Protein AF-A0A968M3K0-F1 (afdb_monomer)

Secondary structure (DSSP, 8-state):
--TTEEEEEEEESS-HHHHHHHHH-GGGGGGTSSS-EEEEE-SSSEEEEE-TT-SS-EEEEEEE---SS-EEEEEEEEEETTEEEEEEEEEEEEHHHHSTT-----EEEEEEEE--GGG--HHHHHHHHHHHHHHHHHHHHHHHHHTT--S----SEEEEEEEEEE-S-HHHHHHHHS-GGGHHHH-TT-EE-S---SSEEEEE-TT--EEEEEEEEEEEETTEEEEEEEEEETTTTEEEEEEEEEEEHHHHH-TT--SEEEEEEEEEETTS---S----HHHHHHHHHHHHHHHHHHTT-TTGGGG-SS---HHHHTTS--TTS-PPP-TTSHHHHH--HHHHHHHHHT-SEEEETTTTEEEE-SHHHHHHHHH-TTEESTTHHHHTHHHH-S-GGG--HHHHHHHHHHHHHHHTSS-HHHHHHHHHHHHHHHHHHTTTTSSEEEHIIIIITTHHHHHHHHHHT--GGGHHHHHHHHHHHHHHHT-TT--HHHHHHHHHHHHHHHHHHHHHHHHHHHS--SSHHHHHHH--BTTB---HHHHHHHHHHHHHHHTHHHHHHHHHHHHHHHH-HHHHHHHHH-GGGHHHHHHHHHHHT-SB-EEEEEESS-EEETTEEEPTT-EEEEEHHHHHT-TTTSSSTTS--TT-TT--GGGTTSTT-S--TT--GGG--TTHHHHHHHHHHHHHHHHHHEEEEEESSSSPPPPB-SSB-B-S--EEEEEEP-

Radius of gyration: 32.32 Å; Cα contacts (8 Å, |Δi|>4): 1337; chains: 1; bounding box: 71×56×96 Å

Solvent-accessible surface area (backbone atoms only — not comparable to full-atom values): 38538 Å² total; per-residue (Å²): 108,22,82,47,56,47,75,52,72,48,54,34,57,39,54,43,69,59,52,50,56,51,72,64,38,66,78,53,45,46,76,27,41,75,65,30,38,74,76,45,77,76,54,96,47,30,30,36,20,46,41,62,70,50,98,56,65,28,27,38,35,51,44,81,30,55,43,85,96,50,50,32,35,31,44,32,35,16,76,43,83,99,47,60,76,35,46,28,49,33,40,45,42,36,38,38,74,77,40,77,86,49,84,61,72,20,19,38,40,40,38,41,42,41,48,28,69,93,74,56,35,74,62,54,66,65,43,48,61,56,51,52,53,50,28,52,53,34,40,37,53,52,53,24,45,77,68,71,47,88,66,89,64,80,62,66,58,47,78,48,73,49,35,35,38,31,64,25,60,55,65,60,47,46,64,49,74,53,26,47,66,43,45,50,78,30,35,84,51,38,43,74,54,79,84,55,43,55,42,37,34,42,29,26,38,82,81,68,48,62,30,45,36,39,41,46,80,38,56,33,47,102,67,34,44,35,34,40,36,38,42,35,27,76,92,76,71,45,72,42,52,35,35,39,42,37,40,37,22,29,66,40,51,36,86,88,37,76,24,20,32,47,34,36,43,36,57,41,58,70,89,56,79,90,78,79,79,72,84,47,79,82,48,48,61,57,28,54,50,36,44,35,50,54,41,13,45,74,60,72,34,62,72,56,58,78,68,48,49,39,80,76,62,73,68,58,71,78,42,57,65,65,86,90,49,78,84,77,84,58,81,82,36,72,62,35,47,63,54,45,68,72,50,36,50,50,32,41,75,78,37,25,36,38,50,40,76,78,80,63,27,33,38,32,26,34,40,68,54,33,51,48,44,45,53,35,80,51,45,29,38,62,47,40,58,79,43,40,24,85,51,44,43,86,34,72,80,49,46,59,71,71,65,24,53,50,53,49,52,54,48,44,53,37,73,49,68,61,60,62,60,84,73,41,48,67,61,51,50,52,53,47,51,59,46,45,66,77,38,44,83,67,32,46,45,50,41,32,83,66,37,36,71,53,45,36,52,53,50,51,34,54,48,51,58,47,66,78,90,48,50,69,57,54,52,54,28,29,55,26,38,48,49,30,46,65,41,83,78,48,45,56,67,48,42,50,45,8,46,52,29,29,54,56,49,52,55,50,42,52,55,52,50,58,47,30,73,78,58,59,64,93,25,46,53,22,33,44,70,68,45,69,56,98,91,43,65,65,50,72,64,59,50,42,20,47,52,48,46,49,53,50,56,44,29,66,45,50,27,20,41,46,52,36,32,52,49,54,32,54,76,34,56,77,58,37,51,49,33,66,78,36,66,84,40,48,55,28,42,48,43,38,27,38,22,68,52,23,19,44,26,54,47,72,24,20,25,73,42,71,43,81,51,66,74,49,70,46,56,50,72,33,47,32,36,29,28,30,34,38,20,38,43,27,65,91,79,32,81,67,32,90,54,92,50,58,79,45,84,87,60,60,60,88,29,60,61,40,66,82,26,85,49,36,51,50,48,29,46,90,72,31,46,88,56,35,60,56,51,52,49,53,46,47,50,47,49,52,54,47,63,71,47,44,38,78,67,37,65,68,59,87,70,82,69,60,49,44,60,77,54,57,32,27,56,83,57,47,51,31,31,31,46,53,66,130

pLDDT: mean 86.73, std 10.71, range [40.12, 97.94]

Sequence (726 aa):
MEKNTFATSIYVATRAEDAFGYLRTLENLSEWTLGSRMVERIDEDTWMGTASGYQSALCYHVRTLSDTGIMAIEWQCGYTYQNYFKQYPLLIFPADYLEPGSNEPGCYLHWVSVIDPIRRTPMIMEGISTVHLFEARSLKAALERRQGIQEPAVGRYDVETDTIFIDAPITTAIDFVADVRNLSKWSPLFRVQGEAKHDVGTYQDEYNHAVDVQFRMHSLSENYALIEQNFSYPDSGYLQRCLFLLIPAERAFGERAKGVLLHRIAFWRKDSPSNRGRQRIEDFGAENMACKRLIEMLAGNPHSFAKGMSYQWEGDANLVSDPSVGAPPDIFSPEFFQDPYPFYRSMRDDYPLYFDLQARVWILSRYEDVRAALQNPAFTTRSYAAQTEPLLGKTIIQLDGKEHTRQRNLIAASFNAGNVRARYEALITATVNELIARFSARGQVELISEFVTQFPVRIMAGILGLPAEDLDRFRVWYIALIRGALNLSGDPTIASAGVKARDELDEYLRVVIAQRRIHPGEDLLSGLVSTELEGERLSDDEIIRFGMLMVFAAGETTEKALATTIRNLIAHPDQLEKVRANRGLVQNSISESLRFTAPTHMVPRKTNAEIAVSGGIIPAEAEVMCFGVGANRDERQFTAPDTFNIFRPEHDVALTSASQGMHLAFGAGRHFCPGAMLSKLELEISLNCLLDALDNLQFEAAPVPPDEGLFLRGPTRLAITFTPRS

Mean predicted aligned error: 14.62 Å

Foldseek 3Di:
DALFKDKDKDWALAFLVVLLVLVQQVCNLVQQADQWHFDAAPDSFWTWTDHALDPAIKIWGKAWLDDPDWGKIWIFIGRDPPHTQWIKIKTKAGPCNQPPPDPRRTIMIMIMTGHALLRDAPLCSVVVNVRVVSSSVSSSVVRRVVVVHDDRDDDQKDKDKDKFWAQADLVLLCQQVQFPVNCCQLQVQWDFDPDAGRFWGWTAGVVRFIWIWGWDWGRSDPFKIKIWIWTAGPVVRDIKIKIWIKGAQCSRHNVVDGTIMTMMMTIGGPPDDPDDDDCDPVNCVSSVLSSRCVSCVVRVNNVCSVVDGYDDDPVVVVQAADVVQPHQDDCPDPVCQFPVQVSLVCCVPVNCWGQDSNLRAIEHRAQVQLQCLLADVLFALCVCCVQQCLQLNDALSRDDDPVNVQLVVLLCCLCCVDDNCVPQVVVLLVLLCVLCVVPLVPLWDFCLVSPLQQRQLSSLCVQQVHDPVCSVLLSQLLVLLQQLSVPSSSNPVSVVSSNVSSVVLLVVLLVVLVVLLVPPDSHSSVSLSPGDDPNDHDDSSNSSSVSSVSSNPRRQQLSQLLQQLVLVCQVVVVVVVVCLVPVVLLLLSSLLSCLQPFQFQWDKTFGQAWDDDPSGIDHHRGIHISGQNSNSQHCVQFPNSNDRDSVGVSFDSVCSLPLPGSGCSQHHHSSRNSCSSVSSSSSSSSVVVCSVFWAPKHFPDDDRATWGDSRGIHGPTGMIGTDGDD

Structure (mmCIF, N/CA/C/O backbone):
data_AF-A0A968M3K0-F1
#
_entry.id   AF-A0A968M3K0-F1
#
loop_
_atom_site.group_PDB
_atom_site.id
_atom_site.type_symbol
_atom_site.label_atom_id
_atom_site.label_alt_id
_atom_site.label_comp_id
_atom_site.label_asym_id
_atom_site.label_entity_id
_atom_site.label_seq_id
_atom_site.pdbx_PDB_ins_code
_atom_site.Cartn_x
_atom_site.Cartn_y
_atom_site.Cartn_z
_atom_site.occupancy
_atom_site.B_iso_or_equiv
_atom_site.auth_seq_id
_atom_site.auth_comp_id
_atom_site.auth_asym_id
_atom_site.auth_atom_id
_atom_site.pdbx_PDB_model_num
ATOM 1 N N . MET A 1 1 ? 4.303 -2.700 -29.749 1.00 60.81 1 MET A N 1
ATOM 2 C CA . MET A 1 1 ? 5.308 -2.401 -28.719 1.00 60.81 1 MET A CA 1
ATOM 3 C C . MET A 1 1 ? 5.203 -3.305 -27.504 1.00 60.81 1 MET A C 1
ATOM 5 O O . MET A 1 1 ? 4.124 -3.500 -26.944 1.00 60.81 1 MET A O 1
ATOM 9 N N . GLU A 1 2 ? 6.346 -3.875 -27.143 1.00 77.81 2 GLU A N 1
ATOM 10 C CA . GLU A 1 2 ? 6.643 -4.570 -25.893 1.00 77.81 2 GLU A CA 1
ATOM 11 C C . GLU A 1 2 ? 6.188 -3.711 -24.701 1.00 77.81 2 GLU A C 1
ATOM 13 O O . GLU A 1 2 ? 6.522 -2.534 -24.596 1.00 77.81 2 GLU A O 1
ATOM 18 N N . LYS A 1 3 ? 5.359 -4.289 -23.828 1.00 82.38 3 LYS A N 1
ATOM 19 C CA . LYS A 1 3 ? 4.672 -3.548 -22.755 1.00 82.38 3 LYS A CA 1
ATOM 20 C C . LYS A 1 3 ? 5.577 -3.182 -21.584 1.00 82.38 3 LYS A C 1
ATOM 22 O O . LYS A 1 3 ? 5.078 -2.582 -20.650 1.00 82.38 3 LYS A O 1
ATOM 27 N N . ASN A 1 4 ? 6.833 -3.589 -21.574 1.00 84.44 4 ASN A N 1
ATOM 28 C CA . ASN A 1 4 ? 7.776 -3.353 -20.493 1.00 84.44 4 ASN A CA 1
ATOM 29 C C . ASN A 1 4 ? 8.967 -2.495 -20.959 1.00 84.44 4 ASN A C 1
ATOM 31 O O . ASN A 1 4 ? 9.941 -2.335 -20.225 1.00 84.44 4 ASN A O 1
ATOM 35 N N . THR A 1 5 ? 8.884 -1.933 -22.166 1.00 88.44 5 THR A N 1
ATOM 36 C CA . THR A 1 5 ? 9.927 -1.122 -22.784 1.00 88.44 5 THR A CA 1
ATOM 37 C C . THR A 1 5 ? 9.390 0.269 -23.093 1.00 88.44 5 THR A C 1
ATOM 39 O O . THR A 1 5 ? 8.284 0.432 -23.604 1.00 88.44 5 THR A O 1
ATOM 42 N N . PHE A 1 6 ? 10.203 1.276 -22.807 1.00 88.62 6 PHE A N 1
ATOM 43 C CA . PHE A 1 6 ? 9.972 2.677 -23.118 1.00 88.62 6 PHE A CA 1
ATOM 44 C C . PHE A 1 6 ? 11.162 3.191 -23.905 1.00 88.62 6 PHE A C 1
ATOM 46 O O . PHE A 1 6 ? 12.298 2.882 -23.566 1.00 88.62 6 PHE A O 1
ATOM 53 N N . ALA A 1 7 ? 10.922 3.995 -24.931 1.00 90.62 7 ALA A N 1
ATOM 54 C CA . ALA A 1 7 ? 11.997 4.616 -25.684 1.00 90.62 7 ALA A CA 1
ATOM 55 C C . ALA A 1 7 ? 11.696 6.093 -25.903 1.00 90.62 7 ALA A C 1
ATOM 57 O O . ALA A 1 7 ? 10.563 6.470 -26.201 1.00 90.62 7 ALA A O 1
ATOM 58 N N . THR A 1 8 ? 12.708 6.936 -25.728 1.00 91.94 8 THR A N 1
ATOM 59 C CA . THR A 1 8 ? 12.616 8.380 -25.953 1.00 91.94 8 THR A CA 1
ATOM 60 C C . THR A 1 8 ? 13.746 8.818 -26.864 1.00 91.94 8 THR A C 1
ATOM 62 O O . THR A 1 8 ? 14.900 8.458 -26.645 1.00 91.94 8 THR A O 1
ATOM 65 N N . SER A 1 9 ? 13.412 9.617 -27.876 1.00 93.56 9 SER A N 1
ATOM 66 C CA . SER A 1 9 ? 14.393 10.187 -28.799 1.00 93.56 9 SER A CA 1
ATOM 67 C C . SER A 1 9 ? 14.311 11.704 -28.795 1.00 93.56 9 SER A C 1
ATOM 69 O O . SER A 1 9 ? 13.213 12.261 -28.821 1.00 93.56 9 SER A O 1
ATOM 71 N N . ILE A 1 10 ? 15.459 12.377 -28.788 1.00 94.44 10 ILE A N 1
ATOM 72 C CA . ILE A 1 10 ? 15.545 13.839 -28.851 1.00 94.44 10 ILE A CA 1
ATOM 73 C C . ILE A 1 10 ? 16.675 14.280 -29.775 1.00 94.44 10 ILE A C 1
ATOM 75 O O . ILE A 1 10 ? 17.743 13.679 -29.802 1.00 94.44 10 ILE A O 1
ATOM 79 N N . TYR A 1 11 ? 16.456 15.375 -30.495 1.00 95.50 11 TYR A N 1
ATOM 80 C CA . TYR A 1 11 ? 17.530 16.117 -31.149 1.00 95.50 11 TYR A CA 1
ATOM 81 C C . TYR A 1 11 ? 18.117 17.142 -30.180 1.00 95.50 11 TYR A C 1
ATOM 83 O O . TYR A 1 11 ? 17.357 17.848 -29.507 1.00 95.50 11 TYR A O 1
ATOM 91 N N . VAL A 1 12 ? 19.440 17.276 -30.153 1.00 94.88 12 VAL A N 1
ATOM 92 C CA . VAL A 1 12 ? 20.150 18.321 -29.409 1.00 94.88 12 VAL A CA 1
ATOM 93 C C . VAL A 1 12 ? 21.159 19.012 -30.324 1.00 94.88 12 VAL A C 1
ATOM 95 O O . VAL A 1 12 ? 21.948 18.353 -31.002 1.00 94.88 12 VAL A O 1
ATOM 98 N N . ALA A 1 13 ? 21.157 20.347 -30.345 1.00 94.25 13 ALA A N 1
ATOM 99 C CA . ALA A 1 13 ? 22.113 21.141 -31.122 1.00 94.25 13 ALA A CA 1
ATOM 100 C C . ALA A 1 13 ? 23.486 21.243 -30.428 1.00 94.25 13 ALA A C 1
ATOM 102 O O . ALA A 1 13 ? 23.984 22.326 -30.130 1.00 94.25 13 ALA A O 1
ATOM 103 N N . THR A 1 14 ? 24.084 20.083 -30.165 1.00 93.50 14 THR A N 1
ATOM 104 C CA . THR A 1 14 ? 25.399 19.899 -29.544 1.00 93.50 14 THR A CA 1
ATOM 105 C C . THR A 1 14 ? 26.134 18.791 -30.292 1.00 93.50 14 THR A C 1
ATOM 107 O O . THR A 1 14 ? 25.503 17.836 -30.751 1.00 93.50 14 THR A O 1
ATOM 110 N N . ARG A 1 15 ? 27.463 18.900 -30.430 1.00 92.19 15 ARG A N 1
ATOM 111 C CA . ARG A 1 15 ? 28.266 17.850 -31.077 1.00 92.19 15 ARG A CA 1
ATOM 112 C C . ARG A 1 15 ? 28.115 16.529 -30.323 1.00 92.19 15 ARG A C 1
ATOM 114 O O . ARG A 1 15 ? 28.020 16.531 -29.093 1.00 92.19 15 ARG A O 1
ATOM 121 N N . ALA A 1 16 ? 28.114 15.412 -31.045 1.00 92.19 16 ALA A N 1
ATOM 122 C CA . ALA A 1 16 ? 27.909 14.097 -30.442 1.00 92.19 16 ALA A CA 1
ATOM 123 C C . ALA A 1 16 ? 28.969 13.771 -29.379 1.00 92.19 16 ALA A C 1
ATOM 125 O O . ALA A 1 16 ? 28.621 13.234 -28.332 1.00 92.19 16 ALA A O 1
ATOM 126 N N . GLU A 1 17 ? 30.225 14.174 -29.586 1.00 91.81 17 GLU A N 1
ATOM 127 C CA . GLU A 1 17 ? 31.322 13.949 -28.637 1.00 91.81 17 GLU A CA 1
ATOM 128 C C . GLU A 1 17 ? 31.117 14.720 -27.328 1.00 91.81 17 GLU A C 1
ATOM 130 O O . GLU A 1 17 ? 31.406 14.207 -26.247 1.00 91.81 17 GLU A O 1
ATOM 135 N N . ASP A 1 18 ? 30.583 15.941 -27.414 1.00 93.25 18 ASP A N 1
ATOM 136 C CA . ASP A 1 18 ? 30.316 16.774 -26.240 1.00 93.25 18 ASP A CA 1
ATOM 137 C C . ASP A 1 18 ? 29.114 16.225 -25.455 1.00 93.25 18 ASP A C 1
ATOM 139 O O . ASP A 1 18 ? 29.149 16.167 -24.225 1.00 93.25 18 ASP A O 1
ATOM 143 N N . ALA A 1 19 ? 28.066 15.776 -26.157 1.00 93.94 19 ALA A N 1
ATOM 144 C CA . ALA A 1 19 ? 26.921 15.110 -25.540 1.00 93.94 19 ALA A CA 1
ATOM 145 C C . ALA A 1 19 ? 27.329 13.781 -24.879 1.00 93.94 19 ALA A C 1
ATOM 147 O O . ALA A 1 19 ? 26.935 13.513 -23.744 1.00 93.94 19 ALA A O 1
ATOM 148 N N . PHE A 1 20 ? 28.165 12.985 -25.553 1.00 93.19 20 PHE A N 1
ATOM 149 C CA . PHE A 1 20 ? 28.720 11.737 -25.033 1.00 93.19 20 PHE A CA 1
ATOM 150 C C . PHE A 1 20 ? 29.542 11.973 -23.762 1.00 93.19 20 PHE A C 1
ATOM 152 O O . PHE A 1 20 ? 29.289 11.341 -22.738 1.00 93.19 20 PHE A O 1
ATOM 159 N N . GLY A 1 21 ? 30.472 12.933 -23.793 1.00 92.31 21 GLY A N 1
ATOM 160 C CA . GLY A 1 21 ? 31.273 13.301 -22.626 1.00 92.31 21 GLY A CA 1
ATOM 161 C C . GLY A 1 21 ? 30.414 13.783 -21.456 1.00 92.31 21 GLY A C 1
ATOM 162 O O . GLY A 1 21 ? 30.627 13.357 -20.324 1.00 92.31 21 GLY A O 1
ATOM 163 N N . TYR A 1 22 ? 29.400 14.610 -21.727 1.00 93.88 22 TYR A N 1
ATOM 164 C CA . TYR A 1 22 ? 28.479 15.110 -20.704 1.00 93.88 22 TYR A CA 1
ATOM 165 C C . TYR A 1 22 ? 27.679 13.988 -20.032 1.00 93.88 22 TYR A C 1
ATOM 167 O O . TYR A 1 22 ? 27.537 13.987 -18.808 1.00 93.88 22 TYR A O 1
ATOM 175 N N . LEU A 1 23 ? 27.182 13.031 -20.819 1.00 92.06 23 LEU A N 1
ATOM 176 C CA . LEU A 1 23 ? 26.391 11.901 -20.334 1.00 92.06 23 LEU A CA 1
ATOM 177 C C . LEU A 1 23 ? 27.227 10.811 -19.647 1.00 92.06 23 LEU A C 1
ATOM 179 O O . LEU A 1 23 ? 26.667 10.023 -18.892 1.00 92.06 23 LEU A O 1
ATOM 183 N N . ARG A 1 24 ? 28.547 10.763 -19.866 1.00 90.75 24 ARG A N 1
ATOM 184 C CA . ARG A 1 24 ? 29.451 9.854 -19.139 1.00 90.75 24 ARG A CA 1
ATOM 185 C C . ARG A 1 24 ? 29.763 10.339 -17.718 1.00 90.75 24 ARG A C 1
ATOM 187 O O . ARG A 1 24 ? 30.270 9.584 -16.900 1.00 90.75 24 ARG A O 1
ATOM 194 N N . THR A 1 25 ? 29.503 11.604 -17.411 1.00 89.88 25 THR A N 1
ATOM 195 C CA . THR A 1 25 ? 29.831 12.198 -16.111 1.00 89.88 25 THR A CA 1
ATOM 196 C C . THR A 1 25 ? 28.603 12.178 -15.201 1.00 89.88 25 THR A C 1
ATOM 198 O O . THR A 1 25 ? 27.696 12.998 -15.354 1.00 89.88 25 THR A O 1
ATOM 201 N N . LEU A 1 26 ? 28.571 11.245 -14.241 1.00 88.19 26 LEU A N 1
ATOM 202 C CA . LEU A 1 26 ? 27.436 11.049 -13.327 1.00 88.19 26 LEU A CA 1
ATOM 203 C C . LEU A 1 26 ? 27.123 12.289 -12.471 1.00 88.19 26 LEU A C 1
ATOM 205 O O . LEU A 1 26 ? 25.965 12.504 -12.117 1.00 88.19 26 LEU A O 1
ATOM 209 N N . GLU A 1 27 ? 28.095 13.159 -12.185 1.00 86.56 27 GLU A N 1
ATOM 210 C CA . GLU A 1 27 ? 27.864 14.418 -11.461 1.00 86.56 27 GLU A CA 1
ATOM 211 C C . GLU A 1 27 ? 26.853 15.332 -12.176 1.00 86.56 27 GLU A C 1
ATOM 213 O O . GLU A 1 27 ? 26.041 16.007 -11.529 1.00 86.56 27 GLU A O 1
ATOM 218 N N . ASN A 1 28 ? 26.834 15.291 -13.513 1.00 88.06 28 ASN A N 1
ATOM 219 C CA . ASN A 1 28 ? 25.909 16.074 -14.328 1.00 88.06 28 ASN A CA 1
ATOM 220 C C . ASN A 1 28 ? 24.463 15.574 -14.219 1.00 88.06 28 ASN A C 1
ATOM 222 O O . ASN A 1 28 ? 23.546 16.299 -14.596 1.00 88.06 28 ASN A O 1
ATOM 226 N N . LEU A 1 29 ? 24.225 14.360 -13.701 1.00 85.69 29 LEU A N 1
ATOM 227 C CA . LEU A 1 29 ? 22.889 13.760 -13.630 1.00 85.69 29 LEU A CA 1
ATOM 228 C C . LEU A 1 29 ? 21.891 14.672 -12.914 1.00 85.69 29 LEU A C 1
ATOM 230 O O . LEU A 1 29 ? 20.742 14.814 -13.331 1.00 85.69 29 LEU A O 1
ATOM 234 N N . SER A 1 30 ? 22.348 15.330 -11.848 1.00 84.12 30 SER A N 1
ATOM 235 C CA . SER A 1 30 ? 21.523 16.228 -11.041 1.00 84.12 30 SER A CA 1
ATOM 236 C C . SER A 1 30 ? 21.047 17.485 -11.783 1.00 84.12 30 SER A C 1
ATOM 238 O O . SER A 1 30 ? 20.072 18.100 -11.347 1.00 84.12 30 SER A O 1
ATOM 240 N N . GLU A 1 31 ? 21.695 17.845 -12.898 1.00 87.50 31 GLU A N 1
ATOM 241 C CA . GLU A 1 31 ? 21.359 19.017 -13.714 1.00 87.50 31 GLU A CA 1
ATOM 242 C C . GLU A 1 31 ? 20.099 18.805 -14.566 1.00 87.50 31 GLU A C 1
ATOM 244 O O . GLU A 1 31 ? 19.458 19.781 -14.960 1.00 87.50 31 GLU A O 1
ATOM 249 N N . TRP A 1 32 ? 19.739 17.551 -14.862 1.00 87.25 32 TRP A N 1
ATOM 250 C CA . TRP A 1 32 ? 18.660 17.232 -15.802 1.00 87.25 32 TRP A CA 1
ATOM 251 C C . TRP A 1 32 ? 17.698 16.129 -15.343 1.00 87.25 32 TRP A C 1
ATOM 253 O O . TRP A 1 32 ? 16.680 15.914 -15.999 1.00 87.25 32 TRP A O 1
ATOM 263 N N . THR A 1 33 ? 17.954 15.485 -14.202 1.00 84.38 33 THR A N 1
ATOM 264 C CA . THR A 1 33 ? 17.028 14.511 -13.600 1.00 84.38 33 THR A CA 1
ATOM 265 C C . THR A 1 33 ? 16.230 15.079 -12.440 1.00 84.38 33 THR A C 1
ATOM 267 O O . THR A 1 33 ? 16.656 15.987 -11.714 1.00 84.38 33 THR A O 1
ATOM 270 N N . LEU A 1 34 ? 15.044 14.508 -12.234 1.00 70.62 34 LEU A N 1
ATOM 271 C CA . LEU A 1 34 ? 14.169 14.904 -11.143 1.00 70.62 34 LEU A CA 1
ATOM 272 C C . LEU A 1 34 ? 14.624 14.209 -9.851 1.00 70.62 34 LEU A C 1
ATOM 274 O O . LEU A 1 34 ? 14.374 13.028 -9.646 1.00 70.62 34 LEU A O 1
ATOM 278 N N . GLY A 1 35 ? 15.301 14.939 -8.963 1.00 70.31 35 GLY A N 1
ATOM 279 C CA . GLY A 1 35 ? 15.600 14.481 -7.597 1.00 70.31 35 GLY A CA 1
ATOM 280 C C . GLY A 1 35 ? 16.789 13.524 -7.435 1.00 70.31 35 GLY A C 1
ATOM 281 O O . GLY A 1 35 ? 17.114 13.175 -6.297 1.00 70.31 35 GLY A O 1
ATOM 282 N N . SER A 1 36 ? 17.480 13.142 -8.513 1.00 81.25 36 SER A N 1
ATOM 283 C CA . SER A 1 36 ? 18.712 12.357 -8.388 1.00 81.25 36 SER A CA 1
ATOM 284 C C . SER A 1 36 ? 19.884 13.248 -7.992 1.00 81.25 36 SER A C 1
ATOM 286 O O . SER A 1 36 ? 20.126 14.298 -8.596 1.00 81.25 36 SER A O 1
ATOM 288 N N . ARG A 1 37 ? 20.605 12.864 -6.939 1.00 86.12 37 ARG A N 1
ATOM 289 C CA . ARG A 1 37 ? 21.760 13.608 -6.421 1.00 86.12 37 ARG A CA 1
ATOM 290 C C . ARG A 1 37 ? 22.887 12.630 -6.163 1.00 86.12 37 ARG A C 1
ATOM 292 O O . ARG A 1 37 ? 22.702 11.693 -5.395 1.00 86.12 37 ARG A O 1
ATOM 299 N N . MET A 1 38 ? 24.027 12.837 -6.813 1.00 89.38 38 MET A N 1
ATOM 300 C CA . MET A 1 38 ? 25.230 12.056 -6.547 1.00 89.38 38 MET A CA 1
ATOM 301 C C . MET A 1 38 ? 25.832 12.543 -5.228 1.00 89.38 38 MET A C 1
ATOM 303 O O . MET A 1 38 ? 26.082 13.737 -5.072 1.00 89.38 38 MET A O 1
ATOM 307 N N . VAL A 1 39 ? 25.977 11.640 -4.261 1.00 85.88 39 VAL A N 1
ATOM 308 C CA . VAL A 1 39 ? 26.393 11.965 -2.887 1.00 85.88 39 VAL A CA 1
ATOM 309 C C . VAL A 1 39 ? 27.833 11.532 -2.653 1.00 85.88 39 VAL A C 1
ATOM 311 O O . VAL A 1 39 ? 28.636 12.312 -2.150 1.00 85.88 39 VAL A O 1
ATOM 314 N N . GLU A 1 40 ? 28.165 10.303 -3.039 1.00 90.00 40 GLU A N 1
ATOM 315 C CA . GLU A 1 40 ? 29.472 9.705 -2.790 1.00 90.00 40 GLU A CA 1
ATOM 316 C C . GLU A 1 40 ? 29.967 8.988 -4.043 1.00 90.00 40 GLU A C 1
ATOM 318 O O . GLU A 1 40 ? 29.242 8.198 -4.649 1.00 90.00 40 GLU A O 1
ATOM 323 N N . ARG A 1 41 ? 31.211 9.257 -4.434 1.00 92.38 41 ARG A N 1
ATOM 324 C CA . ARG A 1 41 ? 31.863 8.569 -5.546 1.00 92.38 41 ARG A CA 1
ATOM 325 C C . ARG A 1 41 ? 32.447 7.253 -5.051 1.00 92.38 41 ARG A C 1
ATOM 327 O O . ARG A 1 41 ? 33.278 7.267 -4.149 1.00 92.38 41 ARG A O 1
ATOM 334 N N . ILE A 1 42 ? 32.042 6.144 -5.664 1.00 90.81 42 ILE A N 1
ATOM 335 C CA . ILE A 1 42 ? 32.565 4.810 -5.344 1.00 90.81 42 ILE A CA 1
ATOM 336 C C . ILE A 1 42 ? 33.809 4.518 -6.186 1.00 90.81 42 ILE A C 1
ATOM 338 O O . ILE A 1 42 ? 34.840 4.117 -5.651 1.00 90.81 42 ILE A O 1
ATOM 342 N N . ASP A 1 43 ? 33.732 4.767 -7.495 1.00 91.06 43 ASP A N 1
ATOM 343 C CA . ASP A 1 43 ? 34.853 4.656 -8.433 1.00 91.06 43 ASP A CA 1
ATOM 344 C C . ASP A 1 43 ? 34.717 5.675 -9.584 1.00 91.06 43 ASP A C 1
ATOM 346 O O . ASP A 1 43 ? 34.022 6.679 -9.442 1.00 91.06 43 ASP A O 1
ATOM 350 N N . GLU A 1 44 ? 35.456 5.522 -10.688 1.00 87.50 44 GLU A N 1
ATOM 351 C CA . GLU A 1 44 ? 35.381 6.472 -11.811 1.00 87.50 44 GLU A CA 1
ATOM 352 C C . GLU A 1 44 ? 34.010 6.532 -12.475 1.00 87.50 44 GLU A C 1
ATOM 354 O O . GLU A 1 44 ? 33.542 7.625 -12.791 1.00 87.50 44 GLU A O 1
ATOM 359 N N . ASP A 1 45 ? 33.362 5.385 -12.613 1.00 90.81 45 ASP A N 1
ATOM 360 C CA . ASP A 1 45 ? 32.136 5.232 -13.382 1.00 90.81 45 ASP A CA 1
ATOM 361 C C . ASP A 1 45 ? 30.921 4.995 -12.474 1.00 90.81 45 ASP A C 1
ATOM 363 O O . ASP A 1 45 ? 29.811 4.798 -12.966 1.00 90.81 45 ASP A O 1
ATOM 367 N N . THR A 1 46 ? 31.110 5.016 -11.148 1.00 92.44 46 THR A N 1
ATOM 368 C CA . THR A 1 46 ? 30.092 4.625 -10.168 1.00 92.44 46 THR A CA 1
ATOM 369 C C . THR A 1 46 ? 29.965 5.590 -9.001 1.00 92.44 46 THR A C 1
ATOM 371 O O . THR A 1 46 ? 30.942 5.945 -8.337 1.00 92.44 46 THR A O 1
ATOM 374 N N . TRP A 1 47 ? 28.723 5.936 -8.679 1.00 92.81 47 TRP A N 1
ATOM 375 C CA . TRP A 1 47 ? 28.360 6.808 -7.570 1.00 92.81 47 TRP A CA 1
ATOM 376 C C . TRP A 1 47 ? 27.213 6.223 -6.751 1.00 92.81 47 TRP A C 1
ATOM 378 O O . TRP A 1 47 ? 26.303 5.587 -7.276 1.00 92.81 47 TRP A O 1
ATOM 388 N N . MET A 1 48 ? 27.224 6.490 -5.453 1.00 88.88 48 MET A N 1
ATOM 389 C CA . MET A 1 48 ? 26.049 6.387 -4.602 1.00 88.88 48 MET A CA 1
ATOM 390 C C . MET A 1 48 ? 25.310 7.719 -4.604 1.00 88.88 48 MET A C 1
ATOM 392 O O . MET A 1 48 ? 25.905 8.792 -4.473 1.00 88.88 48 MET A O 1
ATOM 396 N N . GLY A 1 49 ? 23.991 7.657 -4.727 1.00 84.31 49 GLY A N 1
ATOM 397 C CA . GLY A 1 49 ? 23.162 8.848 -4.769 1.00 84.31 49 GLY A CA 1
ATOM 398 C C . GLY A 1 49 ? 21.720 8.609 -4.361 1.00 84.31 49 GLY A C 1
ATOM 399 O O . GLY A 1 49 ? 21.302 7.492 -4.064 1.00 84.31 49 GLY A O 1
ATOM 400 N N . THR A 1 50 ? 20.939 9.680 -4.351 1.00 79.12 50 THR A N 1
ATOM 401 C CA . THR A 1 50 ? 19.486 9.613 -4.178 1.00 79.12 50 THR A CA 1
ATOM 402 C C . THR A 1 50 ? 18.802 9.454 -5.530 1.00 79.12 50 THR A C 1
ATOM 404 O O . THR A 1 50 ? 19.381 9.772 -6.569 1.00 79.12 50 THR A O 1
ATOM 407 N N . ALA A 1 51 ? 17.559 8.983 -5.527 1.00 67.75 51 ALA A N 1
ATOM 408 C CA . ALA A 1 51 ? 16.687 8.970 -6.696 1.00 67.75 51 ALA A CA 1
ATOM 409 C C . ALA A 1 51 ? 15.280 9.388 -6.275 1.00 67.75 51 ALA A C 1
ATOM 411 O O . ALA A 1 51 ? 14.814 8.986 -5.206 1.00 67.75 51 ALA A O 1
ATOM 412 N N . SER A 1 52 ? 14.578 10.149 -7.114 1.00 58.66 52 SER A N 1
ATOM 413 C CA . SER A 1 52 ? 13.156 10.404 -6.871 1.00 58.66 52 SER A CA 1
ATOM 414 C C . SER A 1 52 ? 12.366 9.090 -6.897 1.00 58.66 52 SER A C 1
ATOM 416 O O . SER A 1 52 ? 12.576 8.245 -7.768 1.00 58.66 52 SER A O 1
ATOM 418 N N . GLY A 1 53 ? 11.482 8.904 -5.915 1.00 54.47 53 GLY A N 1
ATOM 419 C CA . GLY A 1 53 ? 10.654 7.701 -5.778 1.00 54.47 53 GLY A CA 1
ATOM 420 C C . GLY A 1 53 ? 11.342 6.490 -5.133 1.00 54.47 53 GLY A C 1
ATOM 421 O O . GLY A 1 53 ? 10.702 5.451 -4.994 1.00 54.47 53 GLY A O 1
ATOM 422 N N . TYR A 1 54 ? 12.607 6.595 -4.701 1.00 52.81 54 TYR A N 1
ATOM 423 C CA . TYR A 1 54 ? 13.299 5.526 -3.970 1.00 52.81 54 TYR A CA 1
ATOM 424 C C . TYR A 1 54 ? 13.618 5.942 -2.531 1.00 52.81 54 TYR A C 1
ATOM 426 O O . TYR A 1 54 ? 14.168 7.011 -2.285 1.00 52.81 54 TYR A O 1
ATOM 434 N N . GLN A 1 55 ? 13.282 5.069 -1.576 1.00 49.03 55 GLN A N 1
ATOM 435 C CA . GLN A 1 55 ? 13.476 5.292 -0.134 1.00 49.03 55 GLN A CA 1
ATOM 436 C C . GLN A 1 55 ? 14.904 4.979 0.351 1.00 49.03 55 GLN A C 1
ATOM 438 O O . GLN A 1 55 ? 15.237 5.228 1.507 1.00 49.03 55 GLN A O 1
ATOM 443 N N . SER A 1 56 ? 15.749 4.418 -0.516 1.00 61.09 56 SER A N 1
ATOM 444 C CA . SER A 1 56 ? 17.126 4.023 -0.210 1.00 61.09 56 SER A CA 1
ATOM 445 C C . SER A 1 56 ? 18.088 4.659 -1.203 1.00 61.09 56 SER A C 1
ATOM 447 O O . SER A 1 56 ? 17.715 4.924 -2.348 1.00 61.09 56 SER A O 1
ATOM 449 N N . ALA A 1 57 ? 19.330 4.879 -0.766 1.00 74.06 57 ALA A N 1
ATOM 450 C CA . ALA A 1 57 ? 20.398 5.288 -1.666 1.00 74.06 57 ALA A CA 1
ATOM 451 C C . ALA A 1 57 ? 20.569 4.237 -2.773 1.00 74.06 57 ALA A C 1
ATOM 453 O O . ALA A 1 57 ? 20.491 3.033 -2.516 1.00 74.06 57 ALA A O 1
ATOM 454 N N . LEU A 1 58 ? 20.776 4.703 -4.000 1.00 80.06 58 LEU A N 1
ATOM 455 C CA . LEU A 1 58 ? 20.998 3.860 -5.163 1.00 80.06 58 LEU A CA 1
ATOM 456 C C . LEU A 1 58 ? 22.437 3.995 -5.631 1.00 80.06 58 LEU A C 1
ATOM 458 O O . LEU A 1 58 ? 23.038 5.068 -5.562 1.00 80.06 58 LEU A O 1
ATOM 462 N N . CYS A 1 59 ? 22.958 2.890 -6.139 1.00 86.62 59 CYS A N 1
ATOM 463 C CA . CYS A 1 59 ? 24.208 2.845 -6.861 1.00 86.62 59 CYS A CA 1
ATOM 464 C C . CYS A 1 59 ? 23.922 3.115 -8.340 1.00 86.62 59 CYS A C 1
ATOM 466 O O . CYS A 1 59 ? 23.203 2.344 -8.981 1.00 86.62 59 CYS A O 1
ATOM 468 N N . TYR A 1 60 ? 24.469 4.209 -8.858 1.00 90.25 60 TYR A N 1
ATOM 469 C CA . TYR A 1 60 ? 24.439 4.597 -10.261 1.00 90.25 60 TYR A CA 1
ATOM 470 C C . TYR A 1 60 ? 25.775 4.261 -10.891 1.00 90.25 60 TYR A C 1
ATOM 472 O O . TYR A 1 60 ? 26.810 4.658 -10.365 1.00 90.25 60 TYR A O 1
ATOM 480 N N . HIS A 1 61 ? 25.747 3.568 -12.017 1.00 92.00 61 HIS A N 1
ATOM 481 C CA . HIS A 1 61 ? 26.935 3.232 -12.784 1.00 92.00 61 HIS A CA 1
ATOM 482 C C . HIS A 1 61 ? 26.717 3.597 -14.248 1.00 92.00 61 HIS A C 1
ATOM 484 O O . HIS A 1 61 ? 25.619 3.411 -14.771 1.00 92.00 61 HIS A O 1
ATOM 490 N N . VAL A 1 62 ? 27.738 4.125 -14.914 1.00 92.31 62 VAL A N 1
ATOM 491 C CA . VAL A 1 62 ? 27.687 4.426 -16.347 1.00 92.31 62 VAL A CA 1
ATOM 492 C C . VAL A 1 62 ? 28.776 3.661 -17.074 1.00 92.31 62 VAL A C 1
ATOM 494 O O . VAL A 1 62 ? 29.963 3.837 -16.832 1.00 92.31 62 VAL A O 1
ATOM 497 N N . ARG A 1 63 ? 28.370 2.806 -18.007 1.00 89.88 63 ARG A N 1
ATOM 498 C CA . ARG A 1 63 ? 29.287 1.995 -18.804 1.00 89.88 63 ARG A CA 1
ATOM 499 C C . ARG A 1 63 ? 29.333 2.513 -20.231 1.00 89.88 63 ARG A C 1
ATOM 501 O O . ARG A 1 63 ? 28.306 2.837 -20.815 1.00 89.88 63 ARG A O 1
ATOM 508 N N . THR A 1 64 ? 30.515 2.545 -20.835 1.00 89.69 64 THR A N 1
ATOM 509 C CA . THR A 1 64 ? 30.640 2.815 -22.275 1.00 89.69 64 THR A CA 1
ATOM 510 C C . THR A 1 64 ? 30.343 1.545 -23.079 1.00 89.69 64 THR A C 1
ATOM 512 O O . THR A 1 64 ? 30.875 0.480 -22.768 1.00 89.69 64 THR A O 1
ATOM 515 N N . LEU A 1 65 ? 29.498 1.662 -24.107 1.00 84.69 65 LEU A N 1
ATOM 516 C CA . LEU A 1 65 ? 29.083 0.579 -25.008 1.00 84.69 65 LEU A CA 1
ATOM 517 C C . LEU A 1 65 ? 29.599 0.779 -26.449 1.00 84.69 65 LEU A C 1
ATOM 519 O O . LEU A 1 65 ? 29.005 0.265 -27.386 1.00 84.69 65 LEU A O 1
ATOM 523 N N . SER A 1 66 ? 30.612 1.607 -26.691 1.00 72.31 66 SER A N 1
ATOM 524 C CA . SER A 1 66 ? 31.046 1.913 -28.061 1.00 72.31 66 SER A CA 1
ATOM 525 C C . SER A 1 66 ? 32.208 1.030 -28.524 1.00 72.31 66 SER A C 1
ATOM 527 O O . SER A 1 66 ? 33.274 1.066 -27.907 1.00 72.31 66 SER A O 1
ATOM 529 N N . ASP A 1 67 ? 32.043 0.369 -29.671 1.00 62.44 67 ASP A N 1
ATOM 530 C CA . ASP A 1 67 ? 33.126 -0.082 -30.553 1.00 62.44 67 ASP A CA 1
ATOM 531 C C . ASP A 1 67 ? 32.744 0.256 -32.010 1.00 62.44 67 ASP A C 1
ATOM 533 O O . ASP A 1 67 ? 31.599 0.097 -32.432 1.00 62.44 67 ASP A O 1
ATOM 537 N N . THR A 1 68 ? 33.696 0.803 -32.767 1.00 57.31 68 THR A N 1
ATOM 538 C CA . THR A 1 68 ? 33.560 1.254 -34.169 1.00 57.31 68 THR A CA 1
ATOM 539 C C . THR A 1 68 ? 32.344 2.152 -34.511 1.00 57.31 68 THR A C 1
ATOM 541 O O . THR A 1 68 ? 31.321 1.704 -35.008 1.00 57.31 68 THR A O 1
ATOM 544 N N . GLY A 1 69 ? 32.491 3.477 -34.379 1.00 66.81 69 GLY A N 1
ATOM 545 C CA . GLY A 1 69 ? 31.720 4.464 -35.165 1.00 66.81 69 GLY A CA 1
ATOM 546 C C . GLY A 1 69 ? 30.363 4.949 -34.628 1.00 66.81 69 GLY A C 1
ATOM 547 O O . GLY A 1 69 ? 29.892 5.975 -35.113 1.00 66.81 69 GLY A O 1
ATOM 548 N N . ILE A 1 70 ? 29.758 4.296 -33.627 1.00 81.56 70 ILE A N 1
ATOM 549 C CA . ILE A 1 70 ? 28.525 4.766 -32.958 1.00 81.56 70 ILE A CA 1
ATOM 550 C C . ILE A 1 70 ? 28.802 4.995 -31.467 1.00 81.56 70 ILE A C 1
ATOM 552 O O . ILE A 1 70 ? 29.322 4.122 -30.772 1.00 81.56 70 ILE A O 1
ATOM 556 N N . MET A 1 71 ? 28.462 6.187 -30.974 1.00 90.38 71 MET A N 1
ATOM 557 C CA . MET A 1 71 ? 28.641 6.563 -29.572 1.00 90.38 71 MET A CA 1
ATOM 558 C C . MET A 1 71 ? 27.478 6.017 -28.742 1.00 90.38 71 MET A C 1
ATOM 560 O O . MET A 1 71 ? 26.317 6.318 -29.020 1.00 90.38 71 MET A O 1
ATOM 564 N N . ALA A 1 72 ? 27.781 5.214 -27.724 1.00 91.94 72 ALA A N 1
ATOM 565 C CA . ALA A 1 72 ? 26.768 4.577 -26.892 1.00 91.94 72 ALA A CA 1
ATOM 566 C C . ALA A 1 72 ? 27.244 4.409 -25.448 1.00 91.94 72 ALA A C 1
ATOM 568 O O . ALA A 1 72 ? 28.414 4.108 -25.194 1.00 91.94 72 ALA A O 1
ATOM 569 N N . ILE A 1 73 ? 26.319 4.564 -24.508 1.00 92.25 73 ILE A N 1
ATOM 570 C CA . ILE A 1 73 ? 26.529 4.310 -23.082 1.00 92.25 73 ILE A CA 1
ATOM 571 C C . ILE A 1 73 ? 25.381 3.471 -22.527 1.00 92.25 73 ILE A C 1
ATOM 573 O O . ILE A 1 73 ? 24.290 3.431 -23.089 1.00 92.25 73 ILE A O 1
ATOM 577 N N . GLU A 1 74 ? 25.617 2.827 -21.397 1.00 91.06 74 GLU A N 1
ATOM 578 C CA . GLU A 1 74 ? 24.616 2.131 -20.607 1.00 91.06 74 GLU A CA 1
ATOM 579 C C . GLU A 1 74 ? 24.572 2.750 -19.222 1.00 91.06 74 GLU A C 1
ATOM 581 O O . GLU A 1 74 ? 25.538 2.690 -18.461 1.00 91.06 74 GLU A O 1
ATOM 586 N N . TRP A 1 75 ? 23.426 3.326 -18.892 1.00 90.00 75 TRP A N 1
ATOM 587 C CA . TRP A 1 75 ? 23.141 3.761 -17.539 1.00 90.00 75 TRP A CA 1
ATOM 588 C C . TRP A 1 75 ? 22.605 2.590 -16.732 1.00 90.00 75 TRP A C 1
ATOM 590 O O . TRP A 1 75 ? 21.635 1.942 -17.120 1.00 90.00 75 TRP A O 1
ATOM 600 N N . GLN A 1 76 ? 23.220 2.333 -15.589 1.00 88.44 76 GLN A N 1
ATOM 601 C CA . GLN A 1 76 ? 22.860 1.255 -14.687 1.00 88.44 76 GLN A CA 1
ATOM 602 C C . GLN A 1 76 ? 22.481 1.818 -13.316 1.00 88.44 76 GLN A C 1
ATOM 604 O O . GLN A 1 76 ? 23.090 2.764 -12.816 1.00 88.44 76 GLN A O 1
ATOM 609 N N . CYS A 1 77 ? 21.457 1.235 -12.697 1.00 84.12 77 CYS A N 1
ATOM 610 C CA . CYS A 1 77 ? 20.988 1.634 -11.375 1.00 84.12 77 CYS A CA 1
ATOM 611 C C . CYS A 1 77 ? 20.619 0.409 -10.529 1.00 84.12 77 CYS A C 1
ATOM 613 O O . CYS A 1 77 ? 19.947 -0.514 -10.998 1.00 84.12 77 CYS A O 1
ATOM 615 N N . GLY A 1 78 ? 21.059 0.400 -9.271 1.00 80.62 78 GLY A N 1
ATOM 616 C CA . GLY A 1 78 ? 21.006 -0.750 -8.368 1.00 80.62 78 GLY A CA 1
ATOM 617 C C . GLY A 1 78 ? 20.896 -0.351 -6.903 1.00 80.62 78 GLY A C 1
ATOM 618 O O . GLY A 1 78 ? 21.130 0.801 -6.554 1.00 80.62 78 GLY A O 1
ATOM 619 N N . TYR A 1 79 ? 20.549 -1.298 -6.029 1.00 71.81 79 TYR A N 1
ATOM 620 C CA . TYR A 1 79 ? 20.573 -1.052 -4.578 1.00 71.81 79 TYR A CA 1
ATOM 621 C C . TYR A 1 79 ? 21.978 -1.197 -3.997 1.00 71.81 79 TYR A C 1
ATOM 623 O O . TYR A 1 79 ? 22.310 -0.557 -3.006 1.00 71.81 79 TYR A O 1
ATOM 631 N N . THR A 1 80 ? 22.806 -2.039 -4.612 1.00 74.38 80 THR A N 1
ATOM 632 C CA . THR A 1 80 ? 24.176 -2.294 -4.173 1.00 74.38 80 THR A CA 1
ATOM 633 C C . THR A 1 80 ? 25.118 -2.231 -5.366 1.00 74.38 80 THR A C 1
ATOM 635 O O . THR A 1 80 ? 24.717 -2.479 -6.505 1.00 74.38 80 THR A O 1
ATOM 638 N N . TYR A 1 81 ? 26.380 -1.910 -5.094 1.00 81.12 81 TYR A N 1
ATOM 639 C CA . TYR A 1 81 ? 27.450 -1.919 -6.087 1.00 81.12 81 TYR A CA 1
ATOM 640 C C . TYR A 1 81 ? 27.493 -3.256 -6.844 1.00 81.12 81 TYR A C 1
ATOM 642 O O . TYR A 1 81 ? 27.338 -4.311 -6.226 1.00 81.12 81 TYR A O 1
ATOM 650 N N . GLN A 1 82 ? 27.650 -3.202 -8.172 1.00 78.62 82 GLN A N 1
ATOM 651 C CA . GLN A 1 82 ? 27.665 -4.356 -9.090 1.00 78.62 82 GLN A CA 1
ATOM 652 C C . GLN A 1 82 ? 26.378 -5.201 -9.153 1.00 78.62 82 GLN A C 1
ATOM 654 O O . GLN A 1 82 ? 26.347 -6.206 -9.858 1.00 78.62 82 GLN A O 1
ATOM 659 N N . ASN A 1 83 ? 25.295 -4.789 -8.487 1.00 75.62 83 ASN A N 1
ATOM 660 C CA . ASN A 1 83 ? 23.989 -5.444 -8.572 1.00 75.62 83 ASN A CA 1
ATOM 661 C C . ASN A 1 83 ? 22.925 -4.441 -9.033 1.00 75.62 83 ASN A C 1
ATOM 663 O O . ASN A 1 83 ? 22.170 -3.858 -8.241 1.00 75.62 83 ASN A O 1
ATOM 667 N N . TYR A 1 84 ? 22.908 -4.217 -10.344 1.00 79.50 84 TYR A N 1
ATOM 668 C CA . TYR A 1 84 ? 22.042 -3.243 -10.993 1.00 79.50 84 TYR A CA 1
ATOM 669 C C . TYR A 1 84 ? 20.802 -3.915 -11.560 1.00 79.50 84 TYR A C 1
ATOM 671 O O . TYR A 1 84 ? 20.873 -4.916 -12.267 1.00 79.50 84 TYR A O 1
ATOM 679 N N . PHE A 1 85 ? 19.650 -3.332 -11.260 1.00 70.38 85 PHE A N 1
ATOM 680 C CA . PHE A 1 85 ? 18.353 -3.862 -11.655 1.00 70.38 85 PHE A CA 1
ATOM 681 C C . PHE A 1 85 ? 17.655 -3.048 -12.745 1.00 70.38 85 PHE A C 1
ATOM 683 O O . PHE A 1 85 ? 16.578 -3.422 -13.204 1.00 70.38 85 PHE A O 1
ATOM 690 N N . LYS A 1 86 ? 18.226 -1.897 -13.092 1.00 78.19 86 LYS A N 1
ATOM 691 C CA . LYS A 1 86 ? 17.817 -1.033 -14.194 1.00 78.19 86 LYS A CA 1
ATOM 692 C C . LYS A 1 86 ? 19.023 -0.846 -15.092 1.00 78.19 86 LYS A C 1
ATOM 694 O O . LYS A 1 86 ? 20.097 -0.527 -14.586 1.00 78.19 86 LYS A O 1
ATOM 699 N N . GLN A 1 87 ? 18.827 -1.059 -16.386 1.00 85.94 87 GLN A N 1
ATOM 700 C CA . GLN A 1 87 ? 19.854 -0.936 -17.413 1.00 85.94 87 GLN A CA 1
ATOM 701 C C . GLN A 1 87 ? 19.237 -0.210 -18.601 1.00 85.94 87 GLN A C 1
ATOM 703 O O . GLN A 1 87 ? 18.192 -0.615 -19.110 1.00 85.94 87 GLN A O 1
ATOM 708 N N . TYR A 1 88 ? 19.853 0.897 -18.986 1.00 88.31 88 TYR A N 1
ATOM 709 C CA . TYR A 1 88 ? 19.299 1.862 -19.917 1.00 88.31 88 TYR A CA 1
ATOM 710 C C . TYR A 1 88 ? 20.335 2.188 -20.993 1.00 88.31 88 TYR A C 1
ATOM 712 O O . TYR A 1 88 ? 21.184 3.064 -20.785 1.00 88.31 88 TYR A O 1
ATOM 720 N N . PRO A 1 89 ? 20.320 1.475 -22.130 1.00 91.50 89 PRO A N 1
ATOM 721 C CA . PRO A 1 89 ? 21.188 1.815 -23.240 1.00 91.50 89 PRO A CA 1
ATOM 722 C C . PRO A 1 89 ? 20.747 3.143 -23.869 1.00 91.50 89 PRO A C 1
ATOM 724 O O . PRO A 1 89 ? 19.565 3.384 -24.135 1.00 91.50 89 PRO A O 1
ATOM 727 N N . LEU A 1 90 ? 21.732 4.001 -24.116 1.00 92.88 90 LEU A N 1
ATOM 728 C CA . LEU A 1 90 ? 21.584 5.299 -24.754 1.00 92.88 90 LEU A CA 1
ATOM 729 C C . LEU A 1 90 ? 22.554 5.383 -25.932 1.00 92.88 90 LEU A C 1
ATOM 731 O O . LEU A 1 90 ? 23.764 5.230 -25.775 1.00 92.88 90 LEU A O 1
ATOM 735 N N . LEU A 1 91 ? 22.000 5.638 -27.112 1.00 93.69 91 LEU A N 1
ATOM 736 C CA . LEU A 1 91 ? 22.706 5.770 -28.381 1.00 93.69 91 LEU A CA 1
ATOM 737 C C . LEU A 1 91 ? 22.747 7.241 -28.804 1.00 93.69 91 LEU A C 1
ATOM 739 O O . LEU A 1 91 ? 21.769 7.972 -28.632 1.00 93.69 91 LEU A O 1
ATOM 743 N N . ILE A 1 92 ? 23.871 7.664 -29.375 1.00 94.12 92 ILE A N 1
ATOM 744 C CA . ILE A 1 92 ? 24.117 9.032 -29.829 1.00 94.12 92 ILE A CA 1
ATOM 745 C C . ILE A 1 92 ? 24.498 8.986 -31.307 1.00 94.12 92 ILE A C 1
ATOM 747 O O . ILE A 1 92 ? 25.542 8.450 -31.682 1.00 94.12 92 ILE A O 1
ATOM 751 N N . PHE A 1 93 ? 23.650 9.578 -32.142 1.00 92.62 93 PHE A N 1
ATOM 752 C CA . PHE A 1 93 ? 23.811 9.616 -33.591 1.00 92.62 93 PHE A CA 1
ATOM 753 C C . PHE A 1 93 ? 24.106 11.047 -34.041 1.00 92.62 93 PHE A C 1
ATOM 755 O O . PHE A 1 93 ? 23.203 11.889 -33.998 1.00 92.62 93 PHE A O 1
ATOM 762 N N . PRO A 1 94 ? 25.337 11.377 -34.457 1.00 91.94 94 PRO A N 1
ATOM 763 C CA . PRO A 1 94 ? 25.598 12.685 -35.043 1.00 91.94 94 PRO A CA 1
ATOM 764 C C . PRO A 1 94 ? 24.799 12.872 -36.345 1.00 91.94 94 PRO A C 1
ATOM 766 O O . PRO A 1 94 ? 24.419 11.910 -37.012 1.00 91.94 94 PRO A O 1
ATOM 769 N N . ALA A 1 95 ? 24.464 14.115 -36.693 1.00 89.12 95 ALA A N 1
ATOM 770 C CA . ALA A 1 95 ? 23.592 14.364 -37.842 1.00 89.12 95 ALA A CA 1
ATOM 771 C C . ALA A 1 95 ? 24.214 13.924 -39.187 1.00 89.12 95 ALA A C 1
ATOM 773 O O . ALA A 1 95 ? 23.491 13.525 -40.103 1.00 89.12 95 ALA A O 1
ATOM 774 N N . ASP A 1 96 ? 25.545 13.935 -39.291 1.00 87.69 96 ASP A N 1
ATOM 775 C CA . ASP A 1 96 ? 26.300 13.445 -40.451 1.00 87.69 96 ASP A CA 1
ATOM 776 C C . ASP A 1 96 ? 26.250 11.914 -40.605 1.00 87.69 96 ASP A C 1
ATOM 778 O O . ASP A 1 96 ? 26.346 11.403 -41.721 1.00 87.69 96 ASP A O 1
ATOM 782 N N . TYR A 1 97 ? 26.035 11.169 -39.516 1.00 88.06 97 TYR A N 1
ATOM 783 C CA . TYR A 1 97 ? 25.765 9.735 -39.568 1.00 88.06 97 TYR A CA 1
ATOM 784 C C . TYR A 1 97 ? 24.451 9.468 -40.312 1.00 88.06 97 TYR A C 1
ATOM 786 O O . TYR A 1 97 ? 24.405 8.610 -41.198 1.00 88.06 97 TYR A O 1
ATOM 794 N N . LEU A 1 98 ? 23.398 10.235 -40.007 1.00 86.44 98 LEU A N 1
ATOM 795 C CA . LEU A 1 98 ? 22.081 10.079 -40.630 1.00 86.44 98 LEU A CA 1
ATOM 796 C C . LEU A 1 98 ? 22.080 10.504 -42.099 1.00 86.44 98 LEU A C 1
ATOM 798 O O . LEU A 1 98 ? 21.605 9.756 -42.953 1.00 86.44 98 LEU A O 1
ATOM 802 N N . GLU A 1 99 ? 22.663 11.663 -42.395 1.00 84.75 99 GLU A N 1
ATOM 803 C CA . GLU A 1 99 ? 22.801 12.210 -43.745 1.00 84.75 99 GLU A CA 1
ATOM 804 C C . GLU A 1 99 ? 24.285 12.507 -44.014 1.00 84.75 99 GLU A C 1
ATOM 806 O O . GLU A 1 99 ? 24.770 13.576 -43.635 1.00 84.75 99 GLU A O 1
ATOM 811 N N . PRO A 1 100 ? 25.029 11.581 -44.654 1.00 84.38 100 PRO A N 1
ATOM 812 C CA . PRO A 1 100 ? 26.446 11.774 -44.948 1.00 84.38 100 PRO A CA 1
ATOM 813 C C . PRO A 1 100 ? 26.715 13.090 -45.686 1.00 84.38 100 PRO A C 1
ATOM 815 O O . PRO A 1 100 ? 26.147 13.349 -46.746 1.00 84.38 100 PRO A O 1
ATOM 818 N N . GLY A 1 101 ? 27.595 13.925 -45.125 1.00 82.00 101 GLY A N 1
ATOM 819 C CA . GLY A 1 101 ? 27.896 15.262 -45.654 1.00 82.00 101 GLY A CA 1
ATOM 820 C C . GLY A 1 101 ? 26.907 16.359 -45.235 1.00 82.00 101 GLY A C 1
ATOM 821 O O . GLY A 1 101 ? 26.989 17.475 -45.749 1.00 82.00 101 GLY A O 1
ATOM 822 N N . SER A 1 102 ? 25.979 16.072 -44.317 1.00 83.62 102 SER A N 1
ATOM 823 C CA . SER A 1 102 ? 25.099 17.080 -43.727 1.00 83.62 102 SER A CA 1
ATOM 824 C C . SER A 1 102 ? 25.878 18.099 -42.897 1.00 83.62 102 SER A C 1
ATOM 826 O O . SER A 1 102 ? 26.776 17.759 -42.135 1.00 83.62 102 SER A O 1
ATOM 828 N N . ASN A 1 103 ? 25.464 19.361 -43.010 1.00 83.62 103 ASN A N 1
ATOM 829 C CA . ASN A 1 103 ? 25.935 20.465 -42.171 1.00 83.62 103 ASN A CA 1
ATOM 830 C C . ASN A 1 103 ? 24.982 20.744 -40.989 1.00 83.62 103 ASN A C 1
ATOM 832 O O . ASN A 1 103 ? 25.048 21.820 -40.399 1.00 83.62 103 ASN A O 1
ATOM 836 N N . GLU A 1 104 ? 24.027 19.850 -40.702 1.00 85.75 104 GLU A N 1
ATOM 837 C CA . GLU A 1 104 ? 23.112 19.997 -39.564 1.00 85.75 104 GLU A CA 1
ATOM 838 C C . GLU A 1 104 ? 23.905 19.966 -38.243 1.00 85.75 104 GLU A C 1
ATOM 840 O O . GLU A 1 104 ? 24.593 18.984 -37.960 1.00 85.75 104 GLU A O 1
ATOM 845 N N . PRO A 1 105 ? 23.851 21.038 -37.433 1.00 82.12 105 PRO A N 1
ATOM 846 C CA . PRO A 1 105 ? 24.664 21.133 -36.232 1.00 82.12 105 PRO A CA 1
ATOM 847 C C . PRO A 1 105 ? 23.986 20.406 -35.069 1.00 82.12 105 PRO A C 1
ATOM 849 O O . PRO A 1 105 ? 23.129 20.982 -34.402 1.00 82.12 105 PRO A O 1
ATOM 852 N N . GLY A 1 106 ? 24.373 19.164 -34.785 1.00 92.62 106 GLY A N 1
ATOM 853 C CA . GLY A 1 106 ? 23.866 18.465 -33.605 1.00 92.62 106 GLY A CA 1
ATOM 854 C C . GLY A 1 106 ? 23.943 16.947 -33.667 1.00 92.62 106 GLY A C 1
ATOM 855 O O . GLY A 1 106 ? 24.603 16.360 -34.529 1.00 92.62 106 GLY A O 1
ATOM 856 N N 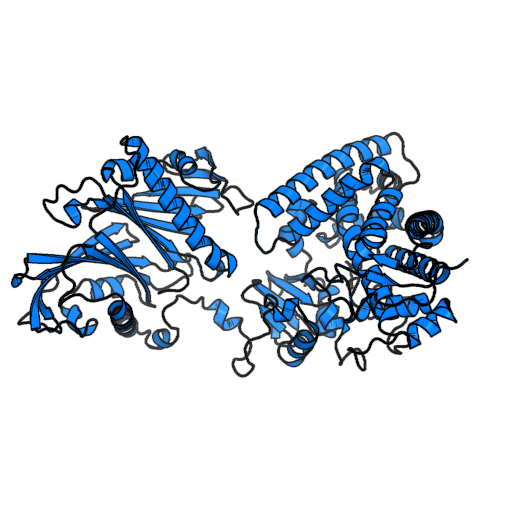. CYS A 1 107 ? 23.231 16.313 -32.740 1.00 94.56 107 CYS A N 1
ATOM 857 C CA . CYS A 1 107 ? 23.066 14.868 -32.680 1.00 94.56 107 CYS A CA 1
ATOM 858 C C . CYS A 1 107 ? 21.667 14.468 -32.189 1.00 94.56 107 CYS A C 1
ATOM 860 O O . CYS A 1 107 ? 20.939 15.251 -31.573 1.00 94.56 107 CYS A O 1
ATOM 862 N N . TYR A 1 108 ? 21.298 13.225 -32.479 1.00 94.94 108 TYR A N 1
ATOM 863 C CA . TYR A 1 108 ? 20.082 12.573 -32.022 1.00 94.94 108 TYR A CA 1
ATOM 864 C C . TYR A 1 108 ? 20.443 11.601 -30.905 1.00 94.94 108 TYR A C 1
ATOM 866 O O . TYR A 1 108 ? 21.253 10.696 -31.096 1.00 94.94 108 TYR A O 1
ATOM 874 N N . LEU A 1 109 ? 19.838 11.795 -29.739 1.00 95.19 109 LEU A N 1
ATOM 875 C CA . LEU A 1 109 ? 19.954 10.902 -28.595 1.00 95.19 109 LEU A CA 1
ATOM 876 C C . LEU A 1 109 ? 18.755 9.962 -28.602 1.00 95.19 109 LEU A C 1
ATOM 878 O O . LEU A 1 109 ? 17.619 10.421 -28.728 1.00 95.19 109 LEU A O 1
ATOM 882 N N . HIS A 1 110 ? 19.006 8.670 -28.448 1.00 94.62 110 HIS A N 1
ATOM 883 C CA . HIS A 1 110 ? 17.975 7.649 -28.357 1.00 94.62 110 HIS A CA 1
ATOM 884 C C . HIS A 1 110 ? 18.199 6.811 -27.102 1.00 94.62 110 HIS A C 1
ATOM 886 O O . HIS A 1 110 ? 19.230 6.160 -26.961 1.00 94.62 110 HIS A O 1
ATOM 892 N N . TRP A 1 111 ? 17.236 6.839 -26.193 1.00 91.62 111 TRP A N 1
ATOM 893 C CA . TRP A 1 111 ? 17.312 6.202 -24.885 1.00 91.62 111 TRP A CA 1
ATOM 894 C C . TRP A 1 111 ? 16.230 5.132 -24.779 1.00 91.62 111 TRP A C 1
ATOM 896 O O . TRP A 1 111 ? 15.046 5.444 -24.910 1.00 91.62 111 TRP A O 1
ATOM 906 N N . VAL A 1 112 ? 16.641 3.888 -24.514 1.00 92.56 112 VAL A N 1
ATOM 907 C CA . VAL A 1 112 ? 15.747 2.764 -24.216 1.00 92.56 112 VAL A CA 1
ATOM 908 C C . VAL A 1 112 ? 15.760 2.454 -22.719 1.00 92.56 112 VAL A C 1
ATOM 910 O O . VAL A 1 112 ? 16.816 2.286 -22.112 1.00 92.56 112 VAL A O 1
ATOM 913 N N . SER A 1 113 ? 14.574 2.333 -22.135 1.00 89.50 113 SER A N 1
ATOM 914 C CA . SER A 1 113 ? 14.350 1.945 -20.749 1.00 89.50 113 SER A CA 1
ATOM 915 C C . SER A 1 113 ? 13.491 0.696 -20.679 1.00 89.50 113 SER A C 1
ATOM 917 O O . SER A 1 113 ? 12.372 0.669 -21.183 1.00 89.50 113 SER A O 1
ATOM 919 N N . VAL A 1 114 ? 14.002 -0.333 -20.016 1.00 88.19 114 VAL A N 1
ATOM 920 C CA . VAL A 1 114 ? 13.322 -1.617 -19.832 1.00 88.19 114 VAL A CA 1
ATOM 921 C C . VAL A 1 114 ? 12.988 -1.815 -18.361 1.00 88.19 114 VAL A C 1
ATOM 923 O O . VAL A 1 114 ? 13.772 -1.474 -17.471 1.00 88.19 114 VAL A O 1
ATOM 926 N N . ILE A 1 115 ? 11.790 -2.324 -18.097 1.00 82.25 115 ILE A N 1
ATOM 927 C CA . ILE A 1 115 ? 11.297 -2.598 -16.753 1.00 82.25 115 ILE A CA 1
ATOM 928 C C . ILE A 1 115 ? 11.059 -4.089 -16.647 1.00 82.25 115 ILE A C 1
ATOM 930 O O . ILE A 1 115 ? 10.283 -4.661 -17.396 1.00 82.25 115 ILE A O 1
ATOM 934 N N . ASP A 1 116 ? 11.690 -4.732 -15.680 1.00 80.44 116 ASP A N 1
ATOM 935 C CA . ASP A 1 116 ? 11.361 -6.111 -15.352 1.00 80.44 116 ASP A CA 1
ATOM 936 C C . ASP A 1 116 ? 9.842 -6.265 -15.079 1.00 80.44 116 ASP A C 1
ATOM 938 O O . ASP A 1 116 ? 9.327 -5.536 -14.225 1.00 80.44 116 ASP A O 1
ATOM 942 N N . PRO A 1 117 ? 9.120 -7.213 -15.723 1.00 75.38 117 PRO A N 1
ATOM 943 C CA . PRO A 1 117 ? 7.726 -7.523 -15.393 1.00 75.38 117 PRO A CA 1
ATOM 944 C C . PRO A 1 117 ? 7.460 -7.707 -13.894 1.00 75.38 117 PRO A C 1
ATOM 946 O O . PRO A 1 117 ? 6.414 -7.297 -13.404 1.00 75.38 117 PRO A O 1
ATOM 949 N N . ILE A 1 118 ? 8.423 -8.239 -13.133 1.00 67.81 118 ILE A N 1
ATOM 950 C CA . ILE A 1 118 ? 8.311 -8.392 -11.673 1.00 67.81 118 ILE A CA 1
ATOM 951 C C . ILE A 1 118 ? 8.172 -7.038 -10.960 1.00 67.81 118 ILE A C 1
ATOM 953 O O . ILE A 1 118 ? 7.567 -6.950 -9.892 1.00 67.81 118 ILE A O 1
ATOM 957 N N . ARG A 1 119 ? 8.730 -5.977 -11.539 1.00 65.62 119 ARG A N 1
ATOM 958 C CA . ARG A 1 119 ? 8.746 -4.611 -10.997 1.00 65.62 119 ARG A CA 1
ATOM 959 C C . ARG A 1 119 ? 7.700 -3.716 -11.652 1.00 65.62 119 ARG A C 1
ATOM 961 O O . ARG A 1 119 ? 7.661 -2.520 -11.371 1.00 65.62 119 ARG A O 1
ATOM 968 N N . ARG A 1 120 ? 6.878 -4.267 -12.544 1.00 66.75 120 ARG A N 1
ATOM 969 C CA . ARG A 1 120 ? 5.865 -3.519 -13.270 1.00 66.75 120 ARG A CA 1
ATOM 970 C C . ARG A 1 120 ? 4.665 -3.250 -12.367 1.00 66.75 120 ARG A C 1
ATOM 972 O O . ARG A 1 120 ? 3.939 -4.166 -12.005 1.00 66.75 120 ARG A O 1
ATOM 979 N N . THR A 1 121 ? 4.417 -1.980 -12.068 1.00 55.44 121 THR A N 1
ATOM 980 C CA . THR A 1 121 ? 3.167 -1.515 -11.445 1.00 55.44 121 THR A CA 1
ATOM 981 C C . THR A 1 121 ? 2.459 -0.550 -12.399 1.00 55.44 121 THR A C 1
ATOM 983 O O . THR A 1 121 ? 3.153 0.145 -13.148 1.00 55.44 121 THR A O 1
ATOM 986 N N . PRO A 1 122 ? 1.112 -0.460 -12.413 1.00 48.56 122 PRO A N 1
ATOM 987 C CA . PRO A 1 122 ? 0.393 0.488 -13.273 1.00 48.56 122 PRO A CA 1
ATOM 988 C C . PRO A 1 122 ? 0.924 1.917 -13.146 1.00 48.56 122 PRO A C 1
ATOM 990 O O . PRO A 1 122 ? 1.174 2.580 -14.143 1.00 48.56 122 PRO A O 1
ATOM 993 N N . MET A 1 123 ? 1.255 2.332 -11.927 1.00 51.25 123 MET A N 1
ATOM 994 C CA . MET A 1 123 ? 1.824 3.646 -11.660 1.00 51.25 123 MET A CA 1
ATOM 995 C C . MET A 1 123 ? 3.251 3.834 -12.190 1.00 51.25 123 MET A C 1
ATOM 997 O O . MET A 1 123 ? 3.562 4.899 -12.718 1.00 51.25 123 MET A O 1
ATOM 1001 N N . ILE A 1 124 ? 4.132 2.829 -12.082 1.00 63.34 124 ILE A N 1
ATOM 1002 C CA . ILE A 1 124 ? 5.443 2.899 -12.745 1.00 63.34 124 ILE A CA 1
ATOM 1003 C C . ILE A 1 124 ? 5.227 3.053 -14.251 1.00 63.34 124 ILE A C 1
ATOM 1005 O O . ILE A 1 124 ? 5.888 3.871 -14.874 1.00 63.34 124 ILE A O 1
ATOM 1009 N N . MET A 1 125 ? 4.274 2.323 -14.826 1.00 63.50 125 MET A N 1
ATOM 1010 C CA . MET A 1 125 ? 4.009 2.345 -16.264 1.00 63.50 125 MET A CA 1
ATOM 1011 C C . MET A 1 125 ? 3.389 3.658 -16.756 1.00 63.50 125 MET A C 1
ATOM 1013 O O . MET A 1 125 ? 3.752 4.134 -17.830 1.00 63.50 125 MET A O 1
ATOM 1017 N N . GLU A 1 126 ? 2.496 4.264 -15.975 1.00 60.50 126 GLU A N 1
ATOM 1018 C CA . GLU A 1 126 ? 1.896 5.571 -16.268 1.00 60.50 126 GLU A CA 1
ATOM 1019 C C . GLU A 1 126 ? 2.885 6.722 -16.022 1.00 60.50 126 GLU A C 1
ATOM 1021 O O . GLU A 1 126 ? 2.949 7.677 -16.797 1.00 60.50 126 GLU A O 1
ATOM 1026 N N . GLY A 1 127 ? 3.704 6.621 -14.971 1.00 64.88 127 GLY A N 1
ATOM 1027 C CA . GLY A 1 127 ? 4.636 7.670 -14.565 1.00 64.88 127 GLY A CA 1
ATOM 1028 C C . GLY A 1 127 ? 5.950 7.684 -15.345 1.00 64.88 127 GLY A C 1
ATOM 1029 O O . GLY A 1 127 ? 6.486 8.758 -15.622 1.00 64.88 127 GLY A O 1
ATOM 1030 N N . ILE A 1 128 ? 6.485 6.522 -15.730 1.00 72.94 128 ILE A N 1
ATOM 1031 C CA . ILE A 1 128 ? 7.841 6.429 -16.290 1.00 72.94 128 ILE A CA 1
ATOM 1032 C C . ILE A 1 128 ? 7.984 7.160 -17.626 1.00 72.94 128 ILE A C 1
ATOM 1034 O O . ILE A 1 128 ? 9.004 7.812 -17.841 1.00 72.94 128 ILE A O 1
ATOM 1038 N N . SER A 1 129 ? 6.963 7.114 -18.484 1.00 71.12 129 SER A N 1
ATOM 1039 C CA . SER A 1 129 ? 6.946 7.839 -19.759 1.00 71.12 129 SER A CA 1
ATOM 1040 C C . SER A 1 129 ? 7.020 9.354 -19.536 1.00 71.12 129 SER A C 1
ATOM 1042 O O . SER A 1 129 ? 7.813 10.043 -20.176 1.00 71.12 129 SER A O 1
ATOM 1044 N N . THR A 1 130 ? 6.260 9.861 -18.563 1.00 78.25 130 THR A N 1
ATOM 1045 C CA . THR A 1 130 ? 6.250 11.275 -18.170 1.00 78.25 130 THR A CA 1
ATOM 1046 C C . THR A 1 130 ? 7.603 11.705 -17.608 1.00 78.25 130 THR A C 1
ATOM 1048 O O . THR A 1 130 ? 8.124 12.752 -17.996 1.00 78.25 130 THR A O 1
ATOM 1051 N N . VAL A 1 131 ? 8.197 10.886 -16.734 1.00 79.94 131 VAL A N 1
ATOM 1052 C CA . VAL A 1 131 ? 9.516 11.154 -16.143 1.00 79.94 131 VAL A CA 1
ATOM 1053 C C . VAL A 1 131 ? 10.596 11.196 -17.224 1.00 79.94 131 VAL A C 1
ATOM 1055 O O . VAL A 1 131 ? 11.282 12.206 -17.338 1.00 79.94 131 VAL A O 1
ATOM 1058 N N . HIS A 1 132 ? 10.699 10.172 -18.076 1.00 81.88 132 HIS A N 1
ATOM 1059 C CA . HIS A 1 132 ? 11.743 10.118 -19.108 1.00 81.88 132 HIS A CA 1
ATOM 1060 C C . HIS A 1 132 ? 11.592 11.247 -20.131 1.00 81.88 132 HIS A C 1
ATOM 1062 O O . HIS A 1 132 ? 12.583 11.842 -20.550 1.00 81.88 132 HIS A O 1
ATOM 1068 N N . LEU A 1 133 ? 10.358 11.614 -20.493 1.00 83.81 133 LEU A N 1
ATOM 1069 C CA . LEU A 1 133 ? 10.113 12.757 -21.370 1.00 83.81 133 LEU A CA 1
ATOM 1070 C C . LEU A 1 133 ? 10.560 14.080 -20.728 1.00 83.81 133 LEU A C 1
ATOM 1072 O O . LEU A 1 133 ? 11.115 14.944 -21.412 1.00 83.81 133 LEU A O 1
ATOM 1076 N N . PHE A 1 134 ? 10.324 14.257 -19.426 1.00 86.25 134 PHE A N 1
ATOM 1077 C CA . PHE A 1 134 ? 10.782 15.433 -18.688 1.00 86.25 134 PHE A CA 1
ATOM 1078 C C . PHE A 1 134 ? 12.312 15.493 -18.602 1.00 86.25 134 PHE A C 1
ATOM 1080 O O . PHE A 1 134 ? 12.904 16.546 -18.853 1.00 86.25 134 PHE A O 1
ATOM 1087 N N . GLU A 1 135 ? 12.953 14.369 -18.290 1.00 89.12 135 GLU A N 1
ATOM 1088 C CA . GLU A 1 135 ? 14.410 14.254 -18.198 1.00 89.12 135 GLU A CA 1
ATOM 1089 C C . GLU A 1 135 ? 15.071 14.514 -19.552 1.00 89.12 135 GLU A C 1
ATOM 1091 O O . GLU A 1 135 ? 16.005 15.307 -19.637 1.00 89.12 135 GLU A O 1
ATOM 1096 N N . ALA A 1 136 ? 14.520 13.966 -20.636 1.00 90.06 136 ALA A N 1
ATOM 1097 C CA . ALA A 1 136 ? 14.989 14.219 -21.994 1.00 90.06 136 ALA A CA 1
ATOM 1098 C C . ALA A 1 136 ? 14.891 15.710 -22.379 1.00 90.06 136 ALA A C 1
ATOM 1100 O O . ALA A 1 136 ? 15.831 16.286 -22.934 1.00 90.06 136 ALA A O 1
ATOM 1101 N N . ARG A 1 137 ? 13.781 16.382 -22.041 1.00 90.31 137 ARG A N 1
ATOM 1102 C CA . ARG A 1 137 ? 13.623 17.833 -22.272 1.00 90.31 137 ARG A CA 1
ATOM 1103 C C . ARG A 1 137 ? 14.614 18.657 -21.451 1.00 90.31 137 ARG A C 1
ATOM 1105 O O . ARG A 1 137 ? 15.183 19.620 -21.964 1.00 90.31 137 ARG A O 1
ATOM 1112 N N . SER A 1 138 ? 14.831 18.272 -20.197 1.00 92.00 138 SER A N 1
ATOM 1113 C CA . SER A 1 138 ? 15.771 18.941 -19.293 1.00 92.00 138 SER A CA 1
ATOM 1114 C C . SER A 1 138 ? 17.217 18.758 -19.750 1.00 92.00 138 SER A C 1
ATOM 1116 O O . SER A 1 138 ? 17.973 19.729 -19.780 1.00 92.00 138 SER A O 1
ATOM 1118 N N . LEU A 1 139 ? 17.575 17.552 -20.198 1.00 92.88 139 LEU A N 1
ATOM 1119 C CA . LEU A 1 139 ? 18.878 17.222 -20.769 1.00 92.88 139 LEU A CA 1
ATOM 1120 C C . LEU A 1 139 ? 19.148 18.043 -22.031 1.00 92.88 139 LEU A C 1
ATOM 1122 O O . LEU A 1 139 ? 20.198 18.677 -22.138 1.00 92.88 139 LEU A O 1
ATOM 1126 N N . LYS A 1 140 ? 18.176 18.107 -22.952 1.00 93.69 140 LYS A N 1
ATOM 1127 C CA . LYS A 1 140 ? 18.248 18.979 -24.133 1.00 93.69 140 LYS A CA 1
ATOM 1128 C C . LYS A 1 140 ? 18.525 20.426 -23.733 1.00 93.69 140 LYS A C 1
ATOM 1130 O O . LYS A 1 140 ? 19.473 21.027 -24.228 1.00 93.69 140 LYS A O 1
ATOM 1135 N N . ALA A 1 141 ? 17.744 20.971 -22.801 1.00 91.81 141 ALA A N 1
ATOM 1136 C CA . ALA A 1 141 ? 17.916 22.347 -22.345 1.00 91.81 141 ALA A CA 1
ATOM 1137 C C . ALA A 1 141 ? 19.273 22.583 -21.655 1.00 91.81 141 ALA A C 1
ATOM 1139 O O . ALA A 1 141 ? 19.836 23.673 -21.758 1.00 91.81 141 ALA A O 1
ATOM 1140 N N . ALA A 1 142 ? 19.807 21.602 -20.924 1.00 92.06 142 ALA A N 1
ATOM 1141 C CA . ALA A 1 142 ? 21.126 21.692 -20.303 1.00 92.06 142 ALA A CA 1
ATOM 1142 C C . ALA A 1 142 ? 22.246 21.733 -21.356 1.00 92.06 142 ALA A C 1
ATOM 1144 O O . ALA A 1 142 ? 23.107 22.613 -21.302 1.00 92.06 142 ALA A O 1
ATOM 1145 N N . LEU A 1 143 ? 22.195 20.836 -22.344 1.00 93.75 143 LEU A N 1
ATOM 1146 C CA . LEU A 1 143 ? 23.185 20.753 -23.418 1.00 93.75 143 LEU A CA 1
ATOM 1147 C C . LEU A 1 143 ? 23.150 21.979 -24.342 1.00 93.75 143 LEU A C 1
ATOM 1149 O O . LEU A 1 143 ? 24.202 22.531 -24.650 1.00 93.75 143 LEU A O 1
ATOM 1153 N N . GLU A 1 144 ? 21.968 22.448 -24.742 1.00 94.12 144 GLU A N 1
ATOM 1154 C CA . GLU A 1 144 ? 21.825 23.580 -25.672 1.00 94.12 144 GLU A CA 1
ATOM 1155 C C . GLU A 1 144 ? 22.202 24.920 -25.029 1.00 94.12 144 GLU A C 1
ATOM 1157 O O . GLU A 1 144 ? 22.880 25.740 -25.652 1.00 94.12 144 GLU A O 1
ATOM 1162 N N . ARG A 1 145 ? 21.882 25.123 -23.742 1.00 91.31 145 ARG A N 1
ATOM 1163 C CA . ARG A 1 145 ? 22.319 26.326 -23.010 1.00 91.31 145 ARG A CA 1
ATOM 1164 C C . ARG A 1 145 ? 23.839 26.433 -22.918 1.00 91.31 145 ARG A C 1
ATOM 1166 O O . ARG A 1 145 ? 24.366 27.541 -22.983 1.00 91.31 145 ARG A O 1
ATOM 1173 N N . ARG A 1 146 ? 24.553 25.305 -22.815 1.00 91.25 146 ARG A N 1
ATOM 1174 C CA . ARG A 1 146 ? 26.028 25.278 -22.835 1.00 91.25 146 ARG A CA 1
ATOM 1175 C C . ARG A 1 146 ? 26.605 25.706 -24.189 1.00 91.25 146 ARG A C 1
ATOM 1177 O O . ARG A 1 146 ? 27.725 26.198 -24.225 1.00 91.25 146 ARG A O 1
ATOM 1184 N N . GLN A 1 147 ? 25.826 25.594 -25.265 1.00 90.25 147 GLN A N 1
ATOM 1185 C CA . GLN A 1 147 ? 26.163 26.110 -26.596 1.00 90.25 147 GLN A CA 1
ATOM 1186 C C . GLN A 1 147 ? 25.683 27.557 -26.820 1.00 90.25 147 GLN A C 1
ATOM 1188 O O . GLN A 1 147 ? 25.798 28.088 -27.922 1.00 90.25 147 GLN A O 1
ATOM 1193 N N . GLY A 1 148 ? 25.129 28.215 -25.793 1.00 91.00 148 GLY A N 1
ATOM 1194 C CA . GLY A 1 148 ? 24.587 29.573 -25.899 1.00 91.00 148 GLY A CA 1
ATOM 1195 C C . GLY A 1 148 ? 23.245 29.660 -26.634 1.00 91.00 148 GLY A C 1
ATOM 1196 O O . GLY A 1 148 ? 22.808 30.758 -26.977 1.00 91.00 148 GLY A O 1
ATOM 1197 N N . ILE A 1 149 ? 22.580 28.528 -26.870 1.00 90.75 149 ILE A N 1
ATOM 1198 C CA . ILE A 1 149 ? 21.293 28.462 -27.562 1.00 90.75 149 ILE A CA 1
ATOM 1199 C C . ILE A 1 149 ? 20.169 28.752 -26.558 1.00 90.75 149 ILE A C 1
ATOM 1201 O O . ILE A 1 149 ? 20.090 28.130 -25.497 1.00 90.75 149 ILE A O 1
ATOM 1205 N N . GLN A 1 150 ? 19.306 29.718 -26.885 1.00 85.50 150 GLN A N 1
ATOM 1206 C CA . GLN A 1 150 ? 18.197 30.155 -26.021 1.00 85.50 150 GLN A CA 1
ATOM 1207 C C . GLN A 1 150 ? 16.826 29.636 -26.470 1.00 85.50 150 GLN A C 1
ATOM 1209 O O . GLN A 1 150 ? 15.916 29.542 -25.649 1.00 85.50 150 GLN A O 1
ATOM 1214 N N . GLU A 1 151 ? 16.682 29.270 -27.745 1.00 87.06 151 GLU A N 1
ATOM 1215 C CA . GLU A 1 151 ? 15.458 28.691 -28.301 1.00 87.06 151 GLU A CA 1
ATOM 1216 C C . GLU A 1 151 ? 15.667 27.204 -28.622 1.00 87.06 151 GLU A C 1
ATOM 1218 O O . GLU A 1 151 ? 16.730 26.853 -29.135 1.00 87.06 151 GLU A O 1
ATOM 1223 N N . PRO A 1 152 ? 14.692 26.314 -28.348 1.00 84.56 152 PRO A N 1
ATOM 1224 C CA . PRO A 1 152 ? 14.861 24.883 -28.584 1.00 84.56 152 PRO A CA 1
ATOM 1225 C C . PRO A 1 152 ? 15.172 24.580 -30.052 1.00 84.56 152 PRO A C 1
ATOM 1227 O O . PRO A 1 152 ? 14.341 24.814 -30.931 1.00 84.56 152 PRO A O 1
ATOM 1230 N N . ALA A 1 153 ? 16.346 24.008 -30.322 1.00 90.88 153 ALA A N 1
ATOM 1231 C CA . ALA A 1 153 ? 16.709 23.656 -31.689 1.00 90.88 153 ALA A CA 1
ATOM 1232 C C . ALA A 1 153 ? 15.877 22.462 -32.183 1.00 90.88 153 ALA A C 1
ATOM 1234 O O . ALA A 1 153 ? 15.547 21.551 -31.416 1.00 90.88 153 ALA A O 1
ATOM 1235 N N . VAL A 1 154 ? 15.561 22.432 -33.476 1.00 90.75 154 VAL A N 1
ATOM 1236 C CA . VAL A 1 154 ? 14.754 21.369 -34.085 1.00 90.75 154 VAL A CA 1
ATOM 1237 C C . VAL A 1 154 ? 15.581 20.664 -35.152 1.00 90.75 154 VAL A C 1
ATOM 1239 O O . VAL A 1 154 ? 16.073 21.305 -36.076 1.00 90.75 154 VAL A O 1
ATOM 1242 N N . GLY A 1 155 ? 15.715 19.346 -35.018 1.00 91.44 155 GLY A N 1
ATOM 1243 C CA . GLY A 1 155 ? 16.393 18.512 -36.006 1.00 91.44 155 GLY A CA 1
ATOM 1244 C C . GLY A 1 155 ? 15.519 18.219 -37.225 1.00 91.44 155 GLY A C 1
ATOM 1245 O O . GLY A 1 155 ? 14.287 18.324 -37.159 1.00 91.44 155 GLY A O 1
ATOM 1246 N N . ARG A 1 156 ? 16.149 17.821 -38.331 1.00 90.75 156 ARG A N 1
ATOM 1247 C CA . ARG A 1 156 ? 15.497 17.459 -39.604 1.00 90.75 156 ARG A CA 1
ATOM 1248 C C . ARG A 1 156 ? 14.780 16.111 -39.600 1.00 90.75 156 ARG A C 1
ATOM 1250 O O . ARG A 1 156 ? 13.987 15.865 -40.511 1.00 90.75 156 ARG A O 1
ATOM 1257 N N . TYR A 1 157 ? 15.057 15.249 -38.625 1.00 89.50 157 TYR A N 1
ATOM 1258 C CA . TYR A 1 157 ? 14.498 13.904 -38.550 1.00 89.50 157 TYR A CA 1
ATOM 1259 C C . TYR A 1 157 ? 13.509 13.756 -37.390 1.00 89.50 157 TYR A C 1
ATOM 1261 O O . TYR A 1 157 ? 13.724 14.284 -36.297 1.00 89.50 157 TYR A O 1
ATOM 1269 N N . ASP A 1 158 ? 12.432 13.022 -37.639 1.00 87.94 158 ASP A N 1
ATOM 1270 C CA . ASP A 1 158 ? 11.628 12.358 -36.620 1.00 87.94 158 ASP A CA 1
ATOM 1271 C C . ASP A 1 158 ? 12.179 10.947 -36.397 1.00 87.94 158 ASP A C 1
ATOM 1273 O O . ASP A 1 158 ? 12.716 10.326 -37.317 1.00 87.94 158 ASP A O 1
ATOM 1277 N N . VAL A 1 159 ? 12.082 10.449 -35.167 1.00 89.75 159 VAL A N 1
ATOM 1278 C CA . VAL A 1 159 ? 12.581 9.119 -34.800 1.00 89.75 159 VAL A CA 1
ATOM 1279 C C . VAL A 1 159 ? 11.412 8.273 -34.338 1.00 89.75 159 VAL A C 1
ATOM 1281 O O . VAL A 1 159 ? 10.714 8.635 -33.391 1.00 89.75 159 VAL A O 1
ATOM 1284 N N . GLU A 1 160 ? 11.229 7.135 -34.990 1.00 88.06 160 GLU A N 1
ATOM 1285 C CA . GLU A 1 160 ? 10.214 6.151 -34.636 1.00 88.06 160 GLU A CA 1
ATOM 1286 C C . GLU A 1 160 ? 10.867 4.873 -34.123 1.00 88.06 160 GLU A C 1
ATOM 1288 O O . GLU A 1 160 ? 11.977 4.508 -34.519 1.00 88.06 160 GLU A O 1
ATOM 1293 N N . THR A 1 161 ? 10.173 4.199 -33.210 1.00 90.50 161 THR A N 1
ATOM 1294 C CA . THR A 1 161 ? 10.702 3.036 -32.500 1.00 90.50 161 THR A CA 1
ATOM 1295 C C . THR A 1 161 ? 9.601 2.017 -32.259 1.00 90.50 161 THR A C 1
ATOM 1297 O O . THR A 1 161 ? 8.470 2.393 -31.954 1.00 90.50 161 THR A O 1
ATOM 1300 N N . ASP A 1 162 ? 9.950 0.736 -32.300 1.00 90.62 162 ASP A N 1
ATOM 1301 C CA . ASP A 1 162 ? 9.112 -0.339 -31.772 1.00 90.62 162 ASP A CA 1
ATOM 1302 C C . ASP A 1 162 ? 9.993 -1.421 -31.148 1.00 90.62 162 ASP A C 1
ATOM 1304 O O . ASP A 1 162 ? 11.135 -1.622 -31.547 1.00 90.62 162 ASP A O 1
ATOM 1308 N N . THR A 1 163 ? 9.468 -2.116 -30.146 1.00 92.56 163 THR A N 1
ATOM 1309 C CA . THR A 1 163 ? 10.183 -3.206 -29.469 1.00 92.56 163 THR A CA 1
ATOM 1310 C C . THR A 1 163 ? 9.319 -4.446 -29.464 1.00 92.56 163 THR A C 1
ATOM 1312 O O . THR A 1 163 ? 8.105 -4.345 -29.260 1.00 92.56 163 THR A O 1
ATOM 1315 N N . ILE A 1 164 ? 9.943 -5.610 -29.617 1.00 93.38 164 ILE A N 1
ATOM 1316 C CA . ILE A 1 164 ? 9.295 -6.904 -29.429 1.00 93.38 164 ILE A CA 1
ATOM 1317 C C . ILE A 1 164 ? 10.204 -7.869 -28.666 1.00 93.38 164 ILE A C 1
ATOM 1319 O O . ILE A 1 164 ? 11.418 -7.885 -28.862 1.00 93.38 164 ILE A O 1
ATOM 1323 N N . PHE A 1 165 ? 9.609 -8.693 -27.806 1.00 94.62 165 PHE A N 1
ATOM 1324 C CA . PHE A 1 165 ? 10.301 -9.809 -27.173 1.00 94.62 165 PHE A CA 1
ATOM 1325 C C . PHE A 1 165 ? 10.290 -11.056 -28.068 1.00 94.62 165 PHE A C 1
ATOM 1327 O O . PHE A 1 165 ? 9.247 -11.440 -28.612 1.00 94.62 165 PHE A O 1
ATOM 1334 N N . ILE A 1 166 ? 11.443 -11.717 -28.168 1.00 94.88 166 ILE A N 1
ATOM 1335 C CA . ILE A 1 166 ? 11.665 -12.942 -28.937 1.00 94.88 166 ILE A CA 1
ATOM 1336 C C . ILE A 1 166 ? 12.262 -14.003 -28.007 1.00 94.88 166 ILE A C 1
ATOM 1338 O O . ILE A 1 166 ? 13.340 -13.816 -27.442 1.00 94.88 166 ILE A O 1
ATOM 1342 N N . ASP A 1 167 ? 11.573 -15.135 -27.870 1.00 94.00 167 ASP A N 1
ATOM 1343 C CA . ASP A 1 167 ? 12.017 -16.277 -27.066 1.00 94.00 167 ASP A CA 1
ATOM 1344 C C . ASP A 1 167 ? 13.035 -17.131 -27.838 1.00 94.00 167 ASP A C 1
ATOM 1346 O O . ASP A 1 167 ? 12.753 -18.235 -28.311 1.00 94.00 167 ASP A O 1
ATOM 1350 N N . ALA A 1 168 ? 14.224 -16.570 -28.040 1.00 94.50 168 ALA A N 1
ATOM 1351 C CA . ALA A 1 168 ? 15.330 -17.215 -28.733 1.00 94.50 168 ALA A CA 1
ATOM 1352 C C . ALA A 1 168 ? 16.681 -16.730 -28.188 1.00 94.50 168 ALA A C 1
ATOM 1354 O O . ALA A 1 168 ? 16.778 -15.598 -27.702 1.00 94.50 168 ALA A O 1
ATOM 1355 N N . PRO A 1 169 ? 17.751 -17.537 -28.303 1.00 93.69 169 PRO A N 1
ATOM 1356 C CA . PRO A 1 169 ? 19.105 -17.058 -28.055 1.00 93.69 169 PRO A CA 1
ATOM 1357 C C . PRO A 1 169 ? 19.423 -15.826 -28.914 1.00 93.69 169 PRO A C 1
ATOM 1359 O O . PRO A 1 169 ? 19.075 -15.780 -30.097 1.00 93.69 169 PRO A O 1
ATOM 1362 N N . ILE A 1 170 ? 20.127 -14.845 -28.339 1.00 92.12 170 ILE A N 1
ATOM 1363 C CA . ILE A 1 170 ? 20.491 -13.613 -29.056 1.00 92.12 170 ILE A CA 1
ATOM 1364 C C . ILE A 1 170 ? 21.298 -13.901 -30.330 1.00 92.12 170 ILE A C 1
ATOM 1366 O O . ILE A 1 170 ? 21.090 -13.234 -31.336 1.00 92.12 170 ILE A O 1
ATOM 1370 N N . THR A 1 171 ? 22.145 -14.933 -30.330 1.00 92.75 171 THR A N 1
ATOM 1371 C CA . THR A 1 171 ? 22.916 -15.361 -31.509 1.00 92.75 171 THR A CA 1
ATOM 1372 C C . THR A 1 171 ? 22.012 -15.767 -32.669 1.00 92.75 171 THR A C 1
ATOM 1374 O O . THR A 1 171 ? 22.202 -15.294 -33.782 1.00 92.75 171 THR A O 1
ATOM 1377 N N . THR A 1 172 ? 20.962 -16.551 -32.406 1.00 94.56 172 THR A N 1
ATOM 1378 C CA . THR A 1 172 ? 19.970 -16.937 -33.420 1.00 94.56 172 THR A CA 1
ATOM 1379 C C . THR A 1 172 ? 19.244 -15.721 -33.991 1.00 94.56 172 THR A C 1
ATOM 1381 O O . THR A 1 172 ? 18.992 -15.661 -35.194 1.00 94.56 172 THR A O 1
ATOM 1384 N N . ALA A 1 173 ? 18.916 -14.743 -33.143 1.00 94.44 173 ALA A N 1
ATOM 1385 C CA . ALA A 1 173 ? 18.295 -13.507 -33.597 1.00 94.44 173 ALA A CA 1
ATOM 1386 C C . ALA A 1 173 ? 19.256 -12.677 -34.465 1.00 94.44 173 ALA A C 1
ATOM 1388 O O . ALA A 1 173 ? 18.855 -12.261 -35.551 1.00 94.44 173 ALA A O 1
ATOM 1389 N N . ILE A 1 174 ? 20.514 -12.498 -34.036 1.00 93.12 174 ILE A N 1
ATOM 1390 C CA . ILE A 1 174 ? 21.560 -11.791 -34.793 1.00 93.12 174 ILE A CA 1
ATOM 1391 C C . ILE A 1 174 ? 21.747 -12.432 -36.168 1.00 93.12 174 ILE A C 1
ATOM 1393 O O . ILE A 1 174 ? 21.594 -11.743 -37.173 1.00 93.12 174 ILE A O 1
ATOM 1397 N N . ASP A 1 175 ? 22.005 -13.740 -36.223 1.00 93.25 175 ASP A N 1
ATOM 1398 C CA . ASP A 1 175 ? 22.260 -14.465 -37.474 1.00 93.25 175 ASP A CA 1
ATOM 1399 C C . ASP A 1 175 ? 21.091 -14.331 -38.460 1.00 93.25 175 ASP A C 1
ATOM 1401 O O . ASP A 1 175 ? 21.282 -14.261 -39.675 1.00 93.25 175 ASP A O 1
ATOM 1405 N N . PHE A 1 176 ? 19.858 -14.273 -37.947 1.00 95.12 176 PHE A N 1
ATOM 1406 C CA . PHE A 1 176 ? 18.677 -14.116 -38.782 1.00 95.12 176 PHE A CA 1
ATOM 1407 C C . PHE A 1 176 ? 18.511 -12.687 -39.312 1.00 95.12 176 PHE A C 1
ATOM 1409 O O . PHE A 1 176 ? 18.272 -12.513 -40.510 1.00 95.12 176 PHE A O 1
ATOM 1416 N N . VAL A 1 177 ? 18.606 -11.671 -38.445 1.00 93.25 177 VAL A N 1
ATOM 1417 C CA . VAL A 1 177 ? 18.315 -10.275 -38.820 1.00 93.25 177 VAL A CA 1
ATOM 1418 C C . VAL A 1 177 ? 19.502 -9.527 -39.431 1.00 93.25 177 VAL A C 1
ATOM 1420 O O . VAL A 1 177 ? 19.290 -8.504 -40.078 1.00 93.25 177 VAL A O 1
ATOM 1423 N N . ALA A 1 178 ? 20.729 -10.031 -39.273 1.00 92.12 178 ALA A N 1
ATOM 1424 C CA . ALA A 1 178 ? 21.930 -9.487 -39.912 1.00 92.12 178 ALA A CA 1
ATOM 1425 C C . ALA A 1 178 ? 22.123 -9.977 -41.358 1.00 92.12 178 ALA A C 1
ATOM 1427 O O . ALA A 1 178 ? 22.963 -9.436 -42.076 1.00 92.12 178 ALA A O 1
ATOM 1428 N N . ASP A 1 179 ? 21.350 -10.974 -41.796 1.00 94.44 179 ASP A N 1
ATOM 1429 C CA . ASP A 1 179 ? 21.422 -11.527 -43.146 1.00 94.44 179 ASP A CA 1
ATOM 1430 C C . ASP A 1 179 ? 20.367 -10.885 -44.058 1.00 94.44 179 ASP A C 1
ATOM 1432 O O . ASP A 1 179 ? 19.167 -11.174 -43.970 1.00 94.44 179 ASP A O 1
ATOM 1436 N N . VAL A 1 180 ? 20.825 -10.045 -44.989 1.00 93.12 180 VAL A N 1
ATOM 1437 C CA . VAL A 1 180 ? 19.989 -9.352 -45.979 1.00 93.12 180 VAL A CA 1
ATOM 1438 C C . VAL A 1 180 ? 19.120 -10.329 -46.766 1.00 93.12 180 VAL A C 1
ATOM 1440 O O . VAL A 1 180 ? 17.996 -9.982 -47.118 1.00 93.12 180 VAL A O 1
ATOM 1443 N N . ARG A 1 181 ? 19.562 -11.570 -47.007 1.00 93.75 181 ARG A N 1
ATOM 1444 C CA . ARG A 1 181 ? 18.781 -12.580 -47.751 1.00 93.75 181 ARG A CA 1
ATOM 1445 C C . ARG A 1 181 ? 17.479 -12.955 -47.043 1.00 93.75 181 ARG A C 1
ATOM 1447 O O . ARG A 1 181 ? 16.548 -13.449 -47.680 1.00 93.75 181 ARG A O 1
ATOM 1454 N N . ASN A 1 182 ? 17.400 -12.732 -45.731 1.00 93.56 182 ASN A N 1
ATOM 1455 C CA . ASN A 1 182 ? 16.191 -12.974 -44.957 1.00 93.56 182 ASN A CA 1
ATOM 1456 C C . ASN A 1 182 ? 15.176 -11.831 -45.062 1.00 93.56 182 ASN A C 1
ATOM 1458 O O . ASN A 1 182 ? 14.030 -12.068 -44.693 1.00 93.56 182 ASN A O 1
ATOM 1462 N N . LEU A 1 183 ? 15.534 -10.655 -45.602 1.00 91.06 183 LEU A N 1
ATOM 1463 C CA . LEU A 1 183 ? 14.654 -9.478 -45.673 1.00 91.06 183 LEU A CA 1
ATOM 1464 C C . LEU A 1 183 ? 13.269 -9.817 -46.235 1.00 91.06 183 LEU A C 1
ATOM 1466 O O . LEU A 1 183 ? 12.264 -9.586 -45.576 1.00 91.06 183 LEU A O 1
ATOM 1470 N N . SER A 1 184 ? 13.215 -10.465 -47.400 1.00 89.50 184 SER A N 1
ATOM 1471 C CA . SER A 1 184 ? 11.949 -10.854 -48.049 1.00 89.50 184 SER A CA 1
ATOM 1472 C C . SER A 1 184 ? 11.112 -11.879 -47.264 1.00 89.50 184 SER A C 1
ATOM 1474 O O . SER A 1 184 ? 9.934 -12.074 -47.557 1.00 89.50 184 SER A O 1
ATOM 1476 N N . LYS A 1 185 ? 11.698 -12.558 -46.265 1.00 90.06 185 LYS A N 1
ATOM 1477 C CA . LYS A 1 185 ? 10.991 -13.535 -45.421 1.00 90.06 185 LYS A CA 1
ATOM 1478 C C . LYS A 1 185 ? 10.186 -12.862 -44.314 1.00 90.06 185 LYS A C 1
ATOM 1480 O O . LYS A 1 185 ? 9.144 -13.390 -43.928 1.00 90.06 185 LYS A O 1
ATOM 1485 N N . TRP A 1 186 ? 10.687 -11.752 -43.774 1.00 89.00 186 TRP A N 1
ATOM 1486 C CA . TRP A 1 186 ? 10.068 -11.046 -42.648 1.00 89.00 186 TRP A CA 1
ATOM 1487 C C . TRP A 1 186 ? 9.483 -9.683 -43.027 1.00 89.00 186 TRP A C 1
ATOM 1489 O O . TRP A 1 186 ? 8.569 -9.222 -42.352 1.00 89.00 186 TRP A O 1
ATOM 1499 N N . SER A 1 187 ? 9.924 -9.089 -44.134 1.00 87.94 187 SER A N 1
ATOM 1500 C CA . SER A 1 187 ? 9.300 -7.927 -44.754 1.00 87.94 187 SER A CA 1
ATOM 1501 C C . SER A 1 187 ? 8.670 -8.324 -46.093 1.00 87.94 187 SER A C 1
ATOM 1503 O O . SER A 1 187 ? 9.372 -8.437 -47.102 1.00 87.94 187 SER A O 1
ATOM 1505 N N . PRO A 1 188 ? 7.340 -8.534 -46.148 1.00 81.38 188 PRO A N 1
ATOM 1506 C CA . PRO A 1 188 ? 6.656 -8.867 -47.399 1.00 81.38 188 PRO A CA 1
ATOM 1507 C C . PRO A 1 188 ? 6.654 -7.703 -48.402 1.00 81.38 188 PRO A C 1
ATOM 1509 O O . PRO A 1 188 ? 6.283 -7.892 -49.560 1.00 81.38 188 PRO A O 1
ATOM 1512 N N . LEU A 1 189 ? 7.065 -6.511 -47.962 1.00 83.38 189 LEU A N 1
ATOM 1513 C CA . LEU A 1 189 ? 7.104 -5.292 -48.763 1.00 83.38 189 LEU A CA 1
ATOM 1514 C C . LEU A 1 189 ? 8.301 -5.257 -49.719 1.00 83.38 189 LEU A C 1
ATOM 1516 O O . LEU A 1 189 ? 8.297 -4.473 -50.662 1.00 83.38 189 LEU A O 1
ATOM 1520 N N . PHE A 1 190 ? 9.299 -6.123 -49.516 1.00 87.19 190 PHE A N 1
ATOM 1521 C CA . PHE A 1 190 ? 10.486 -6.204 -50.361 1.00 87.19 190 PHE A CA 1
ATOM 1522 C C . PHE A 1 190 ? 10.568 -7.532 -51.110 1.00 87.19 190 PHE A C 1
ATOM 1524 O O . PHE A 1 190 ? 10.537 -8.620 -50.533 1.00 87.19 190 PHE A O 1
ATOM 1531 N N . ARG A 1 191 ? 10.761 -7.440 -52.426 1.00 89.75 191 ARG A N 1
ATOM 1532 C CA . ARG A 1 191 ? 11.003 -8.581 -53.315 1.00 89.75 191 ARG A CA 1
ATOM 1533 C C . ARG A 1 191 ? 12.422 -8.507 -53.854 1.00 89.75 191 ARG A C 1
ATOM 1535 O O . ARG A 1 191 ? 12.805 -7.494 -54.427 1.00 89.75 191 ARG A O 1
ATOM 1542 N N . VAL A 1 192 ? 13.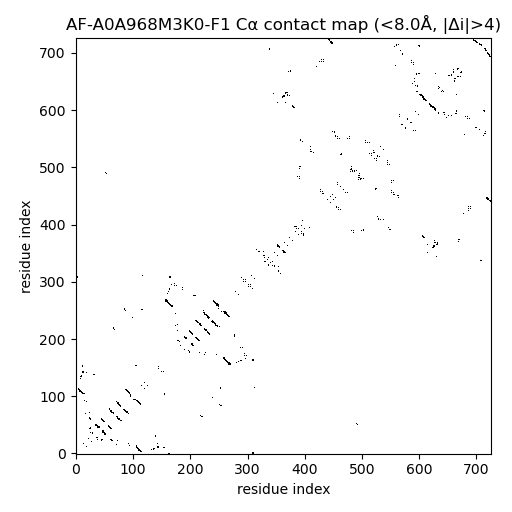208 -9.562 -53.654 1.00 91.56 192 VAL A N 1
ATOM 1543 C CA . VAL A 1 192 ? 14.605 -9.598 -54.112 1.00 91.56 192 VAL A CA 1
ATOM 1544 C C . VAL A 1 192 ? 14.684 -9.500 -55.637 1.00 91.56 192 VAL A C 1
ATOM 1546 O O . VAL A 1 192 ? 13.900 -10.130 -56.348 1.00 91.56 192 VAL A O 1
ATOM 1549 N N . GLN A 1 193 ? 15.632 -8.710 -56.137 1.00 88.19 193 GLN A N 1
ATOM 1550 C CA . GLN A 1 193 ? 15.960 -8.597 -57.555 1.00 88.19 193 GLN A CA 1
ATOM 1551 C C . GLN A 1 193 ? 17.323 -9.259 -57.792 1.00 88.19 193 GLN A C 1
ATOM 1553 O O . GLN A 1 193 ? 18.364 -8.710 -57.443 1.00 88.19 193 GLN A O 1
ATOM 1558 N N . GLY A 1 194 ? 17.323 -10.461 -58.375 1.00 84.25 194 GLY A N 1
ATOM 1559 C CA . GLY A 1 194 ? 18.547 -11.240 -58.603 1.00 84.25 194 GLY A CA 1
ATOM 1560 C C . GLY A 1 194 ? 19.052 -11.976 -57.354 1.00 84.25 194 GLY A C 1
ATOM 1561 O O . GLY A 1 194 ? 18.261 -12.407 -56.517 1.00 84.25 194 GLY A O 1
ATOM 1562 N N . GLU A 1 195 ? 20.371 -12.169 -57.249 1.00 82.81 195 GLU A N 1
ATOM 1563 C CA . GLU A 1 195 ? 21.010 -12.812 -56.092 1.00 82.81 195 GLU A CA 1
ATOM 1564 C C . GLU A 1 195 ? 21.430 -11.768 -55.044 1.00 82.81 195 GLU A C 1
ATOM 1566 O O . GLU A 1 195 ? 22.192 -10.849 -55.342 1.00 82.81 195 GLU A O 1
ATOM 1571 N N . ALA A 1 196 ? 20.973 -11.935 -53.799 1.00 87.44 196 ALA A N 1
ATOM 1572 C CA . ALA A 1 196 ? 21.428 -11.141 -52.657 1.00 87.44 196 ALA A CA 1
ATOM 1573 C C . ALA A 1 196 ? 22.603 -11.828 -51.938 1.00 87.44 196 ALA A C 1
ATOM 1575 O O . ALA A 1 196 ? 22.606 -13.047 -51.737 1.00 87.44 196 ALA A O 1
ATOM 1576 N N . LYS A 1 197 ? 23.589 -11.034 -51.512 1.00 90.94 197 LYS A N 1
ATOM 1577 C CA . LYS A 1 197 ? 24.662 -11.467 -50.606 1.00 90.94 197 LYS A CA 1
ATOM 1578 C C . LYS A 1 197 ? 24.195 -11.339 -49.154 1.00 90.94 197 LYS A C 1
ATOM 1580 O O . LYS A 1 197 ? 23.099 -10.860 -48.882 1.00 90.94 197 LYS A O 1
ATOM 1585 N N . HIS A 1 198 ? 25.031 -11.788 -48.222 1.00 89.81 198 HIS A N 1
ATOM 1586 C CA . HIS A 1 198 ? 24.728 -11.739 -46.790 1.00 89.81 198 HIS A CA 1
ATOM 1587 C C . HIS A 1 198 ? 24.509 -10.304 -46.278 1.00 89.81 198 HIS A C 1
ATOM 1589 O O . HIS A 1 198 ? 23.610 -10.060 -45.487 1.00 89.81 198 HIS A O 1
ATOM 1595 N N . ASP A 1 199 ? 25.324 -9.351 -46.723 1.00 92.00 199 ASP A N 1
ATOM 1596 C CA . ASP A 1 199 ? 25.386 -7.975 -46.217 1.00 92.00 199 ASP A CA 1
ATOM 1597 C C . ASP A 1 199 ? 24.820 -6.930 -47.190 1.00 92.00 199 ASP A C 1
ATOM 1599 O O . ASP A 1 199 ? 24.620 -5.779 -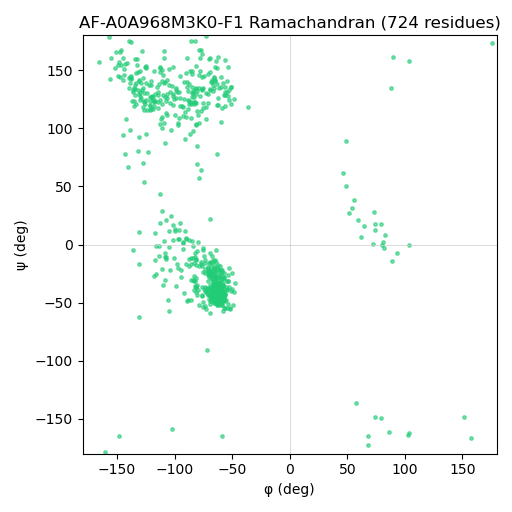46.808 1.00 92.00 199 ASP A O 1
ATOM 1603 N N . VAL A 1 200 ? 24.545 -7.308 -48.442 1.00 95.25 200 VAL A N 1
ATOM 1604 C CA . VAL A 1 200 ? 24.030 -6.401 -49.474 1.00 95.25 200 VAL A CA 1
ATOM 1605 C C . VAL A 1 200 ? 23.131 -7.124 -50.475 1.00 95.25 200 VAL A C 1
ATOM 1607 O O . VAL A 1 200 ? 23.390 -8.268 -50.857 1.00 95.25 200 VAL A O 1
ATOM 1610 N N . GLY A 1 201 ? 22.096 -6.445 -50.958 1.00 94.00 201 GLY A N 1
ATOM 1611 C CA . GLY A 1 201 ? 21.260 -6.932 -52.050 1.00 94.00 201 GLY A CA 1
ATOM 1612 C C . GLY A 1 201 ? 20.385 -5.835 -52.641 1.00 94.00 201 GLY A C 1
ATOM 1613 O O . GLY A 1 201 ? 20.086 -4.847 -51.976 1.00 94.00 201 GLY A O 1
ATOM 1614 N N . THR A 1 202 ? 19.954 -6.028 -53.885 1.00 94.12 202 THR A N 1
ATOM 1615 C CA . THR A 1 202 ? 18.996 -5.138 -54.549 1.00 94.12 202 THR A CA 1
ATOM 1616 C C . THR A 1 202 ? 17.601 -5.745 -54.455 1.00 94.12 202 THR A C 1
ATOM 1618 O O . THR A 1 202 ? 17.389 -6.934 -54.706 1.00 94.12 202 THR A O 1
ATOM 1621 N N . TYR A 1 203 ? 16.642 -4.918 -54.068 1.00 92.88 203 TYR A N 1
ATOM 1622 C CA . TYR A 1 203 ? 15.253 -5.282 -53.847 1.00 92.88 203 TYR A CA 1
ATOM 1623 C C . TYR A 1 203 ? 14.333 -4.350 -54.622 1.00 92.88 203 TYR A C 1
ATOM 1625 O O . TYR A 1 203 ? 14.728 -3.302 -55.128 1.00 92.88 203 TYR A O 1
ATOM 1633 N N . GLN A 1 204 ? 13.080 -4.761 -54.709 1.00 90.38 204 GLN A N 1
ATOM 1634 C CA . GLN A 1 204 ? 11.989 -3.965 -55.217 1.00 90.38 204 GLN A CA 1
ATOM 1635 C C . GLN A 1 204 ? 10.935 -3.817 -54.123 1.00 90.38 204 GLN A C 1
ATOM 1637 O O . GLN A 1 204 ? 10.497 -4.827 -53.564 1.00 90.38 204 GLN A O 1
ATOM 1642 N N . ASP A 1 205 ? 10.548 -2.578 -53.824 1.00 87.06 205 ASP A N 1
ATOM 1643 C CA . ASP A 1 205 ? 9.519 -2.285 -52.824 1.00 87.06 205 ASP A CA 1
ATOM 1644 C C . ASP A 1 205 ? 8.096 -2.642 -53.325 1.00 87.06 205 ASP A C 1
ATOM 1646 O O . ASP A 1 205 ? 7.877 -3.094 -54.461 1.00 87.06 205 ASP A O 1
ATOM 1650 N N . GLU A 1 206 ? 7.096 -2.427 -52.473 1.00 83.12 206 GLU A N 1
ATOM 1651 C CA . GLU A 1 206 ? 5.679 -2.663 -52.776 1.00 83.12 206 GLU A CA 1
ATOM 1652 C C . GLU A 1 206 ? 5.129 -1.777 -53.914 1.00 83.12 206 GLU A C 1
ATOM 1654 O O . GLU A 1 206 ? 4.151 -2.138 -54.573 1.00 83.12 206 GLU A O 1
ATOM 1659 N N . TYR A 1 207 ? 5.786 -0.649 -54.199 1.00 83.69 207 TYR A N 1
ATOM 1660 C CA . TYR A 1 207 ? 5.439 0.286 -55.272 1.00 83.69 207 TYR A CA 1
ATOM 1661 C C . TYR A 1 207 ? 6.251 0.066 -56.550 1.00 83.69 207 TYR A C 1
ATOM 1663 O O . TYR A 1 207 ? 6.050 0.783 -57.531 1.00 83.69 207 TYR A O 1
ATOM 1671 N N . ASN A 1 208 ? 7.084 -0.972 -56.576 1.00 85.62 208 ASN A N 1
ATOM 1672 C CA . ASN A 1 208 ? 7.960 -1.349 -57.673 1.00 85.62 208 ASN A CA 1
ATOM 1673 C C . ASN A 1 208 ? 9.200 -0.456 -57.875 1.00 85.62 208 ASN A C 1
ATOM 1675 O O . ASN A 1 208 ? 9.819 -0.550 -58.937 1.00 85.62 208 ASN A O 1
ATOM 1679 N N . HIS A 1 209 ? 9.610 0.344 -56.888 1.00 86.00 209 HIS A N 1
ATOM 1680 C CA . HIS A 1 209 ? 10.879 1.078 -56.942 1.00 86.00 209 HIS A CA 1
ATOM 1681 C C . HIS A 1 209 ? 12.064 0.169 -56.616 1.00 86.00 209 HIS A C 1
ATOM 1683 O O . HIS A 1 209 ? 11.948 -0.732 -55.783 1.00 86.00 209 HIS A O 1
ATOM 1689 N N . ALA A 1 210 ? 13.207 0.423 -57.255 1.00 89.25 210 ALA A N 1
ATOM 1690 C CA . ALA A 1 210 ? 14.458 -0.250 -56.930 1.00 89.25 210 ALA A CA 1
ATOM 1691 C C . ALA A 1 210 ? 15.044 0.301 -55.622 1.00 89.25 210 ALA A C 1
ATOM 1693 O O . ALA A 1 210 ? 15.098 1.517 -55.420 1.00 89.25 210 ALA A O 1
ATOM 1694 N N . VAL A 1 211 ? 15.492 -0.602 -54.751 1.00 90.06 211 VAL A N 1
ATOM 1695 C CA . VAL A 1 211 ? 16.051 -0.282 -53.435 1.00 90.06 211 VAL A CA 1
ATOM 1696 C C . VAL A 1 211 ? 17.305 -1.108 -53.210 1.00 90.06 211 VAL A C 1
ATOM 1698 O O . VAL A 1 211 ? 17.250 -2.337 -53.182 1.00 90.06 211 VAL A O 1
ATOM 1701 N N . ASP A 1 212 ? 18.433 -0.439 -53.019 1.00 92.94 212 ASP A N 1
ATOM 1702 C CA . ASP A 1 212 ? 19.672 -1.084 -52.611 1.00 92.94 212 ASP A CA 1
ATOM 1703 C C . ASP A 1 212 ? 19.709 -1.169 -51.087 1.00 92.94 212 ASP A C 1
ATOM 1705 O O . ASP A 1 212 ? 19.628 -0.156 -50.387 1.00 92.94 212 ASP A O 1
ATOM 1709 N N . VAL A 1 213 ? 19.811 -2.393 -50.572 1.00 93.44 213 VAL A N 1
ATOM 1710 C CA . VAL A 1 213 ? 19.791 -2.684 -49.140 1.00 93.44 213 VAL A CA 1
ATOM 1711 C C . VAL A 1 213 ? 21.167 -3.141 -48.692 1.00 93.44 213 VAL A C 1
ATOM 1713 O O . VAL A 1 213 ? 21.731 -4.071 -49.268 1.00 93.44 213 VAL A O 1
ATOM 1716 N N . GLN A 1 214 ? 21.689 -2.522 -47.636 1.00 94.50 214 GLN A N 1
ATOM 1717 C CA . GLN A 1 214 ? 22.945 -2.912 -47.003 1.00 94.50 214 GLN A CA 1
ATOM 1718 C C . GLN A 1 214 ? 22.763 -3.056 -45.495 1.00 94.50 214 GLN A C 1
ATOM 1720 O O . GLN A 1 214 ? 22.299 -2.119 -44.845 1.00 94.50 214 GLN A O 1
ATOM 1725 N N . PHE A 1 215 ? 23.175 -4.195 -44.936 1.00 93.75 215 PHE A N 1
ATOM 1726 C CA . PHE A 1 215 ? 23.228 -4.412 -43.492 1.00 93.75 215 PHE A CA 1
ATOM 1727 C C . PHE A 1 215 ? 24.672 -4.355 -42.993 1.00 93.75 215 PHE A C 1
ATOM 1729 O O . PHE A 1 215 ? 25.583 -4.919 -43.600 1.00 93.75 215 PHE A O 1
ATOM 1736 N N . ARG A 1 216 ? 24.888 -3.681 -41.864 1.00 90.31 216 ARG A N 1
ATOM 1737 C CA . ARG A 1 216 ? 26.175 -3.609 -41.173 1.00 90.31 216 ARG A CA 1
ATOM 1738 C C . ARG A 1 216 ? 25.974 -3.933 -39.703 1.00 90.31 216 ARG A C 1
ATOM 1740 O O . ARG A 1 216 ? 25.181 -3.292 -39.024 1.00 90.31 216 ARG A O 1
ATOM 1747 N N . MET A 1 217 ? 26.708 -4.922 -39.215 1.00 88.31 217 MET A N 1
ATOM 1748 C CA . MET A 1 217 ? 26.706 -5.274 -37.802 1.00 88.31 217 MET A CA 1
ATOM 1749 C C . MET A 1 217 ? 27.765 -4.458 -37.062 1.00 88.31 217 MET A C 1
ATOM 1751 O O . MET A 1 217 ? 28.918 -4.401 -37.487 1.00 88.31 217 MET A O 1
ATOM 1755 N N . HIS A 1 218 ? 27.364 -3.875 -35.941 1.00 85.94 218 HIS A N 1
ATOM 1756 C CA . HIS A 1 218 ? 28.211 -3.191 -34.978 1.00 85.94 218 HIS A CA 1
ATOM 1757 C C . HIS A 1 218 ? 28.133 -3.954 -33.652 1.00 85.94 218 HIS A C 1
ATOM 1759 O O . HIS A 1 218 ? 27.043 -4.269 -33.163 1.00 85.94 218 HIS A O 1
ATOM 1765 N N . SER A 1 219 ? 29.288 -4.268 -33.074 1.00 78.56 219 SER A N 1
ATOM 1766 C CA . SER A 1 219 ? 29.369 -4.850 -31.735 1.00 78.56 219 SER A CA 1
ATOM 1767 C C . SER A 1 219 ? 29.482 -3.707 -30.739 1.00 78.56 219 SER A C 1
ATOM 1769 O O . SER A 1 219 ? 30.500 -3.042 -30.713 1.00 78.56 219 SER A O 1
ATOM 1771 N N . LEU A 1 220 ? 28.456 -3.441 -29.934 1.00 77.38 220 LEU A N 1
ATOM 1772 C CA . LEU A 1 220 ? 28.526 -2.366 -28.933 1.00 77.38 220 LEU A CA 1
ATOM 1773 C C . LEU A 1 220 ? 29.254 -2.850 -27.663 1.00 77.38 220 LEU A C 1
ATOM 1775 O O . LEU A 1 220 ? 30.094 -2.179 -27.071 1.00 77.38 220 LEU A O 1
ATOM 1779 N N . SER A 1 221 ? 28.971 -4.080 -27.244 1.00 77.75 221 SER A N 1
ATOM 1780 C CA . SER A 1 221 ? 29.712 -4.770 -26.184 1.00 77.75 221 SER A CA 1
ATOM 1781 C C . SER A 1 221 ? 29.454 -6.272 -26.287 1.00 77.75 221 SER A C 1
ATOM 1783 O O . SER A 1 221 ? 28.651 -6.700 -27.112 1.00 77.75 221 SER A O 1
ATOM 1785 N N . GLU A 1 222 ? 30.028 -7.068 -25.381 1.00 68.88 222 GLU A N 1
ATOM 1786 C CA . GLU A 1 222 ? 29.726 -8.506 -25.256 1.00 68.88 222 GLU A CA 1
ATOM 1787 C C . GLU A 1 222 ? 28.223 -8.818 -25.121 1.00 68.88 222 GLU A C 1
ATOM 1789 O O . GLU A 1 222 ? 27.804 -9.942 -25.375 1.00 68.88 222 GLU A O 1
ATOM 1794 N N . ASN A 1 223 ? 27.410 -7.835 -24.717 1.00 74.44 223 ASN A N 1
ATOM 1795 C CA . ASN A 1 223 ? 26.006 -8.033 -24.374 1.00 74.44 223 ASN A CA 1
ATOM 1796 C C . ASN A 1 223 ? 25.027 -7.301 -25.298 1.00 74.44 223 ASN A C 1
ATOM 1798 O O . ASN A 1 223 ? 23.833 -7.406 -25.076 1.00 74.44 223 ASN A O 1
ATOM 1802 N N . TYR A 1 224 ? 25.481 -6.544 -26.298 1.00 85.69 224 TYR A N 1
ATOM 1803 C CA . TYR A 1 224 ? 24.588 -5.791 -27.188 1.00 85.69 224 TYR A CA 1
ATOM 1804 C C . TYR A 1 224 ? 25.040 -5.934 -28.634 1.00 85.69 224 TYR A C 1
ATOM 1806 O O . TYR A 1 224 ? 26.213 -5.713 -28.940 1.00 85.69 224 TYR A O 1
ATOM 1814 N N . ALA A 1 225 ? 24.093 -6.215 -29.526 1.00 89.31 225 ALA A N 1
ATOM 1815 C CA . ALA A 1 225 ? 24.328 -6.187 -30.964 1.00 89.31 225 ALA A CA 1
ATOM 1816 C C . ALA A 1 225 ? 23.482 -5.095 -31.610 1.00 89.31 225 ALA A C 1
ATOM 1818 O O . ALA A 1 225 ? 22.296 -4.955 -31.307 1.00 89.31 225 ALA A O 1
ATOM 1819 N N . LEU A 1 226 ? 24.095 -4.329 -32.508 1.00 91.56 226 LEU A N 1
ATOM 1820 C CA . LEU A 1 226 ? 23.422 -3.288 -33.268 1.00 91.56 226 LEU A CA 1
ATOM 1821 C C . LEU A 1 226 ? 23.578 -3.585 -34.757 1.00 91.56 226 LEU A C 1
ATOM 1823 O O . LEU A 1 226 ? 24.689 -3.660 -35.270 1.00 91.56 226 LEU A O 1
ATOM 1827 N N . ILE A 1 227 ? 22.467 -3.762 -35.459 1.00 92.75 227 ILE A N 1
ATOM 1828 C CA . ILE A 1 227 ? 22.458 -4.033 -36.897 1.00 92.75 227 ILE A CA 1
ATOM 1829 C C . ILE A 1 227 ? 21.891 -2.805 -37.592 1.00 92.75 227 ILE A C 1
ATOM 1831 O O . ILE A 1 227 ? 20.708 -2.499 -37.471 1.00 92.75 227 ILE A O 1
ATOM 1835 N N . GLU A 1 228 ? 22.756 -2.095 -38.303 1.00 92.19 228 GLU A N 1
ATOM 1836 C CA . GLU A 1 228 ? 22.408 -0.970 -39.161 1.00 92.19 228 GLU A CA 1
ATOM 1837 C C . GLU A 1 228 ? 21.903 -1.482 -40.503 1.00 92.19 228 GLU A C 1
ATOM 1839 O O . GLU A 1 228 ? 22.552 -2.299 -41.148 1.00 92.19 228 GLU A O 1
ATOM 1844 N N . GLN A 1 229 ? 20.751 -0.978 -40.923 1.00 91.25 229 GLN A N 1
ATOM 1845 C CA . GLN A 1 229 ? 20.083 -1.306 -42.170 1.00 91.25 229 GLN A CA 1
ATOM 1846 C C . GLN A 1 229 ? 19.905 -0.029 -42.982 1.00 91.25 229 GLN A C 1
ATOM 1848 O O . GLN A 1 229 ? 19.185 0.888 -42.582 1.00 91.25 229 GLN A O 1
ATOM 1853 N N . ASN A 1 230 ? 20.560 0.023 -44.133 1.00 91.31 230 ASN A N 1
ATOM 1854 C CA . ASN A 1 230 ? 20.499 1.152 -45.045 1.00 91.31 230 ASN A CA 1
ATOM 1855 C C . ASN A 1 230 ? 19.673 0.762 -46.265 1.00 91.31 230 ASN A C 1
ATOM 1857 O O . ASN A 1 230 ? 20.008 -0.205 -46.945 1.00 91.31 230 ASN A O 1
ATOM 1861 N N . PHE A 1 231 ? 18.628 1.536 -46.541 1.00 89.31 231 PHE A N 1
ATOM 1862 C CA . PHE A 1 231 ? 17.776 1.407 -47.718 1.00 89.31 231 PHE A CA 1
ATOM 1863 C C . PHE A 1 231 ? 18.000 2.636 -48.599 1.00 89.31 231 PHE A C 1
ATOM 1865 O O . PHE A 1 231 ? 17.551 3.739 -48.278 1.00 89.31 231 PHE A O 1
ATOM 1872 N N . SER A 1 232 ? 18.746 2.456 -49.683 1.00 89.75 232 SER A N 1
ATOM 1873 C CA . SER A 1 232 ? 19.073 3.508 -50.642 1.00 89.75 232 SER A CA 1
ATOM 1874 C C . SER A 1 232 ? 18.172 3.385 -51.863 1.00 89.75 232 SER A C 1
ATOM 1876 O O . SER A 1 232 ? 18.130 2.332 -52.491 1.00 89.75 232 SER A O 1
ATOM 1878 N N . TYR A 1 233 ? 17.475 4.462 -52.214 1.00 87.44 233 TYR A N 1
ATOM 1879 C CA . TYR A 1 233 ? 16.592 4.552 -53.377 1.00 87.44 233 TYR A CA 1
ATOM 1880 C C . TYR A 1 233 ? 17.310 5.339 -54.482 1.00 87.44 233 TYR A C 1
ATOM 1882 O O . TYR A 1 233 ? 17.323 6.575 -54.429 1.00 87.44 233 TYR A O 1
ATOM 1890 N N . PRO A 1 234 ? 17.923 4.671 -55.481 1.00 85.69 234 PRO A N 1
ATOM 1891 C CA . PRO A 1 234 ? 18.791 5.336 -56.455 1.00 85.69 234 PRO A CA 1
ATOM 1892 C C . PRO A 1 234 ? 18.063 6.408 -57.273 1.00 85.69 234 PRO A C 1
ATOM 1894 O O . PRO A 1 234 ? 18.626 7.466 -57.542 1.00 85.69 234 PRO A O 1
ATOM 1897 N N . ASP A 1 235 ? 16.793 6.163 -57.605 1.00 83.31 235 ASP A N 1
ATOM 1898 C CA . ASP A 1 235 ? 15.989 7.045 -58.459 1.00 83.31 235 ASP A CA 1
ATOM 1899 C C . ASP A 1 235 ? 15.619 8.374 -57.782 1.00 83.31 235 ASP A C 1
ATOM 1901 O O . ASP A 1 235 ? 15.421 9.385 -58.457 1.00 83.31 235 ASP A O 1
ATOM 1905 N N . SER A 1 236 ? 15.515 8.391 -56.450 1.00 79.19 236 SER A N 1
ATOM 1906 C CA . SER A 1 236 ? 15.151 9.582 -55.670 1.00 79.19 236 SER A CA 1
ATOM 1907 C C . SER A 1 236 ? 16.324 10.184 -54.895 1.00 79.19 236 SER A C 1
ATOM 1909 O O . SER A 1 236 ? 16.192 11.279 -54.346 1.00 79.19 236 SER A O 1
ATOM 1911 N N . GLY A 1 237 ? 17.460 9.480 -54.823 1.00 80.50 237 GLY A N 1
ATOM 1912 C CA . GLY A 1 237 ? 18.590 9.838 -53.964 1.00 80.50 237 GLY A CA 1
ATOM 1913 C C . GLY A 1 237 ? 18.260 9.773 -52.469 1.00 80.50 237 GLY A C 1
ATOM 1914 O O . GLY A 1 237 ? 18.974 10.358 -51.656 1.00 80.50 237 GLY A O 1
ATOM 1915 N N . TYR A 1 238 ? 17.160 9.112 -52.097 1.00 80.56 238 TYR A N 1
ATOM 1916 C CA . TYR A 1 238 ? 16.716 9.006 -50.713 1.00 80.56 238 TYR A CA 1
ATOM 1917 C C . TYR A 1 238 ? 17.427 7.853 -50.001 1.00 80.56 238 TYR A C 1
ATOM 1919 O O . TYR A 1 238 ? 17.471 6.733 -50.506 1.00 80.56 238 TYR A O 1
ATOM 1927 N N . LEU A 1 239 ? 17.944 8.128 -48.804 1.00 83.50 239 LEU A N 1
ATOM 1928 C CA . LEU A 1 239 ? 18.523 7.139 -47.903 1.00 83.50 239 LEU A CA 1
ATOM 1929 C C . LEU A 1 239 ? 17.658 7.052 -46.648 1.00 83.50 239 LEU A C 1
ATOM 1931 O O . LEU A 1 239 ? 17.477 8.047 -45.943 1.00 83.50 239 LEU A O 1
ATOM 1935 N N . GLN A 1 240 ? 17.162 5.857 -46.354 1.00 84.31 240 GLN A N 1
ATOM 1936 C CA . GLN A 1 240 ? 16.531 5.549 -45.080 1.00 84.31 240 GLN A CA 1
ATOM 1937 C C . GLN A 1 240 ? 17.463 4.673 -44.250 1.00 84.31 240 GLN A C 1
ATOM 1939 O O . GLN A 1 240 ? 17.947 3.642 -44.720 1.00 84.31 240 GLN A O 1
ATOM 1944 N N . ARG A 1 241 ? 17.689 5.081 -42.999 1.00 87.25 241 ARG A N 1
ATOM 1945 C CA . ARG A 1 241 ? 18.451 4.305 -42.022 1.00 87.25 241 ARG A CA 1
ATOM 1946 C C . ARG A 1 241 ? 17.520 3.744 -40.961 1.00 87.25 241 ARG A C 1
ATOM 1948 O O . ARG A 1 241 ? 16.769 4.489 -40.324 1.00 87.25 241 ARG A O 1
ATOM 1955 N N . CYS A 1 242 ? 17.611 2.438 -40.762 1.00 89.12 242 CYS A N 1
ATOM 1956 C CA . CYS A 1 242 ? 16.953 1.715 -39.687 1.00 89.12 242 CYS A CA 1
ATOM 1957 C C . CYS A 1 242 ? 17.994 0.935 -38.884 1.00 89.12 242 CYS A C 1
ATOM 1959 O O . CYS A 1 242 ? 19.033 0.547 -39.406 1.00 89.12 242 CYS A O 1
ATOM 1961 N N . LEU A 1 243 ? 17.719 0.696 -37.611 1.00 91.81 243 LEU A N 1
ATOM 1962 C CA . LEU A 1 243 ? 18.595 -0.050 -36.717 1.00 91.81 243 LEU A CA 1
ATOM 1963 C C . LEU A 1 243 ? 17.790 -1.115 -35.986 1.00 91.81 243 LEU A C 1
ATOM 1965 O O . LEU A 1 243 ? 16.670 -0.844 -35.553 1.00 91.81 243 LEU A O 1
ATOM 1969 N N . PHE A 1 244 ? 18.391 -2.285 -35.790 1.00 93.50 244 PHE A N 1
ATOM 1970 C CA . PHE A 1 244 ? 17.983 -3.235 -34.762 1.00 93.50 244 PHE A CA 1
ATOM 1971 C C . PHE A 1 244 ? 19.011 -3.242 -33.639 1.00 93.50 244 PHE A C 1
ATOM 1973 O O . PHE A 1 244 ? 20.142 -3.677 -33.833 1.00 93.50 244 PHE A O 1
ATOM 1980 N N . LEU A 1 245 ? 18.602 -2.782 -32.463 1.00 94.00 245 LEU A N 1
ATOM 1981 C CA . LEU A 1 245 ? 19.305 -2.983 -31.207 1.00 94.00 245 LEU A CA 1
ATOM 1982 C C . LEU A 1 245 ? 18.769 -4.265 -30.561 1.00 94.00 245 LEU A C 1
ATOM 1984 O O . LEU A 1 245 ? 17.602 -4.337 -30.176 1.00 94.00 245 LEU A O 1
ATOM 1988 N N . LEU A 1 246 ? 19.620 -5.281 -30.446 1.00 94.06 246 LEU A N 1
ATOM 1989 C CA . LEU A 1 246 ? 19.301 -6.525 -29.756 1.00 94.06 246 LEU A CA 1
ATOM 1990 C C . LEU A 1 246 ? 19.806 -6.454 -28.316 1.00 94.06 246 LEU A C 1
ATOM 1992 O O . LEU A 1 246 ? 21.009 -6.319 -28.080 1.00 94.06 246 LEU A O 1
ATOM 1996 N N . ILE A 1 247 ? 18.872 -6.559 -27.369 1.00 92.75 247 ILE A N 1
ATOM 1997 C CA . ILE A 1 247 ? 19.126 -6.486 -25.927 1.00 92.75 247 ILE A CA 1
ATOM 1998 C C . ILE A 1 247 ? 18.807 -7.856 -25.312 1.00 92.75 247 ILE A C 1
ATOM 2000 O O . ILE A 1 247 ? 17.652 -8.286 -25.376 1.00 92.75 247 ILE A O 1
ATOM 2004 N N . PRO A 1 248 ? 19.773 -8.569 -24.711 1.00 91.75 248 PRO A N 1
ATOM 2005 C CA . PRO A 1 248 ? 19.512 -9.821 -24.014 1.00 91.75 248 PRO A CA 1
ATOM 2006 C C . PRO A 1 248 ? 18.461 -9.629 -22.921 1.00 91.75 248 PRO A C 1
ATOM 2008 O O . PRO A 1 248 ? 18.533 -8.678 -22.140 1.00 91.75 248 PRO A O 1
ATOM 2011 N N . ALA A 1 249 ? 17.504 -10.553 -22.823 1.00 91.19 249 ALA A N 1
ATOM 2012 C CA . ALA A 1 249 ? 16.472 -10.478 -21.793 1.00 91.19 249 ALA A CA 1
ATOM 2013 C C . ALA A 1 249 ? 17.074 -10.515 -20.380 1.00 91.19 249 ALA A C 1
ATOM 2015 O O . ALA A 1 249 ? 16.570 -9.834 -19.496 1.00 91.19 249 ALA A O 1
ATOM 2016 N N . GLU A 1 250 ? 18.182 -11.234 -20.178 1.00 88.38 250 GLU A N 1
ATOM 2017 C CA . GLU A 1 250 ? 18.909 -11.267 -18.901 1.00 88.38 250 GLU A CA 1
ATOM 2018 C C . GLU A 1 250 ? 19.458 -9.896 -18.479 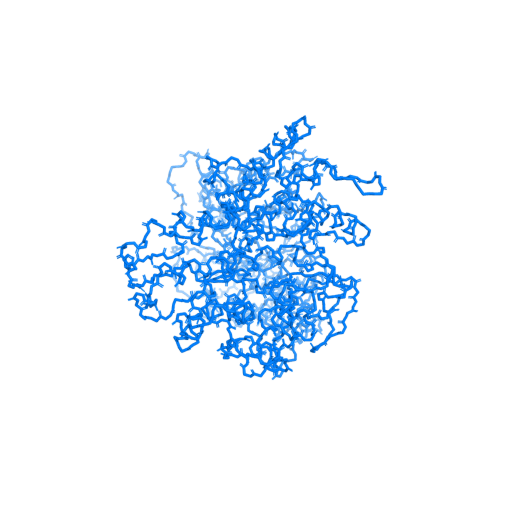1.00 88.38 250 GLU A C 1
ATOM 2020 O O . GLU A 1 250 ? 19.499 -9.569 -17.294 1.00 88.38 250 GLU A O 1
ATOM 2025 N N . ARG A 1 251 ? 19.838 -9.062 -19.454 1.00 86.31 251 ARG A N 1
ATOM 2026 C CA . ARG A 1 251 ? 20.274 -7.684 -19.219 1.00 86.31 251 ARG A CA 1
ATOM 2027 C C . ARG A 1 251 ? 19.073 -6.793 -18.938 1.00 86.31 251 ARG A C 1
ATOM 2029 O O . ARG A 1 251 ? 19.063 -6.047 -17.965 1.00 86.31 251 ARG A O 1
ATOM 2036 N N . ALA A 1 252 ? 18.011 -6.952 -19.724 1.00 87.38 252 ALA A N 1
ATOM 2037 C CA . ALA A 1 252 ? 16.806 -6.147 -19.576 1.00 87.38 252 ALA A CA 1
ATOM 2038 C C . ALA A 1 252 ? 16.007 -6.433 -18.289 1.00 87.38 252 ALA A C 1
ATOM 2040 O O . ALA A 1 252 ? 15.452 -5.515 -17.686 1.00 87.38 252 ALA A O 1
ATOM 2041 N N . PHE A 1 253 ? 15.927 -7.696 -17.868 1.00 85.12 253 PHE A N 1
ATOM 2042 C CA . PHE A 1 253 ? 14.996 -8.175 -16.839 1.00 85.12 253 PHE A CA 1
ATOM 2043 C C . PHE A 1 253 ? 15.666 -9.036 -15.746 1.00 85.12 253 PHE A C 1
ATOM 2045 O O . PHE A 1 253 ? 14.973 -9.648 -14.929 1.00 85.12 253 PHE A O 1
ATOM 2052 N N . GLY A 1 254 ? 17.003 -9.080 -15.711 1.00 81.38 254 GLY A N 1
ATOM 2053 C CA . GLY A 1 254 ? 17.810 -9.817 -14.731 1.00 81.38 254 GLY A CA 1
ATOM 2054 C C . GLY A 1 254 ? 18.139 -11.257 -15.142 1.00 81.38 254 GLY A C 1
ATOM 2055 O O . GLY A 1 254 ? 17.452 -11.842 -15.972 1.00 81.38 254 GLY A O 1
ATOM 2056 N N . GLU A 1 255 ? 19.155 -11.859 -14.510 1.00 81.31 255 GLU A N 1
ATOM 2057 C CA . GLU A 1 255 ? 19.807 -13.135 -14.899 1.00 81.31 255 GLU A CA 1
ATOM 2058 C C . GLU A 1 255 ? 18.868 -14.327 -15.159 1.00 81.31 255 GLU A C 1
ATOM 2060 O O . GLU A 1 255 ? 19.202 -15.261 -15.882 1.00 81.31 255 GLU A O 1
ATOM 2065 N N . ARG A 1 256 ? 17.670 -14.318 -14.572 1.00 82.94 256 ARG A N 1
ATOM 2066 C CA . ARG A 1 256 ? 16.657 -15.365 -14.776 1.00 82.94 256 ARG A CA 1
ATOM 2067 C C . ARG A 1 256 ? 15.982 -15.310 -16.148 1.00 82.94 256 ARG A C 1
ATOM 2069 O O . ARG A 1 256 ? 15.324 -16.274 -16.537 1.00 82.94 256 ARG A O 1
ATOM 2076 N N . ALA A 1 257 ? 16.023 -14.161 -16.814 1.00 86.88 257 ALA A N 1
ATOM 2077 C CA . ALA A 1 257 ? 15.259 -13.921 -18.020 1.00 86.88 257 ALA A CA 1
ATOM 2078 C C . ALA A 1 257 ? 15.973 -14.488 -19.244 1.00 86.88 257 ALA A C 1
ATOM 2080 O O . ALA A 1 257 ? 17.167 -14.289 -19.441 1.00 86.88 257 ALA A O 1
ATOM 2081 N N . LYS A 1 258 ? 15.214 -15.194 -20.081 1.00 89.75 258 LYS A N 1
ATOM 2082 C CA . LYS A 1 258 ? 15.703 -15.810 -21.317 1.00 89.75 258 LYS A CA 1
ATOM 2083 C C . LYS A 1 258 ? 15.075 -15.129 -22.522 1.00 89.75 258 LYS A C 1
ATOM 2085 O O . LYS A 1 258 ? 13.967 -14.608 -22.431 1.00 89.75 258 LYS A O 1
ATOM 2090 N N . GLY A 1 259 ? 15.788 -15.158 -23.641 1.00 93.06 259 GLY A N 1
ATOM 2091 C CA . GLY A 1 259 ? 15.364 -14.536 -24.889 1.00 93.06 259 GLY A CA 1
ATOM 2092 C C . GLY A 1 259 ? 16.070 -13.210 -25.163 1.00 93.06 259 GLY A C 1
ATOM 2093 O O . GLY A 1 259 ? 17.096 -12.883 -24.559 1.00 93.06 259 GLY A O 1
ATOM 2094 N N . VAL A 1 260 ? 15.506 -12.437 -26.082 1.00 94.69 260 VAL A N 1
ATOM 2095 C CA . VAL A 1 260 ? 16.074 -11.174 -26.556 1.00 94.69 260 VAL A CA 1
ATOM 2096 C C . VAL A 1 260 ? 14.962 -10.175 -26.865 1.00 94.69 260 VAL A C 1
ATOM 2098 O O . VAL A 1 260 ? 13.904 -10.533 -27.382 1.00 94.69 260 VAL A O 1
ATOM 2101 N N . LEU A 1 261 ? 15.195 -8.906 -26.546 1.00 95.00 261 LEU A N 1
ATOM 2102 C CA . LEU A 1 261 ? 14.401 -7.798 -27.053 1.00 95.00 261 LEU A CA 1
ATOM 2103 C C . LEU A 1 261 ? 15.004 -7.337 -28.374 1.00 95.00 261 LEU A C 1
ATOM 2105 O O . LEU A 1 261 ? 16.183 -6.992 -28.439 1.00 95.00 261 LEU A O 1
ATOM 2109 N N . LEU A 1 262 ? 14.183 -7.313 -29.416 1.00 94.94 262 LEU A N 1
ATOM 2110 C CA . LEU A 1 262 ? 14.512 -6.690 -30.686 1.00 94.94 262 LEU A CA 1
ATOM 2111 C C . LEU A 1 262 ? 13.902 -5.288 -30.685 1.00 94.94 262 LEU A C 1
ATOM 2113 O O . LEU A 1 262 ? 12.685 -5.131 -30.797 1.00 94.94 262 LEU A O 1
ATOM 2117 N N . HIS A 1 263 ? 14.752 -4.282 -30.494 1.00 94.69 263 HIS A N 1
ATOM 2118 C CA . HIS A 1 263 ? 14.380 -2.875 -30.467 1.00 94.69 263 HIS A CA 1
ATOM 2119 C C . HIS A 1 263 ? 14.743 -2.217 -31.800 1.00 94.69 263 HIS A C 1
ATOM 2121 O O . HIS A 1 263 ? 15.903 -2.207 -32.206 1.00 94.69 263 HIS A O 1
ATOM 2127 N N . ARG A 1 264 ? 13.750 -1.680 -32.504 1.00 92.56 264 ARG A N 1
ATOM 2128 C CA . ARG A 1 264 ? 13.905 -1.068 -33.822 1.00 92.56 264 ARG A CA 1
ATOM 2129 C C . ARG A 1 264 ? 13.910 0.450 -33.713 1.00 92.56 264 ARG A C 1
ATOM 2131 O O . ARG A 1 264 ? 13.038 0.999 -33.052 1.00 92.56 264 ARG A O 1
ATOM 2138 N N . ILE A 1 265 ? 14.823 1.112 -34.423 1.00 92.50 265 ILE A N 1
ATOM 2139 C CA . ILE A 1 265 ? 14.920 2.580 -34.511 1.00 92.50 265 ILE A CA 1
ATOM 2140 C C . ILE A 1 265 ? 14.915 2.978 -35.989 1.00 92.50 265 ILE A C 1
ATOM 2142 O O . ILE A 1 265 ? 15.680 2.417 -36.771 1.00 92.50 265 ILE A O 1
ATOM 2146 N N . ALA A 1 266 ? 14.081 3.935 -36.389 1.00 89.62 266 ALA A N 1
ATOM 2147 C CA . ALA A 1 266 ? 14.028 4.443 -37.759 1.00 89.62 266 ALA A CA 1
ATOM 2148 C C . ALA A 1 266 ? 14.008 5.973 -37.791 1.00 89.62 266 ALA A C 1
ATOM 2150 O O . ALA A 1 266 ? 13.316 6.608 -36.995 1.00 89.62 266 ALA A O 1
ATOM 2151 N N . PHE A 1 267 ? 14.760 6.554 -38.729 1.00 87.69 267 PHE A N 1
ATOM 2152 C CA . PHE A 1 267 ? 14.882 8.004 -38.890 1.00 87.69 267 PHE A CA 1
ATOM 2153 C C . PHE A 1 267 ? 14.125 8.490 -40.128 1.00 87.69 267 PHE A C 1
ATOM 2155 O O . PHE A 1 267 ? 14.377 8.045 -41.250 1.00 87.69 267 PHE A O 1
ATOM 2162 N N . TRP A 1 268 ? 13.240 9.465 -39.928 1.00 83.56 268 TRP A N 1
ATOM 2163 C CA . TRP A 1 268 ? 12.341 10.004 -40.943 1.00 83.56 268 TRP A CA 1
ATOM 2164 C C . TRP A 1 268 ? 12.587 11.480 -41.190 1.00 83.56 268 TRP A C 1
ATOM 2166 O O . TRP A 1 268 ? 12.368 12.309 -40.318 1.00 83.56 268 TRP A O 1
ATOM 2176 N N . ARG A 1 269 ? 13.006 11.847 -42.400 1.00 83.44 269 ARG A N 1
ATOM 2177 C CA . ARG A 1 269 ? 13.224 13.255 -42.745 1.00 83.44 269 ARG A CA 1
ATOM 2178 C C . ARG A 1 269 ? 11.888 14.006 -42.855 1.00 83.44 269 ARG A C 1
ATOM 2180 O O . ARG A 1 269 ? 11.075 13.661 -43.714 1.00 83.44 269 ARG A O 1
ATOM 2187 N N . LYS A 1 270 ? 11.714 15.068 -42.060 1.00 82.94 270 LYS A N 1
ATOM 2188 C CA . LYS A 1 270 ? 10.484 15.884 -41.951 1.00 82.94 270 LYS A CA 1
ATOM 2189 C C . LYS A 1 270 ? 10.013 16.480 -43.276 1.00 82.94 270 LYS A C 1
ATOM 2191 O O . LYS A 1 270 ? 8.836 16.408 -43.609 1.00 82.94 270 LYS A O 1
ATOM 2196 N N . ASP A 1 271 ? 10.948 17.009 -44.063 1.00 76.00 271 ASP A N 1
ATOM 2197 C CA . ASP A 1 271 ? 10.639 17.738 -45.304 1.00 76.00 271 ASP A CA 1
ATOM 2198 C C . ASP A 1 271 ? 10.574 16.837 -46.546 1.00 76.00 271 ASP A C 1
ATOM 2200 O O . ASP A 1 271 ? 10.479 17.320 -47.676 1.00 76.00 271 ASP A O 1
ATOM 2204 N N . SER A 1 272 ? 10.690 15.518 -46.379 1.00 67.38 272 SER A N 1
ATOM 2205 C CA . SER A 1 272 ? 10.747 14.614 -47.521 1.00 67.38 272 SER A CA 1
ATOM 2206 C C . SER A 1 272 ? 9.320 14.247 -47.961 1.00 67.38 272 SER A C 1
ATOM 2208 O O . SER A 1 272 ? 8.586 13.664 -47.154 1.00 67.38 272 SER A O 1
ATOM 2210 N N . PRO A 1 273 ? 8.906 14.528 -49.216 1.00 54.25 273 PRO A N 1
ATOM 2211 C CA . PRO A 1 273 ? 7.531 14.324 -49.669 1.00 54.25 273 PRO A CA 1
ATOM 2212 C C . PRO A 1 273 ? 7.092 12.874 -49.448 1.00 54.25 273 PRO A C 1
ATOM 2214 O O . PRO A 1 273 ? 7.800 11.934 -49.797 1.00 54.25 273 PRO A O 1
ATOM 2217 N N . SER A 1 274 ? 5.919 12.696 -48.843 1.00 54.41 274 SER A N 1
ATOM 2218 C CA . SER A 1 274 ? 5.375 11.427 -48.336 1.00 54.41 274 SER A CA 1
ATOM 2219 C C . SER A 1 274 ? 4.968 10.400 -49.402 1.00 54.41 274 SER A C 1
ATOM 2221 O O . SER A 1 274 ? 4.171 9.502 -49.126 1.00 54.41 274 SER A O 1
ATOM 2223 N N . ASN A 1 275 ? 5.497 10.474 -50.621 1.00 46.94 275 ASN A N 1
ATOM 2224 C CA . ASN A 1 275 ? 4.981 9.681 -51.727 1.00 46.94 275 ASN A CA 1
ATOM 2225 C C . ASN A 1 275 ? 5.932 8.551 -52.139 1.00 46.94 275 ASN A C 1
ATOM 2227 O O . ASN A 1 275 ? 6.653 8.668 -53.121 1.00 46.94 275 ASN A O 1
ATOM 2231 N N . ARG A 1 276 ? 5.739 7.425 -51.430 1.00 52.94 276 ARG A N 1
ATOM 2232 C CA . ARG A 1 276 ? 5.966 6.020 -51.836 1.00 52.94 276 ARG A CA 1
ATOM 2233 C C . ARG A 1 276 ? 7.376 5.447 -51.615 1.00 52.94 276 ARG A C 1
ATOM 2235 O O . ARG A 1 276 ? 8.375 6.091 -51.901 1.00 52.94 276 ARG A O 1
ATOM 2242 N N . GLY A 1 277 ? 7.397 4.227 -51.065 1.00 51.06 277 GLY A N 1
ATOM 2243 C CA . GLY A 1 277 ? 8.581 3.423 -50.714 1.00 51.06 277 GLY A CA 1
ATOM 2244 C C . GLY A 1 277 ? 8.935 3.363 -49.225 1.00 51.06 277 GLY A C 1
ATOM 2245 O O . GLY A 1 277 ? 9.887 2.708 -48.834 1.00 51.06 277 GLY A O 1
ATOM 2246 N N . ARG A 1 278 ? 8.177 4.030 -48.353 1.00 55.66 278 ARG A N 1
ATOM 2247 C CA . ARG A 1 278 ? 8.475 4.086 -46.915 1.00 55.66 278 ARG A CA 1
ATOM 2248 C C . ARG A 1 278 ? 7.728 2.986 -46.168 1.00 55.66 278 ARG A C 1
ATOM 2250 O O . ARG A 1 278 ? 6.504 3.032 -46.167 1.00 55.66 278 ARG A O 1
ATOM 2257 N N . GLN A 1 279 ? 8.446 2.080 -45.501 1.00 57.47 279 GLN A N 1
ATOM 2258 C CA . GLN A 1 279 ? 7.864 1.242 -44.444 1.00 57.47 279 GLN A CA 1
ATOM 2259 C C . GLN A 1 279 ? 7.321 2.161 -43.355 1.00 57.47 279 GLN A C 1
ATOM 2261 O O . GLN A 1 279 ? 8.111 2.760 -42.637 1.00 57.47 279 GLN A O 1
ATOM 2266 N N . ARG A 1 280 ? 6.014 2.339 -43.234 1.00 62.78 280 ARG A N 1
ATOM 2267 C CA . ARG A 1 280 ? 5.471 3.219 -42.197 1.00 62.78 280 ARG A CA 1
ATOM 2268 C C . ARG A 1 280 ? 5.507 2.521 -40.842 1.00 62.78 280 ARG A C 1
ATOM 2270 O O . ARG A 1 280 ? 5.667 1.303 -40.760 1.00 62.78 280 ARG A O 1
ATOM 2277 N N . ILE A 1 281 ? 5.286 3.277 -39.767 1.00 58.22 281 ILE A N 1
ATOM 2278 C CA . ILE A 1 281 ? 5.143 2.700 -38.424 1.00 58.22 281 ILE A CA 1
ATOM 2279 C C . ILE A 1 281 ? 4.073 1.598 -38.375 1.00 58.22 281 ILE A C 1
ATOM 2281 O O . ILE A 1 281 ? 4.217 0.630 -37.628 1.00 58.22 281 ILE A O 1
ATOM 2285 N N . GLU A 1 282 ? 3.027 1.704 -39.204 1.00 66.44 282 GLU A N 1
ATOM 2286 C CA . GLU A 1 282 ? 1.967 0.698 -39.289 1.00 66.44 282 GLU A CA 1
ATOM 2287 C C . GLU A 1 282 ? 2.482 -0.666 -39.785 1.00 66.44 282 GLU A C 1
ATOM 2289 O O . GLU A 1 282 ? 1.950 -1.704 -39.387 1.00 66.44 282 GLU A O 1
ATOM 2294 N N . ASP A 1 283 ? 3.554 -0.674 -40.582 1.00 72.69 283 ASP A N 1
ATOM 2295 C CA . ASP A 1 283 ? 4.161 -1.883 -41.143 1.00 72.69 283 ASP A CA 1
ATOM 2296 C C . ASP A 1 283 ? 5.120 -2.558 -40.152 1.00 72.69 283 ASP A C 1
ATOM 2298 O O . ASP A 1 283 ? 5.289 -3.782 -40.167 1.00 72.69 283 ASP A O 1
ATOM 2302 N N . PHE A 1 284 ? 5.712 -1.789 -39.228 1.00 76.94 284 PHE A N 1
ATOM 2303 C CA . PHE A 1 284 ? 6.703 -2.299 -38.270 1.00 76.94 284 PHE A CA 1
ATOM 2304 C C . PHE A 1 284 ? 6.127 -3.386 -37.371 1.00 76.94 284 PHE A C 1
ATOM 2306 O O . PHE A 1 284 ? 6.806 -4.375 -37.099 1.00 76.94 284 PHE A O 1
ATOM 2313 N N . GLY A 1 285 ? 4.867 -3.246 -36.953 1.00 75.38 285 GLY A N 1
ATOM 2314 C CA . GLY A 1 285 ? 4.203 -4.261 -36.140 1.00 75.38 285 GLY A CA 1
ATOM 2315 C C . GLY A 1 285 ? 4.123 -5.613 -36.855 1.00 75.38 285 GLY A C 1
ATOM 2316 O O . GLY A 1 285 ? 4.392 -6.649 -36.248 1.00 75.38 285 GLY A O 1
ATOM 2317 N N . ALA A 1 286 ? 3.807 -5.616 -38.153 1.00 81.00 286 ALA A N 1
ATOM 2318 C CA . ALA A 1 286 ? 3.712 -6.841 -38.943 1.00 81.00 286 ALA A CA 1
ATOM 2319 C C . ALA A 1 286 ? 5.090 -7.486 -39.171 1.00 81.00 286 ALA A C 1
ATOM 2321 O O . ALA A 1 286 ? 5.240 -8.698 -38.997 1.00 81.00 286 ALA A O 1
ATOM 2322 N N . GLU A 1 287 ? 6.104 -6.685 -39.500 1.00 87.06 287 GLU A N 1
ATOM 2323 C CA . GLU A 1 287 ? 7.472 -7.164 -39.730 1.00 87.06 287 GLU A CA 1
ATOM 2324 C C . GLU A 1 287 ? 8.126 -7.694 -38.454 1.00 87.06 287 GLU A C 1
ATOM 2326 O O . GLU A 1 287 ? 8.704 -8.781 -38.457 1.00 87.06 287 GLU A O 1
ATOM 2331 N N . ASN A 1 288 ? 7.973 -6.984 -37.333 1.00 88.50 288 ASN A N 1
ATOM 2332 C CA . ASN A 1 288 ? 8.484 -7.423 -36.036 1.00 88.50 288 ASN A CA 1
ATOM 2333 C C . ASN A 1 288 ? 7.842 -8.753 -35.616 1.00 88.50 288 ASN A C 1
ATOM 2335 O O . ASN A 1 288 ? 8.534 -9.653 -35.135 1.00 88.50 288 ASN A O 1
ATOM 2339 N N . MET A 1 289 ? 6.539 -8.927 -35.864 1.00 87.75 289 MET A N 1
ATOM 2340 C CA . MET A 1 289 ? 5.850 -10.199 -35.629 1.00 87.75 289 MET A CA 1
ATOM 2341 C C . MET A 1 289 ? 6.341 -11.314 -36.559 1.00 87.75 289 MET A C 1
ATOM 2343 O O . MET A 1 289 ? 6.456 -12.464 -36.125 1.00 87.75 289 MET A O 1
ATOM 2347 N N . ALA A 1 290 ? 6.667 -11.004 -37.816 1.00 89.88 290 ALA A N 1
ATOM 2348 C CA . ALA A 1 290 ? 7.251 -11.972 -38.739 1.00 89.88 290 ALA A CA 1
ATOM 2349 C C . ALA A 1 290 ? 8.663 -12.396 -38.301 1.00 89.88 290 ALA A C 1
ATOM 2351 O O . ALA A 1 290 ? 8.937 -13.598 -38.258 1.00 89.88 290 ALA A O 1
ATOM 2352 N N . CYS A 1 291 ? 9.514 -11.442 -37.904 1.00 92.06 291 CYS A N 1
ATOM 2353 C CA . CYS A 1 291 ? 10.821 -11.698 -37.296 1.00 92.06 291 CYS A CA 1
ATOM 2354 C C . CYS A 1 291 ? 10.684 -12.604 -36.073 1.00 92.06 291 CYS A C 1
ATOM 2356 O O . CYS A 1 291 ? 11.285 -13.676 -36.048 1.00 92.06 291 CYS A O 1
ATOM 2358 N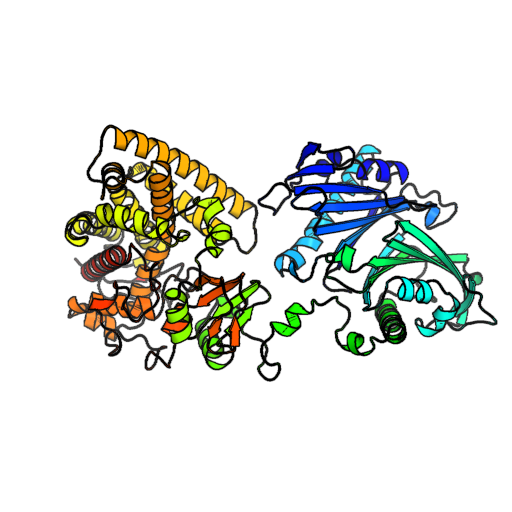 N . LYS A 1 292 ? 9.834 -12.235 -35.104 1.00 93.25 292 LYS A N 1
ATOM 2359 C CA . LYS A 1 292 ? 9.570 -13.041 -33.904 1.00 93.25 292 LYS A CA 1
ATOM 2360 C C . LYS A 1 292 ? 9.189 -14.475 -34.270 1.00 93.25 292 LYS A C 1
ATOM 2362 O O . LYS A 1 292 ? 9.864 -15.406 -33.849 1.00 93.25 292 LYS A O 1
ATOM 2367 N N . ARG A 1 293 ? 8.163 -14.655 -35.109 1.00 93.12 293 ARG A N 1
ATOM 2368 C CA . ARG A 1 293 ? 7.678 -15.983 -35.517 1.00 93.12 293 ARG A CA 1
ATOM 2369 C C . ARG A 1 293 ? 8.788 -16.841 -36.121 1.00 93.12 293 ARG A C 1
ATOM 2371 O O . ARG A 1 293 ? 8.900 -18.019 -35.797 1.00 93.12 293 ARG A O 1
ATOM 2378 N N . LEU A 1 294 ? 9.566 -16.273 -37.042 1.00 94.06 294 LEU A N 1
ATOM 2379 C CA . LEU A 1 294 ? 10.598 -17.010 -37.769 1.00 94.06 294 LEU A CA 1
ATOM 2380 C C . LEU A 1 294 ? 11.796 -17.337 -36.873 1.00 94.06 294 LEU A C 1
ATOM 2382 O O . LEU A 1 294 ? 12.279 -18.465 -36.913 1.00 94.06 294 LEU A O 1
ATOM 2386 N N . ILE A 1 295 ? 12.234 -16.395 -36.037 1.00 95.94 295 ILE A N 1
ATOM 2387 C CA . ILE A 1 295 ? 13.366 -16.586 -35.122 1.00 95.94 295 ILE A CA 1
ATOM 2388 C C . ILE A 1 295 ? 13.011 -17.593 -34.019 1.00 95.94 295 ILE A C 1
ATOM 2390 O O . ILE A 1 295 ? 13.794 -18.500 -33.751 1.00 95.94 295 ILE A O 1
ATOM 2394 N N . GLU A 1 296 ? 11.818 -17.508 -33.424 1.00 94.00 296 GLU A N 1
ATOM 2395 C CA . GLU A 1 296 ? 11.361 -18.474 -32.411 1.00 94.00 296 GLU A CA 1
ATOM 2396 C C . GLU A 1 296 ? 11.199 -19.877 -32.999 1.00 94.00 296 GLU A C 1
ATOM 2398 O O . GLU A 1 296 ? 11.545 -20.868 -32.358 1.00 94.00 296 GLU A O 1
ATOM 2403 N N . MET A 1 297 ? 10.738 -19.981 -34.249 1.00 92.25 297 MET A N 1
ATOM 2404 C CA . MET A 1 297 ? 10.678 -21.258 -34.958 1.00 92.25 297 MET A CA 1
ATOM 2405 C C . MET A 1 297 ? 12.078 -21.846 -35.195 1.00 92.25 297 MET A C 1
ATOM 2407 O O . MET A 1 297 ? 12.264 -23.044 -34.991 1.00 92.25 297 MET A O 1
ATOM 2411 N N . LEU A 1 298 ? 13.065 -21.023 -35.574 1.00 94.12 298 LEU A N 1
ATOM 2412 C CA . LEU A 1 298 ? 14.464 -21.453 -35.709 1.00 94.12 298 LEU A CA 1
ATOM 2413 C C . LEU A 1 298 ? 15.069 -21.900 -34.371 1.00 94.12 298 LEU A C 1
ATOM 2415 O O . LEU A 1 298 ? 15.874 -22.828 -34.349 1.00 94.12 298 LEU A O 1
ATOM 2419 N N . ALA A 1 299 ? 14.654 -21.282 -33.264 1.00 92.88 299 ALA A N 1
ATOM 2420 C CA . ALA A 1 299 ? 15.077 -21.642 -31.913 1.00 92.88 299 ALA A CA 1
ATOM 2421 C C . ALA A 1 299 ? 14.334 -22.858 -31.323 1.00 92.88 299 ALA A C 1
ATOM 2423 O O . ALA A 1 299 ? 14.684 -23.313 -30.237 1.00 92.88 299 ALA A O 1
ATOM 2424 N N . GLY A 1 300 ? 13.322 -23.399 -32.014 1.00 90.44 300 GLY A N 1
ATOM 2425 C CA . GLY A 1 300 ? 12.519 -24.523 -31.520 1.00 90.44 300 GLY A CA 1
ATOM 2426 C C . GLY A 1 300 ? 11.436 -24.140 -30.504 1.00 90.44 300 GLY A C 1
ATOM 2427 O O . GLY A 1 300 ? 10.890 -25.023 -29.847 1.00 90.44 300 GLY A O 1
ATOM 2428 N N . ASN A 1 301 ? 11.071 -22.856 -30.417 1.00 88.50 301 ASN A N 1
ATOM 2429 C CA . ASN A 1 301 ? 10.090 -22.307 -29.475 1.00 88.50 301 ASN A CA 1
ATOM 2430 C C . ASN A 1 301 ? 8.794 -21.788 -30.149 1.00 88.50 301 ASN A C 1
ATOM 2432 O O . ASN A 1 301 ? 8.283 -20.743 -29.762 1.00 88.50 301 ASN A O 1
ATOM 2436 N N . PRO A 1 302 ? 8.172 -22.475 -31.130 1.00 80.88 302 PRO A N 1
ATOM 2437 C CA . PRO A 1 302 ? 7.039 -21.917 -31.884 1.00 80.88 302 PRO A CA 1
ATOM 2438 C C . PRO A 1 302 ? 5.793 -21.616 -31.026 1.00 80.88 302 PRO A C 1
ATOM 2440 O O . PRO A 1 302 ? 4.928 -20.842 -31.434 1.00 80.88 302 PRO A O 1
ATOM 2443 N N . HIS A 1 303 ? 5.684 -22.217 -29.838 1.00 77.62 303 HIS A N 1
ATOM 2444 C CA . HIS A 1 303 ? 4.578 -21.991 -28.906 1.00 77.62 303 HIS A CA 1
ATOM 2445 C C . HIS A 1 303 ? 4.652 -20.631 -28.193 1.00 77.62 303 HIS A C 1
ATOM 2447 O O . HIS A 1 303 ? 3.614 -20.116 -27.774 1.00 77.62 303 HIS A O 1
ATOM 2453 N N . SER A 1 304 ? 5.841 -20.027 -28.059 1.00 78.81 304 SER A N 1
ATOM 2454 C CA . SER A 1 304 ? 5.998 -18.722 -27.401 1.00 78.81 304 SER A CA 1
ATOM 2455 C C . SER A 1 304 ? 5.367 -17.588 -28.212 1.00 78.81 304 SER A C 1
ATOM 2457 O O . SER A 1 304 ? 4.952 -16.584 -27.632 1.00 78.81 304 SER A O 1
ATOM 2459 N N . PHE A 1 305 ? 5.188 -17.773 -29.523 1.00 75.75 305 PHE A N 1
ATOM 2460 C CA . PHE A 1 305 ? 4.501 -16.819 -30.389 1.00 75.75 305 PHE A CA 1
ATOM 2461 C C . PHE A 1 305 ? 3.083 -16.491 -29.892 1.00 75.75 305 PHE A C 1
ATOM 2463 O O . PHE A 1 305 ? 2.654 -15.338 -29.938 1.00 75.75 305 PHE A O 1
ATOM 2470 N N . ALA A 1 306 ? 2.378 -17.484 -29.336 1.00 69.75 306 ALA A N 1
ATOM 2471 C CA . ALA A 1 306 ? 1.040 -17.310 -28.771 1.00 69.75 306 ALA A CA 1
ATOM 2472 C C . ALA A 1 306 ? 1.020 -16.457 -27.486 1.00 69.75 306 ALA A C 1
ATOM 2474 O O . ALA A 1 306 ? -0.024 -15.910 -27.140 1.00 69.75 306 ALA A O 1
ATOM 2475 N N . LYS A 1 307 ? 2.163 -16.294 -26.801 1.00 67.94 307 LYS A N 1
ATOM 2476 C CA . LYS A 1 307 ? 2.295 -15.457 -25.592 1.00 67.94 307 LYS A CA 1
ATOM 2477 C C . LYS A 1 307 ? 2.326 -13.950 -25.908 1.00 67.94 307 LYS A C 1
ATOM 2479 O O . LYS A 1 307 ? 2.302 -13.122 -24.999 1.00 67.94 307 LYS A O 1
ATOM 2484 N N . GLY A 1 308 ? 2.326 -13.576 -27.190 1.00 79.19 308 GLY A N 1
ATOM 2485 C CA . GLY A 1 308 ? 2.246 -12.190 -27.648 1.00 79.19 308 GLY A CA 1
ATOM 2486 C C . GLY A 1 308 ? 3.601 -11.480 -27.739 1.00 79.19 308 GLY A C 1
ATOM 2487 O O . GLY A 1 308 ? 4.653 -12.107 -27.828 1.00 79.19 308 GLY A O 1
ATOM 2488 N N . MET A 1 309 ? 3.564 -10.143 -27.778 1.00 79.81 309 MET A N 1
ATOM 2489 C CA . MET A 1 309 ? 4.727 -9.290 -28.086 1.00 79.81 309 MET A CA 1
ATOM 2490 C C . MET A 1 309 ? 5.651 -8.999 -26.895 1.00 79.81 309 MET A C 1
ATOM 2492 O O . MET A 1 309 ? 6.756 -8.501 -27.104 1.00 79.81 309 MET A O 1
ATOM 2496 N N . SER A 1 310 ? 5.193 -9.241 -25.666 1.00 83.69 310 SER A N 1
ATOM 2497 C CA . SER A 1 310 ? 5.893 -8.832 -24.443 1.00 83.69 310 SER A CA 1
ATOM 2498 C C . SER A 1 310 ? 6.576 -9.997 -23.753 1.00 83.69 310 SER A C 1
ATOM 2500 O O . SER A 1 310 ? 6.074 -11.121 -23.789 1.00 83.69 310 SER A O 1
ATOM 2502 N N . TYR A 1 311 ? 7.665 -9.706 -23.047 1.00 82.56 311 TYR A N 1
ATOM 2503 C CA . TYR A 1 311 ? 8.229 -10.667 -22.111 1.00 82.56 311 TYR A CA 1
ATOM 2504 C C . TYR A 1 311 ? 7.251 -10.895 -20.947 1.00 82.56 311 TYR A C 1
ATOM 2506 O O . TYR A 1 311 ? 6.675 -9.946 -20.402 1.00 82.56 311 TYR A O 1
ATOM 2514 N N . GLN A 1 312 ? 7.054 -12.161 -20.585 1.00 75.81 312 GLN A N 1
ATOM 2515 C CA . GLN A 1 312 ? 6.228 -12.606 -19.463 1.00 75.81 312 GLN A CA 1
ATOM 2516 C C . GLN A 1 312 ? 7.068 -13.539 -18.596 1.00 75.81 312 GLN A C 1
ATOM 2518 O O . GLN A 1 312 ? 7.757 -14.415 -19.122 1.00 75.81 312 GLN A O 1
ATOM 2523 N N . TRP A 1 313 ? 7.031 -13.365 -17.277 1.00 66.94 313 TRP A N 1
ATOM 2524 C CA . TRP A 1 313 ? 7.785 -14.234 -16.384 1.00 66.94 313 TRP A CA 1
ATOM 2525 C C . TRP A 1 313 ? 7.035 -15.548 -16.138 1.00 66.94 313 TRP A C 1
ATOM 2527 O O . TRP A 1 313 ? 5.848 -15.543 -15.836 1.00 66.94 313 TRP A O 1
ATOM 2537 N N . GLU A 1 314 ? 7.734 -16.685 -16.208 1.00 58.28 314 GLU A N 1
ATOM 2538 C CA . GLU A 1 314 ? 7.142 -18.015 -15.978 1.00 58.28 314 GLU A CA 1
ATOM 2539 C C . GLU A 1 314 ? 6.525 -18.190 -14.584 1.00 58.28 314 GLU A C 1
ATOM 2541 O O . GLU A 1 314 ? 5.591 -18.971 -14.426 1.00 58.28 314 GLU A O 1
ATOM 2546 N N . GLY A 1 315 ? 6.990 -17.446 -13.577 1.00 53.97 315 GLY A N 1
ATOM 2547 C CA . GLY A 1 315 ? 6.358 -17.472 -12.262 1.00 53.97 315 GLY A CA 1
ATOM 2548 C C . GLY A 1 315 ? 4.959 -16.857 -12.247 1.00 53.97 315 GLY A C 1
ATOM 2549 O O . GLY A 1 315 ? 4.141 -17.314 -11.462 1.00 53.97 315 GLY A O 1
ATOM 2550 N N . ASP A 1 316 ? 4.625 -15.936 -13.159 1.00 46.41 316 ASP A N 1
ATOM 2551 C CA . ASP A 1 316 ? 3.255 -15.418 -13.277 1.00 46.41 316 ASP A CA 1
ATOM 2552 C C . ASP A 1 316 ? 2.289 -16.524 -13.744 1.00 46.41 316 ASP A C 1
ATOM 2554 O O . ASP A 1 316 ? 1.156 -16.588 -13.282 1.00 46.41 316 ASP A O 1
ATOM 2558 N N . ALA A 1 317 ? 2.739 -17.462 -14.588 1.00 44.25 317 ALA A N 1
ATOM 2559 C CA . ALA A 1 317 ? 1.901 -18.554 -15.100 1.00 44.25 317 ALA A CA 1
ATOM 2560 C C . ALA A 1 317 ? 1.543 -19.615 -14.039 1.00 44.25 317 ALA A C 1
ATOM 2562 O O . ALA A 1 317 ? 0.529 -20.292 -14.183 1.00 44.25 317 ALA A O 1
ATOM 2563 N N . ASN A 1 318 ? 2.341 -19.738 -12.972 1.00 41.75 318 ASN A N 1
ATOM 2564 C CA . ASN A 1 318 ? 2.068 -20.629 -11.834 1.00 41.75 318 ASN A CA 1
ATOM 2565 C C . ASN A 1 318 ? 1.306 -19.934 -10.688 1.00 41.75 318 ASN A C 1
ATOM 2567 O O . ASN A 1 318 ? 0.995 -20.576 -9.688 1.00 41.75 318 ASN A O 1
ATOM 2571 N N . LEU A 1 319 ? 1.046 -18.627 -10.807 1.00 43.72 319 LEU A N 1
ATOM 2572 C CA . LEU A 1 319 ? 0.394 -17.798 -9.785 1.00 43.72 319 LEU A CA 1
ATOM 2573 C C . LEU A 1 319 ? -1.045 -17.406 -10.162 1.00 43.72 319 LEU A C 1
ATOM 2575 O O . LEU A 1 319 ? -1.791 -16.924 -9.311 1.00 43.72 319 LEU A O 1
ATOM 2579 N N . VAL A 1 320 ? -1.450 -17.621 -11.416 1.00 43.50 320 VAL A N 1
ATOM 2580 C CA . VAL A 1 320 ? -2.822 -17.382 -11.879 1.00 43.50 320 VAL A CA 1
ATOM 2581 C C . VAL A 1 320 ? -3.687 -18.601 -11.547 1.00 43.50 320 VAL A C 1
ATOM 2583 O O . VAL A 1 320 ? -3.307 -19.741 -11.816 1.00 43.50 320 VAL A O 1
ATOM 2586 N N . SER A 1 321 ? -4.846 -18.346 -10.936 1.00 46.53 321 SER A N 1
ATOM 2587 C CA . SER A 1 321 ? -5.883 -19.348 -10.676 1.00 46.53 321 SER A CA 1
ATOM 2588 C C . SER A 1 321 ? -6.334 -20.040 -11.967 1.00 46.53 321 SER A C 1
ATOM 2590 O O . SER A 1 321 ? -6.164 -19.502 -13.058 1.00 46.53 321 SER A O 1
ATOM 2592 N N . ASP A 1 322 ? -6.916 -21.234 -11.828 1.00 44.62 322 ASP A N 1
ATOM 2593 C CA . ASP A 1 322 ? -7.475 -22.043 -12.919 1.00 44.62 322 ASP A CA 1
ATOM 2594 C C . ASP A 1 322 ? -8.139 -21.169 -14.012 1.00 44.62 322 ASP A C 1
ATOM 2596 O O . ASP A 1 322 ? -9.113 -20.479 -13.708 1.00 44.62 322 ASP A O 1
ATOM 2600 N N . PRO A 1 323 ? -7.655 -21.190 -15.273 1.00 40.12 323 PRO A N 1
ATOM 2601 C CA . PRO A 1 323 ? -8.157 -20.338 -16.354 1.00 40.12 323 PRO A CA 1
ATOM 2602 C C . PRO A 1 323 ? -9.621 -20.610 -16.751 1.00 40.12 323 PRO A C 1
ATOM 2604 O O . PRO A 1 323 ? -10.156 -19.909 -17.612 1.00 40.12 323 PRO A O 1
ATOM 2607 N N . SER A 1 324 ? -10.270 -21.628 -16.171 1.00 41.12 324 SER A N 1
ATOM 2608 C CA . SER A 1 324 ? -11.715 -21.867 -16.301 1.00 41.12 324 SER A CA 1
ATOM 2609 C C . SER A 1 324 ? -12.576 -20.972 -15.398 1.00 41.12 324 SER A C 1
ATOM 2611 O O . SER A 1 324 ? -13.764 -20.786 -15.674 1.00 41.12 324 SER A O 1
ATOM 2613 N N . VAL A 1 325 ? -11.978 -20.384 -14.361 1.00 49.66 325 VAL A N 1
ATOM 2614 C CA . VAL A 1 325 ? -12.546 -19.335 -13.509 1.00 49.66 325 VAL A CA 1
ATOM 2615 C C . VAL A 1 325 ? -11.968 -18.018 -14.044 1.00 49.66 325 VAL A C 1
ATOM 2617 O O . VAL A 1 325 ? -10.804 -17.980 -14.424 1.00 49.66 325 VAL A O 1
ATOM 2620 N N . GLY A 1 326 ? -12.772 -16.967 -14.219 1.00 55.41 326 GLY A N 1
ATOM 2621 C CA . GLY A 1 326 ? -12.335 -15.721 -14.873 1.00 55.41 326 GLY A CA 1
ATOM 2622 C C . GLY A 1 326 ? -11.147 -15.001 -14.198 1.00 55.41 326 GLY A C 1
ATOM 2623 O O . GLY A 1 326 ? -10.432 -15.535 -13.357 1.00 55.41 326 GLY A O 1
ATOM 2624 N N . ALA A 1 327 ? -10.913 -13.738 -14.559 1.00 65.50 327 ALA A N 1
ATOM 2625 C CA . ALA A 1 327 ? -9.934 -12.937 -13.821 1.00 65.50 327 ALA A CA 1
ATOM 2626 C C . ALA A 1 327 ? -10.444 -12.656 -12.387 1.00 65.50 327 ALA A C 1
ATOM 2628 O O . ALA A 1 327 ? -11.638 -12.364 -12.230 1.00 65.50 327 ALA A O 1
ATOM 2629 N N . PRO A 1 328 ? -9.577 -12.710 -11.355 1.00 75.31 328 PRO A N 1
ATOM 2630 C CA . PRO A 1 328 ? -9.962 -12.336 -9.998 1.00 75.31 328 PRO A CA 1
ATOM 2631 C C . PRO A 1 328 ? -10.330 -10.843 -9.917 1.00 75.31 328 PRO A C 1
ATOM 2633 O O . PRO A 1 328 ? -9.894 -10.057 -10.765 1.00 75.31 328 PRO A O 1
ATOM 2636 N N . PRO A 1 329 ? -11.109 -10.425 -8.901 1.00 78.12 329 PRO A N 1
ATOM 2637 C CA . PRO A 1 329 ? -11.408 -9.018 -8.661 1.00 78.12 329 PRO A CA 1
ATOM 2638 C C . PRO A 1 329 ? -10.152 -8.150 -8.535 1.00 78.12 329 PRO A C 1
ATOM 2640 O O . PRO A 1 329 ? -9.252 -8.460 -7.754 1.00 78.12 329 PRO A O 1
ATOM 2643 N N . ASP A 1 330 ? -10.133 -7.033 -9.261 1.00 78.25 330 ASP A N 1
ATOM 2644 C CA . ASP A 1 330 ? -9.098 -6.008 -9.137 1.00 78.25 330 ASP A CA 1
ATOM 2645 C C . ASP A 1 330 ? -9.376 -5.142 -7.900 1.00 78.25 330 ASP A C 1
ATOM 2647 O O . ASP A 1 330 ? -10.269 -4.287 -7.905 1.00 78.25 330 ASP A O 1
ATOM 2651 N N . ILE A 1 331 ? -8.597 -5.360 -6.837 1.00 79.75 331 ILE A N 1
ATOM 2652 C CA . ILE A 1 331 ? -8.719 -4.633 -5.563 1.00 79.75 331 ILE A CA 1
ATOM 2653 C C . ILE A 1 331 ? -8.300 -3.157 -5.662 1.00 79.75 331 ILE A C 1
ATOM 2655 O O . ILE A 1 331 ? -8.482 -2.403 -4.705 1.00 79.75 331 ILE A O 1
ATOM 2659 N N . PHE A 1 332 ? -7.739 -2.742 -6.802 1.00 77.19 332 PHE A N 1
ATOM 2660 C CA . PHE A 1 332 ? -7.375 -1.362 -7.108 1.00 77.19 332 PHE A CA 1
ATOM 2661 C C . PHE A 1 332 ? -8.340 -0.687 -8.091 1.00 77.19 332 PHE A C 1
ATOM 2663 O O . PHE A 1 332 ? -8.176 0.502 -8.378 1.00 77.19 332 PHE A O 1
ATOM 2670 N N . SER A 1 333 ? -9.351 -1.406 -8.583 1.00 76.50 333 SER A N 1
ATOM 2671 C CA . SER A 1 333 ? -10.350 -0.845 -9.492 1.00 76.50 333 SER A CA 1
ATOM 2672 C C . SER A 1 333 ? -11.208 0.229 -8.803 1.00 76.50 333 SER A C 1
ATOM 2674 O O . SER A 1 333 ? -11.540 0.090 -7.617 1.00 76.50 333 SER A O 1
ATOM 2676 N N . PRO A 1 334 ? -11.614 1.299 -9.515 1.00 75.31 334 PRO A N 1
ATOM 2677 C CA . PRO A 1 334 ? -12.536 2.302 -8.981 1.00 75.31 334 PRO A CA 1
ATOM 2678 C C . PRO A 1 334 ? -13.822 1.692 -8.408 1.00 75.31 334 PRO A C 1
ATOM 2680 O O . PRO A 1 334 ? -14.318 2.150 -7.379 1.00 75.31 334 PRO A O 1
ATOM 2683 N N . GLU A 1 335 ? -14.328 0.629 -9.033 1.00 82.00 335 GLU A N 1
ATOM 2684 C CA . GLU A 1 335 ? -15.518 -0.101 -8.604 1.00 82.00 335 GLU A CA 1
ATOM 2685 C C . GLU A 1 335 ? -15.307 -0.771 -7.242 1.00 82.00 335 GLU A C 1
ATOM 2687 O O . GLU A 1 335 ? -16.167 -0.664 -6.366 1.00 82.00 335 GLU A O 1
ATOM 2692 N N . PHE A 1 336 ? -14.148 -1.404 -7.022 1.00 83.75 336 PHE A N 1
ATOM 2693 C CA . PHE A 1 336 ? -13.802 -1.993 -5.728 1.00 83.75 336 PHE A CA 1
ATOM 2694 C C . PHE A 1 336 ? -13.626 -0.922 -4.646 1.00 83.75 336 PHE A C 1
ATOM 2696 O O . PHE A 1 336 ? -14.091 -1.088 -3.518 1.00 83.75 336 PHE A O 1
ATOM 2703 N N . PHE A 1 337 ? -12.995 0.208 -4.979 1.00 80.56 337 PHE A N 1
ATOM 2704 C CA . PHE A 1 337 ? -12.884 1.341 -4.057 1.00 80.56 337 PHE A CA 1
ATOM 2705 C C . PHE A 1 337 ? -14.253 1.916 -3.675 1.00 80.56 337 PHE A C 1
ATOM 2707 O O . PHE A 1 337 ? -14.433 2.332 -2.525 1.00 80.56 337 PHE A O 1
ATOM 2714 N N . GLN A 1 338 ? -15.213 1.926 -4.601 1.00 82.06 338 GLN A N 1
ATOM 2715 C CA . GLN A 1 338 ? -16.566 2.421 -4.369 1.00 82.06 338 GLN A CA 1
ATOM 2716 C C . GLN A 1 338 ? -17.392 1.458 -3.505 1.00 82.06 338 GLN A C 1
ATOM 2718 O O . GLN A 1 338 ? -17.930 1.873 -2.477 1.00 82.06 338 GLN A O 1
ATOM 2723 N N . ASP A 1 339 ? -17.470 0.182 -3.886 1.00 85.25 339 ASP A N 1
ATOM 2724 C CA . ASP A 1 339 ? -18.227 -0.843 -3.165 1.00 85.25 339 ASP A CA 1
ATOM 2725 C C . ASP A 1 339 ? -17.519 -2.211 -3.227 1.00 85.25 339 ASP A C 1
ATOM 2727 O O . ASP A 1 339 ? -17.713 -2.974 -4.176 1.00 85.25 339 ASP A O 1
ATOM 2731 N N . PRO A 1 340 ? -16.703 -2.563 -2.215 1.00 87.44 340 PRO A N 1
ATOM 2732 C CA . PRO A 1 340 ? -15.945 -3.809 -2.226 1.00 87.44 340 PRO A CA 1
ATOM 2733 C C . PRO A 1 340 ? -16.771 -5.029 -1.783 1.00 87.44 340 PRO A C 1
ATOM 2735 O O . PRO A 1 340 ? -16.331 -6.166 -1.963 1.00 87.44 340 PRO A O 1
ATOM 2738 N N . TYR A 1 341 ? -17.956 -4.839 -1.187 1.00 86.12 341 TYR A N 1
ATOM 2739 C CA . TYR A 1 341 ? -18.713 -5.934 -0.567 1.00 86.12 341 TYR A CA 1
ATOM 2740 C C . TYR A 1 341 ? -19.206 -6.993 -1.577 1.00 86.12 341 TYR A C 1
ATOM 2742 O O . TYR A 1 341 ? -19.073 -8.184 -1.276 1.00 86.12 341 TYR A O 1
ATOM 2750 N N . PRO A 1 342 ? -19.689 -6.635 -2.787 1.00 86.44 342 PRO A N 1
ATOM 2751 C CA . PRO A 1 342 ? -19.995 -7.613 -3.833 1.00 86.44 342 PRO A CA 1
ATOM 2752 C C . PRO A 1 342 ? -18.768 -8.427 -4.263 1.00 86.44 342 PRO A C 1
ATOM 2754 O O . PRO A 1 342 ? -18.860 -9.642 -4.450 1.00 86.44 342 PRO A O 1
ATOM 2757 N N . PHE A 1 343 ? -17.601 -7.782 -4.360 1.00 89.00 343 PHE A N 1
ATOM 2758 C CA . PHE A 1 343 ? -16.354 -8.453 -4.722 1.00 89.00 343 PHE A CA 1
ATOM 2759 C C . PHE A 1 343 ? -15.901 -9.425 -3.634 1.00 89.00 343 PHE A C 1
ATOM 2761 O O . PHE A 1 343 ? -15.446 -10.518 -3.959 1.00 89.00 343 PHE A O 1
ATOM 2768 N N . TYR A 1 344 ? -16.109 -9.109 -2.349 1.00 89.25 344 TYR A N 1
ATOM 2769 C CA . TYR A 1 344 ? -15.788 -10.029 -1.252 1.00 89.25 344 TYR A CA 1
ATOM 2770 C C . TYR A 1 344 ? -16.525 -11.357 -1.336 1.00 89.25 344 TYR A C 1
ATOM 2772 O O . TYR A 1 344 ? -15.994 -12.354 -0.849 1.00 89.25 344 TYR A O 1
ATOM 2780 N N . ARG A 1 345 ? -17.727 -11.398 -1.917 1.00 88.62 345 ARG A N 1
ATOM 2781 C CA . ARG A 1 345 ? -18.426 -12.665 -2.144 1.00 88.62 345 ARG A CA 1
ATOM 2782 C C . ARG A 1 345 ? -17.727 -13.496 -3.216 1.00 88.62 345 ARG A C 1
ATOM 2784 O O . ARG A 1 345 ? -17.360 -14.631 -2.932 1.00 88.62 345 ARG A O 1
ATOM 2791 N N . SER A 1 346 ? -17.448 -12.916 -4.386 1.00 86.69 346 SER A N 1
ATOM 2792 C CA . SER A 1 346 ? -16.714 -13.620 -5.453 1.00 86.69 346 SER A CA 1
ATOM 2793 C C . SER A 1 346 ? -15.317 -14.052 -4.993 1.00 86.69 346 SER A C 1
ATOM 2795 O O . SER A 1 346 ? -14.907 -15.186 -5.223 1.00 86.69 346 SER A O 1
ATOM 2797 N N . MET A 1 347 ? -14.615 -13.215 -4.223 1.00 89.44 347 MET A N 1
ATOM 2798 C CA . MET A 1 347 ? -13.337 -13.594 -3.615 1.00 89.44 347 MET A CA 1
ATOM 2799 C C . MET A 1 347 ? -13.471 -14.792 -2.669 1.00 89.44 347 MET A C 1
ATOM 2801 O O . MET A 1 347 ? -12.540 -15.572 -2.567 1.00 89.44 347 MET A O 1
ATOM 2805 N N . ARG A 1 348 ? -14.578 -14.971 -1.940 1.00 90.38 348 ARG A N 1
ATOM 2806 C CA . ARG A 1 348 ? -14.752 -16.146 -1.062 1.00 90.38 348 ARG A CA 1
ATOM 2807 C C . ARG A 1 348 ? -15.170 -17.396 -1.828 1.00 90.38 348 ARG A C 1
ATOM 2809 O O . ARG A 1 348 ? -14.754 -18.504 -1.473 1.00 90.38 348 ARG A O 1
ATOM 2816 N N . ASP A 1 349 ? -16.033 -17.235 -2.820 1.00 87.00 349 ASP A N 1
ATOM 2817 C CA . ASP A 1 349 ? -16.667 -18.353 -3.511 1.00 87.00 349 ASP A CA 1
ATOM 2818 C C . ASP A 1 349 ? -15.789 -18.886 -4.644 1.00 87.00 349 ASP A C 1
ATOM 2820 O O . ASP A 1 349 ? -15.514 -20.088 -4.665 1.00 87.00 349 ASP A O 1
ATOM 2824 N N . ASP A 1 350 ? -15.273 -17.990 -5.485 1.00 83.81 350 ASP A N 1
ATOM 2825 C CA . ASP A 1 350 ? -14.542 -18.319 -6.711 1.00 83.81 350 ASP A CA 1
ATOM 2826 C C . ASP A 1 350 ? -13.016 -18.254 -6.520 1.00 83.81 350 ASP A C 1
ATOM 2828 O O . ASP A 1 350 ? -12.292 -19.084 -7.068 1.00 83.81 350 ASP A O 1
ATOM 2832 N N . TYR A 1 351 ? -12.520 -17.315 -5.699 1.00 86.75 351 TYR A N 1
ATOM 2833 C CA . TYR A 1 351 ? -11.077 -17.066 -5.506 1.00 86.75 351 TYR A CA 1
ATOM 2834 C C . TYR A 1 351 ? -10.631 -17.086 -4.031 1.00 86.75 351 TYR A C 1
ATOM 2836 O O . TYR A 1 351 ? -10.023 -16.119 -3.561 1.00 86.75 351 TYR A O 1
ATOM 2844 N N . PRO A 1 352 ? -10.914 -18.157 -3.258 1.00 86.69 352 PRO A N 1
ATOM 2845 C CA . PRO A 1 352 ? -10.609 -18.195 -1.821 1.00 86.69 352 PRO A CA 1
ATOM 2846 C C . PRO A 1 352 ? -9.126 -17.967 -1.495 1.00 86.69 352 PRO A C 1
ATOM 2848 O O . PRO A 1 352 ? -8.801 -17.428 -0.432 1.00 86.69 352 PRO A O 1
ATOM 2851 N N . LEU A 1 353 ? -8.265 -18.344 -2.443 1.00 90.44 353 LEU A N 1
ATOM 2852 C CA . LEU A 1 353 ? -6.862 -17.989 -2.530 1.00 90.44 353 LEU A CA 1
ATOM 2853 C C . LEU A 1 353 ? -6.561 -17.584 -3.978 1.00 90.44 353 LEU A C 1
ATOM 2855 O O . LEU A 1 353 ? -6.844 -18.348 -4.900 1.00 90.44 353 LEU A O 1
ATOM 2859 N N . TYR A 1 354 ? -5.946 -16.423 -4.177 1.00 82.69 354 TYR A N 1
ATOM 2860 C CA . TYR A 1 354 ? -5.364 -16.042 -5.466 1.00 82.69 354 TYR A CA 1
ATOM 2861 C C . TYR A 1 354 ? -4.149 -15.146 -5.260 1.00 82.69 354 TYR A C 1
ATOM 2863 O O . TYR A 1 354 ? -4.008 -14.511 -4.214 1.00 82.69 354 TYR A O 1
ATOM 2871 N N . PHE A 1 355 ? -3.258 -15.091 -6.244 1.00 77.75 355 PHE A N 1
ATOM 2872 C CA . PHE A 1 355 ? -2.152 -14.146 -6.225 1.00 77.75 355 PHE A CA 1
ATOM 2873 C C . PHE A 1 355 ? -2.554 -12.868 -6.960 1.00 77.75 355 PHE A C 1
ATOM 2875 O O . PHE A 1 355 ? -2.847 -12.893 -8.156 1.00 77.75 355 PHE A O 1
ATOM 2882 N N . ASP A 1 356 ? -2.569 -11.744 -6.249 1.00 74.44 356 ASP A N 1
ATOM 2883 C CA . ASP A 1 356 ? -2.799 -10.443 -6.863 1.00 74.44 356 ASP A CA 1
ATOM 2884 C C . ASP A 1 356 ? -1.496 -9.953 -7.505 1.00 74.44 356 ASP A C 1
ATOM 2886 O O . ASP A 1 356 ? -0.513 -9.656 -6.818 1.00 74.44 356 ASP A O 1
ATOM 2890 N N . LEU A 1 357 ? -1.475 -9.891 -8.838 1.00 62.34 357 LEU A N 1
ATOM 2891 C CA . LEU A 1 357 ? -0.282 -9.513 -9.601 1.00 62.34 357 LEU A CA 1
ATOM 2892 C C . LEU A 1 357 ? 0.126 -8.051 -9.367 1.00 62.34 357 LEU A C 1
ATOM 2894 O O . LEU A 1 357 ? 1.318 -7.744 -9.401 1.00 62.34 357 LEU A O 1
ATOM 2898 N N . GLN A 1 358 ? -0.835 -7.155 -9.119 1.00 64.38 358 GLN A N 1
ATOM 2899 C CA . GLN A 1 358 ? -0.571 -5.728 -8.934 1.00 64.38 358 GLN A CA 1
ATOM 2900 C C . GLN A 1 358 ? 0.019 -5.440 -7.550 1.00 64.38 358 GLN A C 1
ATOM 2902 O O . GLN A 1 358 ? 0.989 -4.690 -7.438 1.00 64.38 358 GLN A O 1
ATOM 2907 N N . ALA A 1 359 ? -0.532 -6.055 -6.505 1.00 66.56 359 ALA A N 1
ATOM 2908 C CA . ALA A 1 359 ? -0.048 -5.942 -5.134 1.00 66.56 359 ALA A CA 1
ATOM 2909 C C . ALA A 1 359 ? 1.138 -6.876 -4.837 1.00 66.56 359 ALA A C 1
ATOM 2911 O O . ALA A 1 359 ? 1.849 -6.662 -3.856 1.00 66.56 359 ALA A O 1
ATOM 2912 N N . ARG A 1 360 ? 1.365 -7.899 -5.674 1.00 70.25 360 ARG A N 1
ATOM 2913 C CA . ARG A 1 360 ? 2.354 -8.975 -5.482 1.00 70.25 360 ARG A CA 1
ATOM 2914 C C . ARG A 1 360 ? 2.191 -9.720 -4.156 1.00 70.25 360 ARG A C 1
ATOM 2916 O O . ARG A 1 360 ? 3.178 -10.086 -3.512 1.00 70.25 360 ARG A O 1
ATOM 2923 N N . VAL A 1 361 ? 0.949 -9.947 -3.751 1.00 81.06 361 VAL A N 1
ATOM 2924 C CA . VAL A 1 361 ? 0.610 -10.656 -2.515 1.00 81.06 361 VAL A CA 1
ATOM 2925 C C . VAL A 1 361 ? -0.440 -11.721 -2.792 1.00 81.06 361 VAL A C 1
ATOM 2927 O O . VAL A 1 361 ? -1.306 -11.561 -3.649 1.00 81.06 361 VAL A O 1
ATOM 2930 N N . TRP A 1 362 ? -0.391 -12.806 -2.030 1.00 89.25 362 TRP A N 1
ATOM 2931 C CA . TRP A 1 362 ? -1.487 -13.763 -1.976 1.00 89.25 362 TRP A CA 1
ATOM 2932 C C . TRP A 1 362 ? -2.651 -13.166 -1.203 1.00 89.25 362 TRP A C 1
ATOM 2934 O O . TRP A 1 362 ? -2.471 -12.673 -0.095 1.00 89.25 362 TRP A O 1
ATOM 2944 N N . ILE A 1 363 ? -3.850 -13.231 -1.757 1.00 90.94 363 ILE A N 1
ATOM 2945 C CA . ILE A 1 363 ? -5.068 -12.776 -1.107 1.00 90.94 363 ILE A CA 1
ATOM 2946 C C . ILE A 1 363 ? -5.784 -13.976 -0.507 1.00 90.94 363 ILE A C 1
ATOM 2948 O O . ILE A 1 363 ? -6.065 -14.946 -1.206 1.00 90.94 363 ILE A O 1
ATOM 2952 N N . LEU A 1 364 ? -6.084 -13.893 0.790 1.00 94.50 364 LEU A N 1
ATOM 2953 C CA . LEU A 1 364 ? -6.805 -14.918 1.537 1.00 94.50 364 LEU A CA 1
ATOM 2954 C C . LEU A 1 364 ? -8.114 -14.335 2.070 1.00 94.50 364 LEU A C 1
ATOM 2956 O O . LEU A 1 364 ? -8.080 -13.370 2.838 1.00 94.50 364 LEU A O 1
ATOM 2960 N N . SER A 1 365 ? -9.257 -14.891 1.659 1.00 92.19 365 SER A N 1
ATOM 2961 C CA . SER A 1 365 ? -10.567 -14.229 1.816 1.00 92.19 365 SER A CA 1
ATOM 2962 C C . SER A 1 365 ? -11.579 -14.963 2.708 1.00 92.19 365 SER A C 1
ATOM 2964 O O . SER A 1 365 ? -12.452 -14.313 3.291 1.00 92.19 365 SER A O 1
ATOM 2966 N N . ARG A 1 366 ? -11.493 -16.295 2.827 1.00 93.25 366 ARG A N 1
ATOM 2967 C CA . ARG A 1 366 ? -12.438 -17.110 3.615 1.00 93.25 366 ARG A CA 1
ATOM 2968 C C . ARG A 1 366 ? -12.186 -17.002 5.110 1.00 93.25 366 ARG A C 1
ATOM 2970 O O . ARG A 1 366 ? -11.042 -16.943 5.556 1.00 93.25 366 ARG A O 1
ATOM 2977 N N . TYR A 1 367 ? -13.262 -17.031 5.895 1.00 95.62 367 TYR A N 1
ATOM 2978 C CA . TYR A 1 367 ? -13.184 -16.831 7.341 1.00 95.62 367 TYR A CA 1
ATOM 2979 C C . TYR A 1 367 ? -12.277 -17.839 8.047 1.00 95.62 367 TYR A C 1
ATOM 2981 O O . TYR A 1 367 ? -11.422 -17.444 8.842 1.00 95.62 367 TYR A O 1
ATOM 2989 N N . GLU A 1 368 ? -12.454 -19.126 7.748 1.00 95.25 368 GLU A N 1
ATOM 2990 C CA . GLU A 1 368 ? -11.688 -20.207 8.370 1.00 95.25 368 GLU A CA 1
ATOM 2991 C C . GLU A 1 368 ? -10.188 -20.052 8.098 1.00 95.25 368 GLU A C 1
ATOM 2993 O O . GLU A 1 368 ? -9.392 -20.050 9.040 1.00 95.25 368 GLU A O 1
ATOM 2998 N N . ASP A 1 369 ? -9.811 -19.816 6.838 1.00 95.75 369 ASP A N 1
ATOM 2999 C CA . ASP A 1 369 ? -8.412 -19.669 6.443 1.00 95.75 369 ASP A CA 1
ATOM 3000 C C . ASP A 1 369 ? -7.784 -18.391 7.010 1.00 95.75 369 ASP A C 1
ATOM 3002 O O . ASP A 1 369 ? -6.676 -18.432 7.542 1.00 95.75 369 ASP A O 1
ATOM 3006 N N . VAL A 1 370 ? -8.493 -17.255 6.966 1.00 96.50 370 VAL A N 1
ATOM 3007 C CA . VAL A 1 370 ? -8.021 -15.986 7.545 1.00 96.50 370 VAL A CA 1
ATOM 3008 C C . VAL A 1 370 ? -7.814 -16.135 9.053 1.00 96.50 370 VAL A C 1
ATOM 3010 O O . VAL A 1 370 ? -6.765 -15.754 9.577 1.00 96.50 370 VAL A O 1
ATOM 3013 N N . ARG A 1 371 ? -8.781 -16.711 9.777 1.00 95.62 371 ARG A N 1
ATOM 3014 C CA . ARG A 1 371 ? -8.666 -16.917 11.227 1.00 95.62 371 ARG A CA 1
ATOM 3015 C C . ARG A 1 371 ? -7.512 -17.858 11.565 1.00 95.62 371 ARG A C 1
ATOM 3017 O O . ARG A 1 371 ? -6.733 -17.546 12.469 1.00 95.62 371 ARG A O 1
ATOM 3024 N N . ALA A 1 372 ? -7.379 -18.965 10.834 1.00 95.31 372 ALA A N 1
ATOM 3025 C CA . ALA A 1 372 ? -6.289 -19.917 11.006 1.00 95.31 372 ALA A CA 1
ATOM 3026 C C . ALA A 1 372 ? -4.927 -19.268 10.726 1.00 95.31 372 ALA A C 1
ATOM 3028 O O . ALA A 1 372 ? -4.011 -19.407 11.537 1.00 95.31 372 ALA A O 1
ATOM 3029 N N . ALA A 1 373 ? -4.803 -18.490 9.647 1.00 95.88 373 ALA A N 1
ATOM 3030 C CA . ALA A 1 373 ? -3.581 -17.772 9.298 1.00 95.88 373 ALA A CA 1
ATOM 3031 C C . ALA A 1 373 ? -3.154 -16.795 10.402 1.00 95.88 373 ALA A C 1
ATOM 3033 O O . ALA A 1 373 ? -1.995 -16.774 10.805 1.00 95.88 373 ALA A O 1
ATOM 3034 N N . LEU A 1 374 ? -4.090 -16.036 10.977 1.00 94.31 374 LEU A N 1
ATOM 3035 C CA . LEU A 1 374 ? -3.789 -15.098 12.065 1.00 94.31 374 LEU A CA 1
ATOM 3036 C C . LEU A 1 374 ? -3.337 -15.787 13.370 1.00 94.31 374 LEU A C 1
ATOM 3038 O O . LEU A 1 374 ? -2.672 -15.157 14.195 1.00 94.31 374 LEU A O 1
ATOM 3042 N N . GLN A 1 375 ? -3.683 -17.062 13.568 1.00 93.81 375 GLN A N 1
ATOM 3043 C CA . GLN A 1 375 ? -3.309 -17.858 14.743 1.00 93.81 375 GLN A CA 1
ATOM 3044 C C . GLN A 1 375 ? -2.077 -18.748 14.511 1.00 93.81 375 GLN A C 1
ATOM 3046 O O . GLN A 1 375 ? -1.438 -19.172 15.479 1.00 93.81 375 GLN A O 1
ATOM 3051 N N . ASN A 1 376 ? -1.741 -19.027 13.253 1.00 94.25 376 ASN A N 1
ATOM 3052 C CA . ASN A 1 376 ? -0.689 -19.953 12.872 1.00 94.25 376 ASN A CA 1
ATOM 3053 C C . ASN A 1 376 ? 0.693 -19.256 12.853 1.00 94.25 376 ASN A C 1
ATOM 3055 O O . ASN A 1 376 ? 0.888 -18.306 12.098 1.00 94.25 376 ASN A O 1
ATOM 3059 N N . PRO A 1 377 ? 1.688 -19.748 13.617 1.00 91.94 377 PRO A N 1
ATOM 3060 C CA . PRO A 1 377 ? 3.038 -19.170 13.667 1.00 91.94 377 PRO A CA 1
ATOM 3061 C C . PRO A 1 377 ? 3.799 -19.193 12.336 1.00 91.94 377 PRO A C 1
ATOM 3063 O O . PRO A 1 377 ? 4.789 -18.482 12.188 1.00 91.94 377 PRO A O 1
ATOM 3066 N N . ALA A 1 378 ? 3.371 -20.020 11.379 1.00 93.56 378 ALA A N 1
ATOM 3067 C CA . ALA A 1 378 ? 3.966 -20.053 10.051 1.00 93.56 378 ALA A CA 1
ATOM 3068 C C . ALA A 1 378 ? 3.630 -18.800 9.219 1.00 93.56 378 ALA A C 1
ATOM 3070 O O . ALA A 1 378 ? 4.369 -18.453 8.299 1.00 93.56 378 ALA A O 1
ATOM 3071 N N . PHE A 1 379 ? 2.564 -18.078 9.580 1.00 94.44 379 PHE A N 1
ATOM 3072 C CA . PHE A 1 379 ? 2.258 -16.746 9.065 1.00 94.44 379 PHE A CA 1
ATOM 3073 C C . PHE A 1 379 ? 2.896 -15.696 9.978 1.00 94.44 379 PHE A C 1
ATOM 3075 O O . PHE A 1 379 ? 2.314 -15.230 10.958 1.00 94.44 379 PHE A O 1
ATOM 3082 N N . THR A 1 380 ? 4.124 -15.322 9.643 1.00 92.75 380 THR A N 1
ATOM 3083 C CA . THR A 1 380 ? 4.924 -14.365 10.411 1.00 92.75 380 THR A CA 1
ATOM 3084 C C . THR A 1 380 ? 4.470 -12.921 10.181 1.00 92.75 380 THR A C 1
ATOM 3086 O O . THR A 1 380 ? 3.797 -12.600 9.199 1.00 92.75 380 THR A O 1
ATOM 3089 N N . THR A 1 381 ? 4.902 -12.018 11.057 1.00 91.12 381 THR A N 1
ATOM 3090 C CA . THR A 1 381 ? 4.681 -10.565 10.965 1.00 91.12 381 THR A CA 1
ATOM 3091 C C . THR A 1 381 ? 5.800 -9.821 10.225 1.00 91.12 381 THR A C 1
ATOM 3093 O O . THR A 1 381 ? 5.823 -8.591 10.211 1.00 91.12 381 THR A O 1
ATOM 3096 N N . ARG A 1 382 ? 6.707 -10.542 9.546 1.00 88.69 382 ARG A N 1
ATOM 3097 C CA . ARG A 1 382 ? 7.861 -9.955 8.836 1.00 88.69 382 ARG A CA 1
ATOM 3098 C C . ARG A 1 382 ? 7.473 -8.958 7.738 1.00 88.69 382 ARG A C 1
ATOM 3100 O O . ARG A 1 382 ? 8.273 -8.083 7.429 1.00 88.69 382 ARG A O 1
ATOM 3107 N N . SER A 1 383 ? 6.252 -9.020 7.202 1.00 85.50 383 SER A N 1
ATOM 3108 C CA . SER A 1 383 ? 5.736 -8.037 6.233 1.00 85.50 383 SER A CA 1
ATOM 3109 C C . SER A 1 383 ? 5.756 -6.597 6.756 1.00 85.50 383 SER A C 1
ATOM 3111 O O . SER A 1 383 ? 5.902 -5.655 5.980 1.00 85.50 383 SER A O 1
ATOM 3113 N N . TYR A 1 384 ? 5.640 -6.400 8.074 1.00 84.88 384 TYR A N 1
ATOM 3114 C CA . TYR A 1 384 ? 5.656 -5.064 8.671 1.00 84.88 384 TYR A CA 1
ATOM 3115 C C . TYR A 1 384 ? 7.040 -4.397 8.641 1.00 84.88 384 TYR A C 1
ATOM 3117 O O . TYR A 1 384 ? 7.099 -3.170 8.717 1.00 84.88 384 TYR A O 1
ATOM 3125 N N . ALA A 1 385 ? 8.124 -5.163 8.467 1.00 82.44 385 ALA A N 1
ATOM 3126 C CA . ALA A 1 385 ? 9.478 -4.617 8.345 1.00 82.44 385 ALA A CA 1
ATOM 3127 C C . ALA A 1 385 ? 9.603 -3.668 7.139 1.00 82.44 385 ALA A C 1
ATOM 3129 O O . ALA A 1 385 ? 10.228 -2.618 7.216 1.00 82.44 385 ALA A O 1
ATOM 3130 N N . ALA A 1 386 ? 8.940 -3.995 6.027 1.00 72.12 386 ALA A N 1
ATOM 3131 C CA . ALA A 1 386 ? 8.913 -3.129 4.850 1.00 72.12 386 ALA A CA 1
ATOM 3132 C C . ALA A 1 386 ? 7.862 -2.008 4.954 1.00 72.12 386 ALA A C 1
ATOM 3134 O O . ALA A 1 386 ? 8.062 -0.932 4.400 1.00 72.12 386 ALA A O 1
ATOM 3135 N N . GLN A 1 387 ? 6.738 -2.253 5.640 1.00 73.06 387 GLN A N 1
ATOM 3136 C CA . GLN A 1 387 ? 5.585 -1.342 5.631 1.00 73.06 387 GLN A CA 1
ATOM 3137 C C . GLN A 1 387 ? 5.642 -0.263 6.719 1.00 73.06 387 GLN A C 1
ATOM 3139 O O . GLN A 1 387 ? 5.404 0.909 6.441 1.00 73.06 387 GLN A O 1
ATOM 3144 N N . THR A 1 388 ? 5.919 -0.644 7.969 1.00 81.38 388 THR A N 1
ATOM 3145 C CA . THR A 1 388 ? 5.778 0.256 9.127 1.00 81.38 388 THR A CA 1
ATOM 3146 C C . THR A 1 388 ? 7.091 0.549 9.840 1.00 81.38 388 THR A C 1
ATOM 3148 O O . THR A 1 388 ? 7.218 1.620 10.430 1.00 81.38 388 THR A O 1
ATOM 3151 N N . GLU A 1 389 ? 8.091 -0.336 9.758 1.00 84.75 389 GLU A N 1
ATOM 3152 C CA . GLU A 1 389 ? 9.400 -0.122 10.400 1.00 84.75 389 GLU A CA 1
ATOM 3153 C C . GLU A 1 389 ? 10.107 1.168 9.955 1.00 84.75 389 GLU A C 1
ATOM 3155 O O . GLU A 1 389 ? 10.603 1.882 10.827 1.00 84.75 389 GLU A O 1
ATOM 3160 N N . PRO A 1 390 ? 10.094 1.568 8.665 1.00 83.75 390 PRO A N 1
ATOM 3161 C CA . PRO A 1 390 ? 10.743 2.809 8.242 1.00 83.75 390 PRO A CA 1
ATOM 3162 C C . PRO A 1 390 ? 10.168 4.062 8.914 1.00 83.75 390 PRO A C 1
ATOM 3164 O O . PRO A 1 390 ? 10.842 5.090 8.972 1.00 83.75 390 PRO A O 1
ATOM 3167 N N . LEU A 1 391 ? 8.933 3.987 9.419 1.00 85.25 391 LEU A N 1
ATOM 3168 C CA . LEU A 1 391 ? 8.190 5.109 9.994 1.00 85.25 391 LEU A CA 1
ATOM 3169 C C . LEU A 1 391 ? 8.052 5.032 11.512 1.00 85.25 391 LEU A C 1
ATOM 3171 O O . LEU A 1 391 ? 7.973 6.064 12.161 1.00 85.25 391 LEU A O 1
ATOM 3175 N N . LEU A 1 392 ? 8.004 3.835 12.088 1.00 86.50 392 LEU A N 1
ATOM 3176 C CA . LEU A 1 392 ? 7.781 3.642 13.523 1.00 86.50 392 LEU A CA 1
ATOM 3177 C C . LEU A 1 392 ? 9.000 3.044 14.235 1.00 86.50 392 LEU A C 1
ATOM 3179 O O . LEU A 1 392 ? 9.026 2.993 15.462 1.00 86.50 392 LEU A O 1
ATOM 3183 N N . GLY A 1 393 ? 10.002 2.592 13.478 1.00 86.81 393 GLY A N 1
ATOM 3184 C CA . GLY A 1 393 ? 11.032 1.665 13.937 1.00 86.81 393 GLY A CA 1
ATOM 3185 C C . GLY A 1 393 ? 10.463 0.273 14.230 1.00 86.81 393 GLY A C 1
ATOM 3186 O O . GLY A 1 393 ? 9.298 -0.027 13.944 1.00 86.81 393 GLY A O 1
ATOM 3187 N N . LYS A 1 394 ? 11.292 -0.602 14.807 1.00 88.06 394 LYS A N 1
ATOM 3188 C CA . LYS A 1 394 ? 10.891 -1.972 15.145 1.00 88.06 394 LYS A CA 1
ATOM 3189 C C . LYS A 1 394 ? 9.941 -1.950 16.344 1.00 88.06 394 LYS A C 1
ATOM 3191 O O . LYS A 1 394 ? 10.348 -1.676 17.470 1.00 88.06 394 LYS A O 1
ATOM 3196 N N . THR A 1 395 ? 8.661 -2.223 16.104 1.00 91.50 395 THR A N 1
ATOM 3197 C CA . THR A 1 395 ? 7.609 -2.210 17.136 1.00 91.50 395 THR A CA 1
ATOM 3198 C C . THR A 1 395 ? 7.123 -3.621 17.466 1.00 91.50 395 THR A C 1
ATOM 3200 O O . THR A 1 395 ? 7.344 -4.566 16.709 1.00 91.50 395 THR A O 1
ATOM 3203 N N . ILE A 1 396 ? 6.381 -3.763 18.571 1.00 90.81 396 ILE A N 1
ATOM 3204 C CA . ILE A 1 396 ? 5.817 -5.044 19.026 1.00 90.81 396 ILE A CA 1
ATOM 3205 C C . ILE A 1 396 ? 4.977 -5.783 17.965 1.00 90.81 396 ILE A C 1
ATOM 3207 O O . ILE A 1 396 ? 4.900 -7.009 18.000 1.00 90.81 396 ILE A O 1
ATOM 3211 N N . ILE A 1 397 ? 4.379 -5.081 16.991 1.00 88.88 397 ILE A N 1
ATOM 3212 C CA . ILE A 1 397 ? 3.595 -5.716 15.914 1.00 88.88 397 ILE A CA 1
ATOM 3213 C C . ILE A 1 397 ? 4.458 -6.595 14.991 1.00 88.88 397 ILE A C 1
ATOM 3215 O O . ILE A 1 397 ? 3.928 -7.480 14.328 1.00 88.88 397 ILE A O 1
ATOM 3219 N N . GLN A 1 398 ? 5.775 -6.368 14.967 1.00 88.81 398 GLN A N 1
ATOM 3220 C CA . GLN A 1 398 ? 6.743 -7.055 14.104 1.00 88.81 398 GLN A CA 1
ATOM 3221 C C . GLN A 1 398 ? 7.512 -8.160 14.839 1.00 88.81 398 GLN A C 1
ATOM 3223 O O . GLN A 1 398 ? 8.243 -8.932 14.222 1.00 88.81 398 GLN A O 1
ATOM 3228 N N . LEU A 1 399 ? 7.393 -8.210 16.168 1.00 89.88 399 LEU A N 1
ATOM 3229 C CA . LEU A 1 399 ? 8.118 -9.162 16.999 1.00 89.88 399 LEU A CA 1
ATOM 3230 C C . LEU A 1 399 ? 7.414 -10.518 17.004 1.00 89.88 399 LEU A C 1
ATOM 3232 O O . LEU A 1 399 ? 6.194 -10.586 16.904 1.00 89.88 399 LEU A O 1
ATOM 3236 N N . ASP A 1 400 ? 8.168 -11.591 17.230 1.00 87.12 400 ASP A N 1
ATOM 3237 C CA . ASP A 1 400 ? 7.615 -12.927 17.476 1.00 87.12 400 ASP A CA 1
ATOM 3238 C C . ASP A 1 400 ? 8.385 -13.627 18.611 1.00 87.12 400 ASP A C 1
ATOM 3240 O O . ASP A 1 400 ? 9.372 -13.116 19.153 1.00 87.12 400 ASP A O 1
ATOM 3244 N N . GLY A 1 401 ? 7.906 -14.801 19.015 1.00 87.81 401 GLY A N 1
ATOM 3245 C CA . GLY A 1 401 ? 8.538 -15.649 20.013 1.00 87.81 401 GLY A CA 1
ATOM 3246 C C . GLY A 1 401 ? 8.730 -14.944 21.356 1.00 87.81 401 GLY A C 1
ATOM 3247 O O . GLY A 1 401 ? 7.840 -14.261 21.864 1.00 87.81 401 GLY A O 1
ATOM 3248 N N . LYS A 1 402 ? 9.913 -15.137 21.951 1.00 90.25 402 LYS A N 1
ATOM 3249 C CA . LYS A 1 402 ? 10.230 -14.637 23.296 1.00 90.25 402 LYS A CA 1
ATOM 3250 C C . LYS A 1 402 ? 10.249 -13.109 23.377 1.00 90.25 402 LYS A C 1
ATOM 3252 O O . LYS A 1 402 ? 9.812 -12.568 24.388 1.00 90.25 402 LYS A O 1
ATOM 3257 N N . GLU A 1 403 ? 10.723 -12.427 22.333 1.00 90.81 403 GLU A N 1
ATOM 3258 C CA . GLU A 1 403 ? 10.820 -10.959 22.306 1.00 90.81 403 GLU A CA 1
ATOM 3259 C C . GLU A 1 403 ? 9.420 -10.330 22.359 1.00 90.81 403 GLU A C 1
ATOM 3261 O O . GLU A 1 403 ? 9.157 -9.471 23.202 1.00 90.81 403 GLU A O 1
ATOM 3266 N N . HIS A 1 404 ? 8.492 -10.846 21.541 1.00 92.69 404 HIS A N 1
ATOM 3267 C CA . HIS A 1 404 ? 7.092 -10.428 21.559 1.00 92.69 404 HIS A CA 1
ATOM 3268 C C . HIS A 1 404 ? 6.427 -10.706 22.908 1.00 92.69 404 HIS A C 1
ATOM 3270 O O . HIS A 1 404 ? 5.807 -9.811 23.475 1.00 92.69 404 HIS A O 1
ATOM 3276 N N . THR A 1 405 ? 6.564 -11.921 23.453 1.00 91.38 405 THR A N 1
ATOM 3277 C CA . THR A 1 405 ? 5.960 -12.271 24.749 1.00 91.38 405 THR A CA 1
ATOM 3278 C C . THR A 1 405 ? 6.474 -11.376 25.877 1.00 91.38 405 THR A C 1
ATOM 3280 O O . THR A 1 405 ? 5.668 -10.885 26.666 1.00 91.38 405 THR A O 1
ATOM 3283 N N . ARG A 1 406 ? 7.787 -11.110 25.928 1.00 93.88 406 ARG A N 1
ATOM 3284 C CA . ARG A 1 406 ? 8.409 -10.217 26.917 1.00 93.88 406 ARG A CA 1
ATOM 3285 C C . ARG A 1 406 ? 7.810 -8.814 26.852 1.00 93.88 406 ARG A C 1
ATOM 3287 O O . ARG A 1 406 ? 7.266 -8.343 27.849 1.00 93.88 406 ARG A O 1
ATOM 3294 N N . GLN A 1 407 ? 7.863 -8.165 25.685 1.00 93.50 407 GLN A N 1
ATOM 3295 C CA . GLN A 1 407 ? 7.328 -6.808 25.549 1.00 93.50 407 GLN A CA 1
ATOM 3296 C C . GLN A 1 407 ? 5.818 -6.769 25.800 1.00 93.50 407 GLN A C 1
ATOM 3298 O O . GLN A 1 407 ? 5.342 -5.877 26.499 1.00 93.50 407 GLN A O 1
ATOM 3303 N N . ARG A 1 408 ? 5.058 -7.754 25.297 1.00 91.25 408 ARG A N 1
ATOM 3304 C CA . ARG A 1 408 ? 3.601 -7.818 25.483 1.00 91.25 408 ARG A CA 1
ATOM 3305 C C . ARG A 1 408 ? 3.219 -7.904 26.954 1.00 91.25 408 ARG A C 1
ATOM 3307 O O . ARG A 1 408 ? 2.279 -7.227 27.354 1.00 91.25 408 ARG A O 1
ATOM 3314 N N . ASN A 1 409 ? 3.931 -8.703 27.749 1.00 90.31 409 ASN A N 1
ATOM 3315 C CA . ASN A 1 409 ? 3.658 -8.844 29.178 1.00 90.31 409 ASN A CA 1
ATOM 3316 C C . ASN A 1 409 ? 3.974 -7.555 29.948 1.00 90.31 409 ASN A C 1
ATOM 3318 O O . ASN A 1 409 ? 3.153 -7.121 30.752 1.00 90.31 409 ASN A O 1
ATOM 3322 N N . LEU A 1 410 ? 5.114 -6.914 29.660 1.00 91.50 410 LEU A N 1
ATOM 3323 C CA . LEU A 1 410 ? 5.493 -5.631 30.266 1.00 91.50 410 LEU A CA 1
ATOM 3324 C C . LEU A 1 410 ? 4.481 -4.529 29.927 1.00 91.50 410 LEU A C 1
ATOM 3326 O O . LEU A 1 410 ? 3.974 -3.860 30.823 1.00 91.50 410 LEU A O 1
ATOM 3330 N N . ILE A 1 411 ? 4.113 -4.403 28.649 1.00 89.88 411 ILE A N 1
ATOM 3331 C CA . ILE A 1 411 ? 3.096 -3.446 28.196 1.00 89.88 411 ILE A CA 1
ATOM 3332 C C . ILE A 1 411 ? 1.748 -3.749 28.844 1.00 89.88 411 ILE A C 1
ATOM 3334 O O . ILE A 1 411 ? 1.107 -2.840 29.359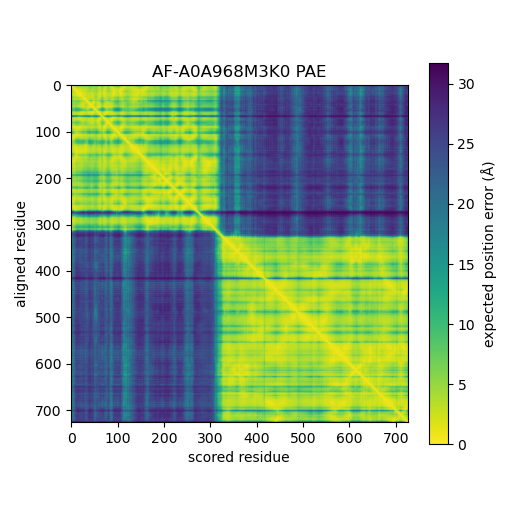 1.00 89.88 411 ILE A O 1
ATOM 3338 N N . ALA A 1 412 ? 1.304 -5.008 28.844 1.00 85.31 412 ALA A N 1
ATOM 3339 C CA . ALA A 1 412 ? 0.022 -5.386 29.427 1.00 85.31 412 ALA A CA 1
ATOM 3340 C C . ALA A 1 412 ? -0.035 -5.085 30.928 1.00 85.31 412 ALA A C 1
ATOM 3342 O O . ALA A 1 412 ? -1.086 -4.666 31.404 1.00 85.31 412 ALA A O 1
ATOM 3343 N N . ALA A 1 413 ? 1.069 -5.246 31.661 1.00 84.00 413 ALA A N 1
ATOM 3344 C CA . ALA A 1 413 ? 1.124 -4.902 33.075 1.00 84.00 413 ALA A CA 1
ATOM 3345 C C . ALA A 1 413 ? 0.967 -3.397 33.324 1.00 84.00 413 ALA A C 1
ATOM 3347 O O . ALA A 1 413 ? 0.322 -3.039 34.300 1.00 84.00 413 ALA A O 1
ATOM 3348 N N . SER A 1 414 ? 1.480 -2.523 32.450 1.00 80.94 414 SER A N 1
ATOM 3349 C CA . SER A 1 414 ? 1.282 -1.068 32.573 1.00 80.94 414 SER A CA 1
ATOM 3350 C C . SER A 1 414 ? -0.082 -0.610 32.044 1.00 80.94 414 SER A C 1
ATOM 3352 O O . SER A 1 414 ? -0.759 0.198 32.676 1.00 80.94 414 SER A O 1
ATOM 3354 N N . PHE A 1 415 ? -0.494 -1.137 30.888 1.00 74.19 415 PHE A N 1
ATOM 3355 C CA . PHE A 1 415 ? -1.710 -0.752 30.162 1.00 74.19 415 PHE A CA 1
ATOM 3356 C C . PHE A 1 415 ? -2.982 -1.275 30.842 1.00 74.19 415 PHE A C 1
ATOM 3358 O O . PHE A 1 415 ? -3.996 -0.585 30.890 1.00 74.19 415 PHE A O 1
ATOM 3365 N N . ASN A 1 416 ? -2.910 -2.480 31.418 1.00 66.94 416 ASN A N 1
ATOM 3366 C CA . ASN A 1 416 ? -3.991 -3.130 32.160 1.00 66.94 416 ASN A CA 1
ATOM 3367 C C . ASN A 1 416 ? -3.677 -3.225 33.662 1.00 66.94 416 ASN A C 1
ATOM 3369 O O . ASN A 1 416 ? -4.135 -4.160 34.321 1.00 66.94 416 ASN A O 1
ATOM 3373 N N . ALA A 1 417 ? -2.894 -2.288 34.217 1.00 56.84 417 ALA A N 1
ATOM 3374 C CA . ALA A 1 417 ? -2.724 -2.138 35.664 1.00 56.84 417 ALA A CA 1
ATOM 3375 C C . ALA A 1 417 ? -4.077 -1.769 36.312 1.00 56.84 417 ALA A C 1
ATOM 3377 O O . ALA A 1 417 ? -4.341 -0.602 36.605 1.00 56.84 417 ALA A O 1
ATOM 3378 N N . GLY A 1 418 ? -4.964 -2.754 36.483 1.00 60.34 418 GLY A N 1
ATOM 3379 C CA . GLY A 1 418 ? -6.326 -2.596 36.991 1.00 60.34 418 GLY A CA 1
ATOM 33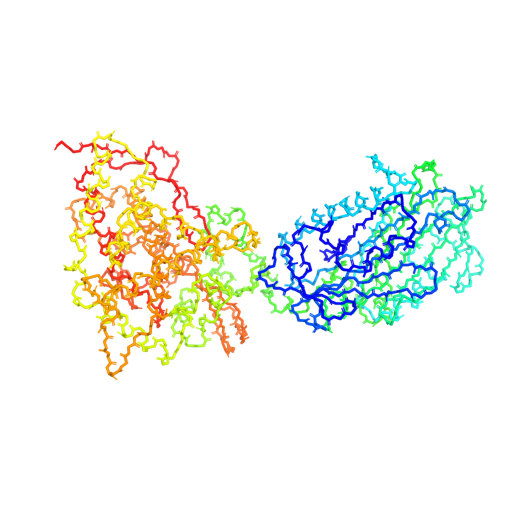80 C C . GLY A 1 418 ? -7.426 -2.672 35.923 1.00 60.34 418 GLY A C 1
ATOM 3381 O O . GLY A 1 418 ? -7.252 -3.196 34.825 1.00 60.34 418 GLY A O 1
ATOM 3382 N N . ASN A 1 419 ? -8.612 -2.176 36.278 1.00 79.31 419 ASN A N 1
ATOM 3383 C CA . ASN A 1 419 ? -9.784 -2.149 35.406 1.00 79.31 419 ASN A CA 1
ATOM 3384 C C . ASN A 1 419 ? -9.696 -0.951 34.438 1.00 79.31 419 ASN A C 1
ATOM 3386 O O . ASN A 1 419 ? -9.777 0.192 34.884 1.00 79.31 419 ASN A O 1
ATOM 3390 N N . VAL A 1 420 ? -9.572 -1.212 33.127 1.00 86.62 420 VAL A N 1
ATOM 3391 C CA . VAL A 1 420 ? -9.492 -0.193 32.051 1.00 86.62 420 VAL A CA 1
ATOM 3392 C C . VAL A 1 420 ? -10.588 0.871 32.183 1.00 86.62 420 VAL A C 1
ATOM 3394 O O . VAL A 1 420 ? -10.306 2.061 32.048 1.00 86.62 420 VAL A O 1
ATOM 3397 N N . ARG A 1 421 ? -11.822 0.467 32.520 1.00 90.44 421 ARG A N 1
ATOM 3398 C CA . ARG A 1 421 ? -12.928 1.407 32.756 1.00 90.44 421 ARG A CA 1
ATOM 3399 C C . ARG A 1 421 ? -12.621 2.357 33.903 1.00 90.44 421 ARG A C 1
ATOM 3401 O O . ARG A 1 421 ? -12.683 3.565 33.715 1.00 90.44 421 ARG A O 1
ATOM 3408 N N . ALA A 1 422 ? -12.240 1.816 35.058 1.00 89.44 422 ALA A N 1
ATOM 3409 C CA . ALA A 1 422 ? -11.970 2.615 36.252 1.00 89.44 422 ALA A CA 1
ATOM 3410 C C . ALA A 1 422 ? -10.875 3.670 36.022 1.00 89.44 422 ALA A C 1
ATOM 3412 O O . ALA A 1 422 ? -10.897 4.717 36.661 1.00 89.44 422 ALA A O 1
ATOM 3413 N N . ARG A 1 423 ? -9.935 3.407 35.106 1.00 87.75 423 ARG A N 1
ATOM 3414 C CA . ARG A 1 423 ? -8.834 4.323 34.801 1.00 87.75 423 ARG A CA 1
ATOM 3415 C C . ARG A 1 423 ? -9.204 5.424 33.808 1.00 87.75 423 ARG A C 1
ATOM 3417 O O . ARG A 1 423 ? -8.744 6.549 33.969 1.00 87.75 423 ARG A O 1
ATOM 3424 N N . TYR A 1 424 ? -10.000 5.113 32.785 1.00 92.38 424 TYR A N 1
ATOM 3425 C CA . TYR A 1 424 ? -10.160 6.004 31.628 1.00 92.38 424 TYR A CA 1
ATOM 3426 C C . TYR A 1 424 ? -11.576 6.550 31.422 1.00 92.38 424 TYR A C 1
ATOM 3428 O O . TYR A 1 424 ? -11.741 7.513 30.679 1.00 92.38 424 TYR A O 1
ATOM 3436 N N . GLU A 1 425 ? -12.596 6.010 32.094 1.00 94.75 425 GLU A N 1
ATOM 3437 C CA . GLU A 1 425 ? -13.995 6.427 31.905 1.00 94.75 425 GLU A CA 1
ATOM 3438 C C . GLU A 1 425 ? -14.212 7.925 32.142 1.00 94.75 425 GLU A C 1
ATOM 3440 O O . GLU A 1 425 ? -14.884 8.575 31.342 1.00 94.75 425 GLU A O 1
ATOM 3445 N N . ALA A 1 426 ? -13.599 8.499 33.182 1.00 95.06 426 ALA A N 1
ATOM 3446 C CA . ALA A 1 426 ? -13.714 9.928 33.474 1.00 95.06 426 ALA A CA 1
ATOM 3447 C C . ALA A 1 426 ? -13.106 10.804 32.363 1.00 95.06 426 ALA A C 1
ATOM 3449 O O . ALA A 1 426 ? -13.744 11.760 31.918 1.00 95.06 426 ALA A O 1
ATOM 3450 N N . LEU A 1 427 ? -11.908 10.450 31.878 1.00 94.38 427 LEU A N 1
ATOM 3451 C CA . LEU A 1 427 ? -11.230 11.143 30.775 1.00 94.38 427 LEU A CA 1
ATOM 3452 C C . LEU A 1 427 ? -12.059 11.077 29.486 1.00 94.38 427 LEU A C 1
ATOM 3454 O O . LEU A 1 427 ? -12.274 12.099 28.830 1.00 94.38 427 LEU A O 1
ATOM 3458 N N . ILE A 1 428 ? -12.546 9.880 29.145 1.00 96.62 428 ILE A N 1
ATOM 3459 C CA . ILE A 1 428 ? -13.351 9.646 27.943 1.00 96.62 428 ILE A CA 1
ATOM 3460 C C . ILE A 1 428 ? -14.657 10.437 28.021 1.00 96.62 428 ILE A C 1
ATOM 3462 O O . ILE A 1 428 ? -14.959 11.209 27.114 1.00 96.62 428 ILE A O 1
ATOM 3466 N N . THR A 1 429 ? -15.391 10.318 29.128 1.00 97.62 429 THR A N 1
ATOM 3467 C CA . THR A 1 429 ? -16.679 11.000 29.325 1.00 97.62 429 THR A CA 1
ATOM 3468 C C . THR A 1 429 ? -16.530 12.519 29.258 1.00 97.62 429 THR A C 1
ATOM 3470 O O . THR A 1 429 ? -17.315 13.183 28.583 1.00 97.62 429 THR A O 1
ATOM 3473 N N . ALA A 1 430 ? -15.509 13.084 29.912 1.00 96.62 430 ALA A N 1
ATOM 3474 C CA . ALA A 1 430 ? -15.251 14.523 29.878 1.00 96.62 430 ALA A CA 1
ATOM 3475 C C . ALA A 1 430 ? -14.953 15.018 28.454 1.00 96.62 430 ALA A C 1
ATOM 3477 O O . ALA A 1 430 ? -15.558 15.990 28.004 1.00 96.62 430 ALA A O 1
ATOM 3478 N N . THR A 1 431 ? -14.084 14.310 27.725 1.00 95.81 431 THR A N 1
ATOM 3479 C CA . THR A 1 431 ? -13.712 14.659 26.345 1.00 95.81 431 THR A CA 1
ATOM 3480 C C . THR A 1 431 ? -14.912 14.583 25.402 1.00 95.81 431 THR A C 1
ATOM 3482 O O . THR A 1 431 ? -15.138 15.492 24.604 1.00 95.81 431 THR A O 1
ATOM 3485 N N . VAL A 1 432 ? -15.713 13.518 25.505 1.00 97.12 432 VAL A N 1
ATOM 3486 C CA . VAL A 1 432 ? -16.916 13.333 24.683 1.00 97.12 432 VAL A CA 1
ATOM 3487 C C . VAL A 1 432 ? -17.927 14.448 24.943 1.00 97.12 432 VAL A C 1
ATOM 3489 O O . VAL A 1 432 ? -18.409 15.065 23.994 1.00 97.12 432 VAL A O 1
ATOM 3492 N N . ASN A 1 433 ? -18.212 14.753 26.211 1.00 97.12 433 ASN A N 1
ATOM 3493 C CA . ASN A 1 433 ? -19.160 15.804 26.574 1.00 97.12 433 ASN A CA 1
ATOM 3494 C C . ASN A 1 433 ? -18.694 17.193 26.113 1.00 97.12 433 ASN A C 1
ATOM 3496 O O . ASN A 1 433 ? -19.511 17.967 25.616 1.00 97.12 433 ASN A O 1
ATOM 3500 N N . GLU A 1 434 ? -17.397 17.502 26.222 1.00 96.00 434 GLU A N 1
ATOM 3501 C CA . GLU A 1 434 ? -16.827 18.758 25.716 1.00 96.00 434 GLU A CA 1
ATOM 3502 C C . GLU A 1 434 ? -17.045 18.904 24.205 1.00 96.00 434 GLU A C 1
ATOM 3504 O O . GLU A 1 434 ? -17.462 19.964 23.737 1.00 96.00 434 GLU A O 1
ATOM 3509 N N . LEU A 1 435 ? -16.781 17.845 23.434 1.00 95.88 435 LEU A N 1
ATOM 3510 C CA . LEU A 1 435 ? -16.948 17.879 21.984 1.00 95.88 435 LEU A CA 1
ATOM 3511 C C . LEU A 1 435 ? -18.431 17.969 21.587 1.00 95.88 435 LEU A C 1
ATOM 3513 O O . LEU A 1 435 ? -18.772 18.774 20.722 1.00 95.88 435 LEU A O 1
ATOM 3517 N N . ILE A 1 436 ? -19.317 17.215 22.249 1.00 96.88 436 ILE A N 1
ATOM 3518 C CA . ILE A 1 436 ? -20.771 17.253 22.005 1.00 96.88 436 ILE A CA 1
ATOM 3519 C C . ILE A 1 436 ? -21.359 18.638 22.309 1.00 96.88 436 ILE A C 1
ATOM 3521 O O . ILE A 1 436 ? -22.176 19.144 21.535 1.00 96.88 436 ILE A O 1
ATOM 3525 N N . ALA A 1 437 ? -20.925 19.289 23.393 1.00 96.25 437 ALA A N 1
ATOM 3526 C CA . ALA A 1 437 ? -21.431 20.601 23.804 1.00 96.25 437 ALA A CA 1
ATOM 3527 C C . ALA A 1 437 ? -21.240 21.696 22.738 1.00 96.25 437 ALA A C 1
ATOM 3529 O O . ALA A 1 437 ? -21.988 22.673 22.711 1.00 96.25 437 ALA A O 1
ATOM 3530 N N . ARG A 1 438 ? -20.272 21.534 21.825 1.00 95.56 438 ARG A N 1
ATOM 3531 C CA . ARG A 1 438 ? -20.009 22.489 20.735 1.00 95.56 438 ARG A CA 1
ATOM 3532 C C . ARG A 1 438 ? -21.109 22.510 19.676 1.00 95.56 438 ARG A C 1
ATOM 3534 O O . ARG A 1 438 ? -21.233 23.502 18.957 1.00 95.56 438 ARG A O 1
ATOM 3541 N N . PHE A 1 439 ? -21.891 21.435 19.559 1.00 95.75 439 PHE A N 1
ATOM 3542 C CA . PHE A 1 439 ? -22.879 21.295 18.492 1.00 95.75 439 PHE A CA 1
ATOM 3543 C C . PHE A 1 439 ? -24.280 20.883 18.941 1.00 95.75 439 PHE A C 1
ATOM 3545 O O . PHE A 1 439 ? -25.216 21.082 18.169 1.00 95.75 439 PHE A O 1
ATOM 3552 N N . SER A 1 440 ? -24.462 20.364 20.158 1.00 95.56 440 SER A N 1
ATOM 3553 C CA . SER A 1 440 ? -25.741 19.808 20.635 1.00 95.56 440 SER A CA 1
ATOM 3554 C C . SER A 1 440 ? -26.931 20.778 20.578 1.00 95.56 440 SER A C 1
ATOM 3556 O O . SER A 1 440 ? -28.069 20.338 20.453 1.00 95.56 440 SER A O 1
ATOM 3558 N N . ALA A 1 441 ? -26.700 22.093 20.597 1.00 95.00 441 ALA A N 1
ATOM 3559 C CA . ALA A 1 441 ? -27.757 23.102 20.478 1.00 95.00 441 ALA A CA 1
ATOM 3560 C C . ALA A 1 441 ? -28.142 23.456 19.024 1.00 95.00 441 ALA A C 1
ATOM 3562 O O . ALA A 1 441 ? -29.131 24.150 18.804 1.00 95.00 441 ALA A O 1
ATOM 3563 N N . ARG A 1 442 ? -27.365 23.021 18.021 1.00 95.25 442 ARG A N 1
ATOM 3564 C CA . ARG A 1 442 ? -27.516 23.465 16.620 1.00 95.25 442 ARG A CA 1
ATOM 3565 C C . ARG A 1 442 ? -28.525 22.640 15.815 1.00 95.25 442 ARG A C 1
ATOM 3567 O O . ARG A 1 442 ? -28.946 23.087 14.757 1.00 95.25 442 ARG A O 1
ATOM 3574 N N . GLY A 1 443 ? -28.862 21.431 16.274 1.00 94.69 443 GLY A N 1
ATOM 3575 C CA . GLY A 1 443 ? -29.735 20.486 15.558 1.00 94.69 443 GLY A CA 1
ATOM 3576 C C . GLY A 1 443 ? -29.103 19.817 14.328 1.00 94.69 443 GLY A C 1
ATOM 3577 O O . GLY A 1 443 ? -29.752 19.016 13.660 1.00 94.69 443 GLY A O 1
ATOM 3578 N N . GLN A 1 444 ? -27.840 20.127 14.024 1.00 95.75 444 GLN A N 1
ATOM 3579 C CA . GLN A 1 444 ? -27.064 19.526 12.940 1.00 95.75 444 GLN A CA 1
ATOM 3580 C C . GLN A 1 444 ? -25.560 19.536 13.254 1.00 95.75 444 GLN A C 1
ATOM 3582 O O . GLN A 1 444 ? -25.064 20.405 13.988 1.00 95.75 444 GLN A O 1
ATOM 3587 N N . VAL A 1 445 ? -24.826 18.571 12.699 1.00 96.50 445 VAL A N 1
ATOM 3588 C CA . VAL A 1 445 ? -23.366 18.451 12.845 1.00 96.50 445 VAL A CA 1
ATOM 3589 C C . VAL A 1 445 ? -22.767 17.667 11.678 1.00 96.50 445 VAL A C 1
ATOM 3591 O O . VAL A 1 445 ? -23.350 16.682 11.221 1.00 96.50 445 VAL A O 1
ATOM 3594 N N . GLU A 1 446 ? -21.583 18.073 11.220 1.00 96.25 446 GLU A N 1
ATOM 3595 C CA . GLU A 1 446 ? -20.724 17.193 10.429 1.00 96.25 446 GLU A CA 1
ATOM 3596 C C . GLU A 1 446 ? -19.880 16.373 11.412 1.00 96.25 446 GLU A C 1
ATOM 3598 O O . GLU A 1 446 ? -18.878 16.836 11.959 1.00 96.25 446 GLU A O 1
ATOM 3603 N N . LEU A 1 447 ? -20.351 15.164 11.721 1.00 95.56 447 LEU A N 1
ATOM 3604 C CA . LEU A 1 447 ? -19.878 14.417 12.881 1.00 95.56 447 LEU A CA 1
ATOM 3605 C C . LEU A 1 447 ? -18.402 14.018 12.763 1.00 95.56 447 LEU A C 1
ATOM 3607 O O . LEU A 1 447 ? -17.730 13.869 13.783 1.00 95.56 447 LEU A O 1
ATOM 3611 N N . ILE A 1 448 ? -17.872 13.858 11.547 1.00 93.44 448 ILE A N 1
ATOM 3612 C CA . ILE A 1 448 ? -16.488 13.411 11.368 1.00 93.44 448 ILE A CA 1
ATOM 3613 C C . ILE A 1 448 ? -15.493 14.511 11.727 1.00 93.44 448 ILE A C 1
ATOM 3615 O O . ILE A 1 448 ? -14.644 14.322 12.603 1.00 93.44 448 ILE A O 1
ATOM 3619 N N . SER A 1 449 ? -15.605 15.675 11.102 1.00 91.94 449 SER A N 1
ATOM 3620 C CA . SER A 1 449 ? -14.708 16.810 11.324 1.00 91.94 449 SER A CA 1
ATOM 3621 C C . SER A 1 449 ? -14.903 17.468 12.690 1.00 91.94 449 SER A C 1
ATOM 3623 O O . SER A 1 449 ? -13.927 17.953 13.264 1.00 91.94 449 SER A O 1
ATOM 3625 N N . GLU A 1 450 ? -16.122 17.459 13.238 1.00 93.81 450 GLU A N 1
ATOM 3626 C CA . GLU A 1 450 ? -16.432 18.175 14.481 1.00 93.81 450 GLU A CA 1
ATOM 3627 C C . GLU A 1 450 ? -16.317 17.308 15.749 1.00 93.81 450 GLU A C 1
ATOM 3629 O O . GLU A 1 450 ? -16.120 17.853 16.837 1.00 93.81 450 GLU A O 1
ATOM 3634 N N . PHE A 1 451 ? -16.401 15.975 15.632 1.00 94.38 451 PHE A N 1
ATOM 3635 C CA . PHE A 1 451 ? -16.358 15.051 16.775 1.00 94.38 451 PHE A CA 1
ATOM 3636 C C . PHE A 1 451 ? -15.360 13.906 16.577 1.00 94.38 451 PHE A C 1
ATOM 3638 O O . PHE A 1 451 ? -14.390 13.797 17.328 1.00 94.38 451 PHE A O 1
ATOM 3645 N N . VAL A 1 452 ? -15.565 13.064 15.560 1.00 92.19 452 VAL A N 1
ATOM 3646 C CA . VAL A 1 452 ? -14.852 11.784 15.433 1.00 92.19 452 VAL A CA 1
ATOM 3647 C C . VAL A 1 452 ? -13.349 11.986 15.253 1.00 92.19 452 VAL A C 1
ATOM 3649 O O . VAL A 1 452 ? -12.586 11.381 15.988 1.00 92.19 452 VAL A O 1
ATOM 3652 N N . THR A 1 453 ? -12.908 12.874 14.360 1.00 87.81 453 THR A N 1
ATOM 3653 C CA . THR A 1 453 ? -11.469 13.110 14.087 1.00 87.81 453 THR A CA 1
ATOM 3654 C C . THR A 1 453 ? -10.714 13.770 15.244 1.00 87.81 453 THR A C 1
ATOM 3656 O O . THR A 1 453 ? -9.487 13.786 15.269 1.00 87.81 453 THR A O 1
ATOM 3659 N N . GLN A 1 454 ? -11.436 14.355 16.202 1.00 87.88 454 GLN A N 1
ATOM 3660 C CA . GLN A 1 454 ? -10.859 15.000 17.382 1.00 87.88 454 GLN A CA 1
ATOM 3661 C C . GLN A 1 454 ? -10.801 14.056 18.582 1.00 87.88 454 GLN A C 1
ATOM 3663 O O . GLN A 1 454 ? -9.957 14.227 19.459 1.00 87.88 454 GLN A O 1
ATOM 3668 N N . PHE A 1 455 ? -11.712 13.087 18.649 1.00 91.75 455 PHE A N 1
ATOM 3669 C CA . PHE A 1 455 ? -11.924 12.287 19.844 1.00 91.75 455 PHE A CA 1
ATOM 3670 C C . PHE A 1 455 ? -10.747 11.334 20.151 1.00 91.75 455 PHE A C 1
ATOM 3672 O O . PHE A 1 455 ? -10.130 11.516 21.204 1.00 91.75 455 PHE A O 1
ATOM 3679 N N . PRO A 1 456 ? -10.336 10.394 19.274 1.00 89.81 456 PRO A N 1
ATOM 3680 C CA . PRO A 1 456 ? -9.327 9.394 19.639 1.00 89.81 456 PRO A CA 1
ATOM 3681 C C . PRO A 1 456 ? -7.940 9.981 19.899 1.00 89.81 456 PRO A C 1
ATOM 3683 O O . PRO A 1 456 ? -7.256 9.552 20.827 1.00 89.81 456 PRO A O 1
ATOM 3686 N N . VAL A 1 457 ? -7.539 11.016 19.149 1.00 89.12 457 VAL A N 1
ATOM 3687 C CA . VAL A 1 457 ? -6.250 11.694 19.375 1.00 89.12 457 VAL A CA 1
ATOM 3688 C C . VAL A 1 457 ? -6.198 12.376 20.747 1.00 89.12 457 VAL A C 1
ATOM 3690 O O . VAL A 1 457 ? -5.179 12.287 21.429 1.00 89.12 457 VAL A O 1
ATOM 3693 N N . ARG A 1 458 ? -7.306 12.985 21.201 1.00 91.81 458 ARG A N 1
ATOM 3694 C CA . ARG A 1 458 ? -7.416 13.589 22.541 1.00 91.81 458 ARG A CA 1
ATOM 3695 C C . ARG A 1 458 ? -7.317 12.544 23.643 1.00 91.81 458 ARG A C 1
ATOM 3697 O O . ARG A 1 458 ? -6.581 12.747 24.608 1.00 91.81 458 ARG A O 1
ATOM 3704 N N . ILE A 1 459 ? -8.024 11.424 23.486 1.00 93.44 459 ILE A N 1
ATOM 3705 C CA . ILE A 1 459 ? -7.980 10.330 24.459 1.00 93.44 459 ILE A CA 1
ATOM 3706 C C . ILE A 1 459 ? -6.578 9.740 24.538 1.00 93.44 459 ILE A C 1
ATOM 3708 O O . ILE A 1 459 ? -6.020 9.659 25.631 1.00 93.44 459 ILE A O 1
ATOM 3712 N N . MET A 1 460 ? -5.970 9.394 23.401 1.00 92.81 460 MET A N 1
ATOM 3713 C CA . MET A 1 460 ? -4.650 8.769 23.402 1.00 92.81 460 MET A CA 1
ATOM 3714 C C . MET A 1 460 ? -3.563 9.709 23.939 1.00 92.81 460 MET A C 1
ATOM 3716 O O . MET A 1 460 ? -2.726 9.273 24.726 1.00 92.81 460 MET A O 1
ATOM 3720 N N . ALA A 1 461 ? -3.605 11.004 23.604 1.00 92.31 461 ALA A N 1
ATOM 3721 C CA . ALA A 1 461 ? -2.700 11.994 24.191 1.00 92.31 461 ALA A CA 1
ATOM 3722 C C . ALA A 1 461 ? -2.847 12.064 25.721 1.00 92.31 461 ALA A C 1
ATOM 3724 O O . ALA A 1 461 ? -1.845 12.015 26.432 1.00 92.31 461 ALA A O 1
ATOM 3725 N N . GLY A 1 462 ? -4.082 12.083 26.238 1.00 92.69 462 GLY A N 1
ATOM 3726 C CA . GLY A 1 462 ? -4.346 12.059 27.679 1.00 92.69 462 GLY A CA 1
ATOM 3727 C C . GLY A 1 462 ? -3.859 10.777 28.364 1.00 92.69 462 GLY A C 1
ATOM 3728 O O . GLY A 1 462 ? -3.244 10.843 29.426 1.00 92.69 462 GLY A O 1
ATOM 3729 N N . ILE A 1 463 ? -4.058 9.612 27.741 1.00 92.38 463 ILE A N 1
ATOM 3730 C CA . ILE A 1 463 ? -3.581 8.316 28.256 1.00 92.38 463 ILE A CA 1
ATOM 3731 C C . ILE A 1 463 ? -2.049 8.265 28.309 1.00 92.38 463 ILE A C 1
ATOM 3733 O O . ILE A 1 463 ? -1.482 7.768 29.284 1.00 92.38 463 ILE A O 1
ATOM 3737 N N . LEU A 1 464 ? -1.379 8.792 27.282 1.00 92.38 464 LEU A N 1
ATOM 3738 C CA . LEU A 1 464 ? 0.080 8.892 27.214 1.00 92.38 464 LEU A CA 1
ATOM 3739 C C . LEU A 1 464 ? 0.651 10.001 28.118 1.00 92.38 464 LEU A C 1
ATOM 3741 O O . LEU A 1 464 ? 1.862 10.045 28.316 1.00 92.38 464 LEU A O 1
ATOM 3745 N N . GLY A 1 465 ? -0.193 10.864 28.694 1.00 91.56 465 GLY A N 1
ATOM 3746 C CA . GLY A 1 465 ? 0.231 11.975 29.551 1.00 91.56 465 GLY A CA 1
ATOM 3747 C C . GLY A 1 465 ? 0.870 13.126 28.783 1.00 91.56 465 GLY A C 1
ATOM 3748 O O . GLY A 1 465 ? 1.743 13.816 29.317 1.00 91.56 465 GLY A O 1
ATOM 3749 N N . LEU A 1 466 ? 0.474 13.298 27.523 1.00 91.94 466 LEU A N 1
ATOM 3750 C CA . LEU A 1 466 ? 0.977 14.344 26.647 1.00 91.94 466 LEU A CA 1
ATOM 3751 C C . LEU A 1 466 ? 0.168 15.644 26.827 1.00 91.94 466 LEU A C 1
ATOM 3753 O O . LEU A 1 466 ? -1.025 15.581 27.137 1.00 91.94 466 LEU A O 1
ATOM 3757 N N . PRO A 1 467 ? 0.784 16.824 26.637 1.00 90.00 467 PRO A N 1
ATOM 3758 C CA . PRO A 1 467 ? 0.133 18.118 26.807 1.00 90.00 467 PRO A CA 1
ATOM 3759 C C . PRO A 1 467 ? -0.986 18.347 25.783 1.00 90.00 467 PRO A C 1
ATOM 3761 O O . PRO A 1 467 ? -0.867 17.995 24.607 1.00 90.00 467 PRO A O 1
ATOM 3764 N N . ALA A 1 468 ? -2.077 18.975 26.224 1.00 86.25 468 ALA A N 1
ATOM 3765 C CA . ALA A 1 468 ? -3.241 19.234 25.377 1.00 86.25 468 ALA A CA 1
ATOM 3766 C C . ALA A 1 468 ? -2.964 20.304 24.3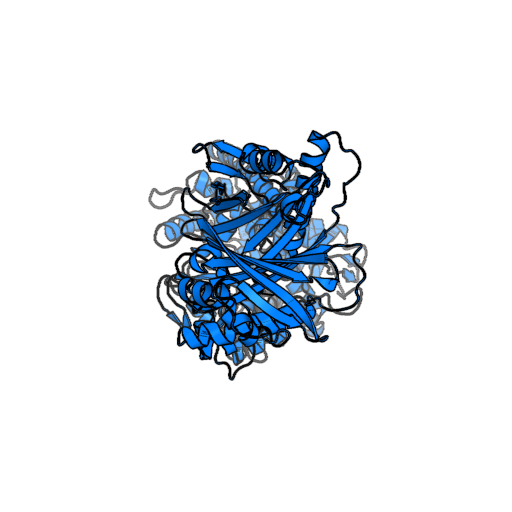04 1.00 86.25 468 ALA A C 1
ATOM 3768 O O . ALA A 1 468 ? -3.584 20.299 23.243 1.00 86.25 468 ALA A O 1
ATOM 3769 N N . GLU A 1 469 ? -2.018 21.208 24.553 1.00 90.44 469 GLU A N 1
ATOM 3770 C CA . GLU A 1 469 ? -1.583 22.237 23.607 1.00 90.44 469 GLU A CA 1
ATOM 3771 C C . GLU A 1 469 ? -0.895 21.670 22.352 1.00 90.44 469 GLU A C 1
ATOM 3773 O O . GLU A 1 469 ? -0.871 22.337 21.321 1.00 90.44 469 GLU A O 1
ATOM 3778 N N . ASP A 1 470 ? -0.390 20.432 22.404 1.00 91.19 470 ASP A N 1
ATOM 3779 C CA . ASP A 1 470 ? 0.294 19.772 21.286 1.00 91.19 470 ASP A CA 1
ATOM 3780 C C . ASP A 1 470 ? -0.649 18.912 20.413 1.00 91.19 470 ASP A C 1
ATOM 3782 O O . ASP A 1 470 ? -0.206 18.302 19.437 1.00 91.19 470 ASP A O 1
ATOM 3786 N N . LEU A 1 471 ? -1.958 18.863 20.706 1.00 86.81 471 LEU A N 1
ATOM 3787 C CA . LEU A 1 471 ? -2.923 17.996 20.003 1.00 86.81 471 LEU A CA 1
ATOM 3788 C C . LEU A 1 471 ? -2.943 18.180 18.479 1.00 86.81 471 LEU A C 1
ATOM 3790 O O . LEU A 1 471 ? -3.031 17.194 17.742 1.00 86.81 471 LEU A O 1
ATOM 3794 N N . ASP A 1 472 ? -2.813 19.416 17.995 1.00 87.44 472 ASP A N 1
ATOM 3795 C CA . ASP A 1 472 ? -2.763 19.694 16.555 1.00 87.44 472 ASP A CA 1
ATOM 3796 C C . ASP A 1 472 ? -1.506 19.099 15.901 1.00 87.44 472 ASP A C 1
ATOM 3798 O O . ASP A 1 472 ? -1.568 18.601 14.775 1.00 87.44 472 ASP A O 1
ATOM 3802 N N . ARG A 1 473 ? -0.375 19.071 16.620 1.00 90.50 473 ARG A N 1
ATOM 3803 C CA . ARG A 1 473 ? 0.866 18.438 16.145 1.00 90.50 473 ARG A CA 1
ATOM 3804 C C . ARG A 1 473 ? 0.707 16.927 16.081 1.00 90.50 473 ARG A C 1
ATOM 3806 O O . ARG A 1 473 ? 1.013 16.340 15.046 1.00 90.50 473 ARG A O 1
ATOM 3813 N N . PHE A 1 474 ? 0.149 16.306 17.126 1.00 88.56 474 PHE A N 1
ATOM 3814 C CA . PHE A 1 474 ? -0.130 14.865 17.123 1.00 88.56 474 PHE A CA 1
ATOM 3815 C C . PHE A 1 474 ? -1.036 14.470 15.959 1.00 88.56 474 PHE A C 1
ATOM 3817 O O . PHE A 1 474 ? -0.781 13.457 15.305 1.00 88.56 474 PHE A O 1
ATOM 3824 N N . ARG A 1 475 ? -2.045 15.298 15.650 1.00 86.38 475 ARG A N 1
ATOM 3825 C CA . ARG A 1 475 ? -2.925 15.089 14.499 1.00 86.38 475 ARG A CA 1
ATOM 3826 C C . ARG A 1 475 ? -2.166 15.084 13.176 1.00 86.38 475 ARG A C 1
ATOM 3828 O O . ARG A 1 475 ? -2.344 14.174 12.368 1.00 86.38 475 ARG A O 1
ATOM 3835 N N . VAL A 1 476 ? -1.313 16.082 12.956 1.00 89.38 476 VAL A N 1
ATOM 3836 C CA . VAL A 1 476 ? -0.473 16.151 11.753 1.00 89.38 476 VAL A CA 1
ATOM 3837 C C . VAL A 1 476 ? 0.434 14.923 11.655 1.00 89.38 476 VAL A C 1
ATOM 3839 O O . VAL A 1 476 ? 0.531 14.322 10.583 1.00 89.38 476 VAL A O 1
ATOM 3842 N N . TRP A 1 477 ? 1.049 14.513 12.766 1.00 91.81 477 TRP A N 1
ATOM 3843 C CA . TRP A 1 477 ? 1.967 13.381 12.776 1.00 91.81 477 TRP A CA 1
ATOM 3844 C C . TRP A 1 477 ? 1.282 12.050 12.473 1.00 91.81 477 TRP A C 1
ATOM 3846 O O . TRP A 1 477 ? 1.743 11.353 11.572 1.00 91.81 477 TRP A O 1
ATOM 3856 N N . TYR A 1 478 ? 0.179 11.688 13.141 1.00 87.38 478 TYR A N 1
ATOM 3857 C CA . TYR A 1 478 ? -0.441 10.378 12.887 1.00 87.38 478 TYR A CA 1
ATOM 3858 C C . TYR A 1 478 ? -0.990 10.273 11.459 1.00 87.38 478 TYR A C 1
ATOM 3860 O O . TYR A 1 478 ? -0.821 9.234 10.825 1.00 87.38 478 TYR A O 1
ATOM 3868 N N . ILE A 1 479 ? -1.579 11.349 10.915 1.00 88.06 479 ILE A N 1
ATOM 3869 C CA . ILE A 1 479 ? -2.077 11.361 9.531 1.00 88.06 479 ILE A CA 1
ATOM 3870 C C . ILE A 1 479 ? -0.919 11.135 8.556 1.00 88.06 479 ILE A C 1
ATOM 3872 O O . ILE A 1 479 ? -1.035 10.321 7.639 1.00 88.06 479 ILE A O 1
ATOM 3876 N N . ALA A 1 480 ? 0.202 11.835 8.747 1.00 90.25 480 ALA A N 1
ATOM 3877 C CA . ALA A 1 480 ? 1.380 11.677 7.902 1.00 90.25 480 ALA A CA 1
ATOM 3878 C C . ALA A 1 480 ? 2.002 10.277 8.030 1.00 90.25 480 ALA A C 1
ATOM 3880 O O . ALA A 1 480 ? 2.376 9.689 7.016 1.00 90.25 480 ALA A O 1
ATOM 3881 N N . LEU A 1 481 ? 2.061 9.712 9.241 1.00 90.38 481 LEU A N 1
ATOM 3882 C CA . LEU A 1 481 ? 2.570 8.359 9.475 1.00 90.38 481 LEU A CA 1
ATOM 3883 C C . LEU A 1 481 ? 1.678 7.293 8.827 1.00 90.38 481 LEU A C 1
ATOM 3885 O O . LEU A 1 481 ? 2.197 6.408 8.153 1.00 90.38 481 LEU A O 1
ATOM 3889 N N . ILE A 1 482 ? 0.350 7.378 8.972 1.00 86.56 482 ILE A N 1
ATOM 3890 C CA . ILE A 1 482 ? -0.581 6.428 8.342 1.00 86.56 482 ILE A CA 1
ATOM 3891 C C . ILE A 1 482 ? -0.515 6.528 6.822 1.00 86.56 482 ILE A C 1
ATOM 3893 O O . ILE A 1 482 ? -0.346 5.512 6.148 1.00 86.56 482 ILE A O 1
ATOM 3897 N N . ARG A 1 483 ? -0.596 7.743 6.267 1.00 84.50 483 ARG A N 1
ATOM 3898 C CA . ARG A 1 483 ? -0.483 7.940 4.815 1.00 84.50 483 ARG A CA 1
ATOM 3899 C C . ARG A 1 483 ? 0.863 7.453 4.291 1.00 84.50 483 ARG A C 1
ATOM 3901 O O . ARG A 1 483 ? 0.895 6.820 3.245 1.00 84.50 483 ARG A O 1
ATOM 3908 N N . GLY A 1 484 ? 1.945 7.694 5.032 1.00 85.25 484 GLY A N 1
ATOM 3909 C CA . GLY A 1 484 ? 3.273 7.168 4.731 1.00 85.25 484 GLY A CA 1
ATOM 3910 C C . GLY A 1 484 ? 3.310 5.639 4.708 1.00 85.25 484 GLY A C 1
ATOM 3911 O O . GLY A 1 484 ? 3.826 5.064 3.755 1.00 85.25 484 GLY A O 1
ATOM 3912 N N . ALA A 1 485 ? 2.737 4.981 5.720 1.00 81.88 485 ALA A N 1
ATOM 3913 C CA . ALA A 1 485 ? 2.730 3.520 5.844 1.00 81.88 485 ALA A CA 1
ATOM 3914 C C . ALA A 1 485 ? 1.856 2.841 4.778 1.00 81.88 485 ALA A C 1
ATOM 3916 O O . ALA A 1 485 ? 2.122 1.712 4.377 1.00 81.88 485 ALA A O 1
ATOM 3917 N N . LEU A 1 486 ? 0.818 3.539 4.310 1.00 76.75 486 LEU A N 1
ATOM 3918 C CA . LEU A 1 486 ? -0.116 3.076 3.283 1.00 76.75 486 LEU A CA 1
ATOM 3919 C C . LEU A 1 486 ? 0.180 3.675 1.897 1.00 76.75 486 LEU A C 1
ATOM 3921 O O . LEU A 1 486 ? -0.674 3.633 1.011 1.00 76.75 486 LEU A O 1
ATOM 3925 N N . ASN A 1 487 ? 1.381 4.227 1.687 1.00 71.31 487 ASN A N 1
ATOM 3926 C CA . ASN A 1 487 ? 1.800 4.849 0.431 1.00 71.31 487 ASN A CA 1
ATOM 3927 C C . ASN A 1 487 ? 2.158 3.803 -0.640 1.00 71.31 487 ASN A C 1
ATOM 3929 O O . ASN A 1 487 ? 3.304 3.699 -1.080 1.00 71.31 487 ASN A O 1
ATOM 3933 N N . LEU A 1 488 ? 1.170 3.015 -1.068 1.00 62.59 488 LEU A N 1
ATOM 3934 C CA . LEU A 1 488 ? 1.337 1.997 -2.114 1.00 62.59 488 LEU A CA 1
ATOM 3935 C C . LEU A 1 488 ? 1.729 2.616 -3.463 1.00 62.59 488 LEU A C 1
ATOM 3937 O O . LEU A 1 488 ? 2.372 1.966 -4.283 1.00 62.59 488 LEU A O 1
ATOM 3941 N N . SER A 1 489 ? 1.371 3.886 -3.673 1.00 54.75 489 SER A N 1
ATOM 3942 C CA . SER A 1 489 ? 1.773 4.682 -4.828 1.00 54.75 489 SER A CA 1
ATOM 3943 C C . SER A 1 489 ? 3.197 5.243 -4.718 1.00 54.75 489 SER A C 1
ATOM 3945 O O . SER A 1 489 ? 3.616 6.010 -5.570 1.00 54.75 489 SER A O 1
ATOM 3947 N N . GLY A 1 490 ? 3.966 4.956 -3.665 1.00 60.72 490 GLY A N 1
ATOM 3948 C CA . GLY A 1 490 ? 5.339 5.463 -3.545 1.00 60.72 490 GLY A CA 1
ATOM 3949 C C . GLY A 1 490 ? 5.482 6.983 -3.750 1.00 60.72 490 GLY A C 1
ATOM 3950 O O . GLY A 1 490 ? 6.537 7.439 -4.189 1.00 60.72 490 GLY A O 1
ATOM 3951 N N . ASP A 1 491 ? 4.432 7.765 -3.464 1.00 62.97 491 ASP A N 1
ATOM 3952 C CA . ASP A 1 491 ? 4.410 9.212 -3.667 1.00 62.97 491 ASP A CA 1
ATOM 3953 C C . ASP A 1 491 ? 5.501 9.837 -2.780 1.00 62.97 491 ASP A C 1
ATOM 3955 O O . ASP A 1 491 ? 5.459 9.676 -1.551 1.00 62.97 491 ASP A O 1
ATOM 3959 N N . PRO A 1 492 ? 6.489 10.541 -3.358 1.00 67.00 492 PRO A N 1
ATOM 3960 C CA . PRO A 1 492 ? 7.619 11.057 -2.599 1.00 67.00 492 PRO A CA 1
ATOM 3961 C C . PRO A 1 492 ? 7.217 12.152 -1.605 1.00 67.00 492 PRO A C 1
ATOM 3963 O O . PRO A 1 492 ? 7.863 12.296 -0.568 1.00 67.00 492 PRO A O 1
ATOM 3966 N N . THR A 1 493 ? 6.145 12.903 -1.868 1.00 72.69 493 THR A N 1
ATOM 3967 C CA . THR A 1 493 ? 5.627 13.918 -0.939 1.00 72.69 493 THR A CA 1
ATOM 3968 C C . THR A 1 493 ? 4.976 13.262 0.271 1.00 72.69 493 THR A C 1
ATOM 3970 O O . THR A 1 493 ? 5.260 13.660 1.402 1.00 72.69 493 THR A O 1
ATOM 3973 N N . ILE A 1 494 ? 4.178 12.211 0.062 1.00 73.75 494 ILE A N 1
ATOM 3974 C CA . ILE A 1 494 ? 3.595 11.434 1.167 1.00 73.75 494 ILE A CA 1
ATOM 3975 C C . ILE A 1 494 ? 4.697 10.750 1.987 1.00 73.75 494 ILE A C 1
ATOM 3977 O O . ILE A 1 494 ? 4.684 10.819 3.216 1.00 73.75 494 ILE A O 1
ATOM 3981 N N . ALA A 1 495 ? 5.683 10.142 1.319 1.00 76.75 495 ALA A N 1
ATOM 3982 C CA . ALA A 1 495 ? 6.811 9.494 1.983 1.00 76.75 495 ALA A CA 1
ATOM 3983 C C . ALA A 1 495 ? 7.635 10.489 2.820 1.00 76.75 495 ALA A C 1
ATOM 3985 O O . ALA A 1 495 ? 7.912 10.230 3.991 1.00 76.75 495 ALA A O 1
ATOM 3986 N N . SER A 1 496 ? 7.982 11.649 2.251 1.00 80.56 496 SER A N 1
ATOM 3987 C CA . SER A 1 496 ? 8.741 12.691 2.951 1.00 80.56 496 SER A CA 1
ATOM 3988 C C . SER A 1 496 ? 7.978 13.252 4.153 1.00 80.56 496 SER A C 1
ATOM 3990 O O . SER A 1 496 ? 8.570 13.426 5.218 1.00 80.56 496 SER A O 1
ATOM 3992 N N . ALA A 1 497 ? 6.665 13.471 4.022 1.00 84.44 497 ALA A N 1
ATOM 3993 C CA . ALA A 1 497 ? 5.826 13.905 5.136 1.00 84.44 497 ALA A CA 1
ATOM 3994 C C . ALA A 1 497 ? 5.802 12.869 6.273 1.00 84.44 497 ALA A C 1
ATOM 3996 O O . ALA A 1 497 ? 5.917 13.245 7.438 1.00 84.44 497 ALA A O 1
ATOM 3997 N N . GLY A 1 498 ? 5.709 11.576 5.942 1.00 89.12 498 GLY A N 1
ATOM 3998 C CA . GLY A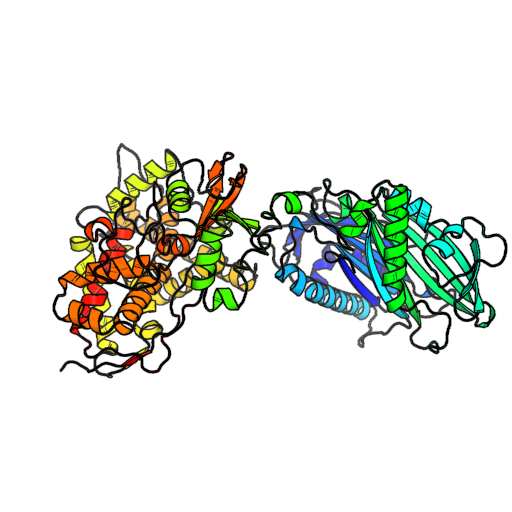 1 498 ? 5.768 10.486 6.919 1.00 89.12 498 GLY A CA 1
ATOM 3999 C C . GLY A 1 498 ? 7.110 10.413 7.654 1.00 89.12 498 GLY A C 1
ATOM 4000 O O . GLY A 1 498 ? 7.127 10.318 8.878 1.00 89.12 498 GLY A O 1
ATOM 4001 N N . VAL A 1 499 ? 8.233 10.522 6.934 1.00 88.44 499 VAL A N 1
ATOM 4002 C CA . VAL A 1 499 ? 9.582 10.537 7.535 1.00 88.44 499 VAL A CA 1
ATOM 4003 C C . VAL A 1 499 ? 9.773 11.749 8.445 1.00 88.44 499 VAL A C 1
ATOM 4005 O O . VAL A 1 499 ? 10.255 11.609 9.564 1.00 88.44 499 VAL A O 1
ATOM 4008 N N . LYS A 1 500 ? 9.332 12.932 8.008 1.00 90.44 500 LYS A N 1
ATOM 4009 C CA . LYS A 1 500 ? 9.381 14.139 8.837 1.00 90.44 500 LYS A CA 1
ATOM 4010 C C . LYS A 1 500 ? 8.565 13.969 10.124 1.00 90.44 500 LYS A C 1
ATOM 4012 O O . LYS A 1 500 ? 9.058 14.278 11.203 1.00 90.44 500 LYS A O 1
ATOM 4017 N N . ALA A 1 501 ? 7.340 13.451 10.018 1.00 93.38 501 ALA A N 1
ATOM 4018 C CA . ALA A 1 501 ? 6.488 13.192 11.176 1.00 93.38 501 ALA A CA 1
ATOM 4019 C C . ALA A 1 501 ? 7.092 12.155 12.134 1.00 93.38 501 ALA A C 1
ATOM 4021 O O . ALA A 1 501 ? 6.983 12.319 13.347 1.00 93.38 501 ALA A O 1
ATOM 4022 N N . ARG A 1 502 ? 7.753 11.117 11.603 1.00 93.81 502 ARG A N 1
ATOM 4023 C CA . ARG A 1 502 ? 8.523 10.153 12.399 1.00 93.81 502 ARG A CA 1
ATOM 4024 C C . ARG A 1 502 ? 9.593 10.862 13.215 1.00 93.81 502 ARG A C 1
ATOM 4026 O O . ARG A 1 502 ? 9.637 10.660 14.422 1.00 93.81 502 ARG A O 1
ATOM 4033 N N . ASP A 1 503 ? 10.451 11.639 12.559 1.00 94.38 503 ASP A N 1
ATOM 4034 C CA . ASP A 1 503 ? 11.618 12.247 13.204 1.00 94.38 503 ASP A CA 1
ATOM 4035 C C . ASP A 1 503 ? 11.185 13.241 14.295 1.00 94.38 503 ASP A C 1
ATOM 4037 O O . ASP A 1 503 ? 11.688 13.186 15.416 1.00 94.38 503 ASP A O 1
ATOM 4041 N N . GLU A 1 504 ? 10.179 14.075 14.009 1.00 95.50 504 GLU A N 1
ATOM 4042 C CA . GLU A 1 504 ? 9.626 15.031 14.977 1.00 95.50 504 GLU A CA 1
ATOM 4043 C C . GLU A 1 504 ? 8.954 14.340 16.177 1.00 95.50 504 GLU A C 1
ATOM 4045 O O . GLU A 1 504 ? 9.128 14.778 17.317 1.00 95.50 504 GLU A O 1
ATOM 4050 N N . LEU A 1 505 ? 8.198 13.258 15.950 1.00 94.88 505 LEU A N 1
ATOM 4051 C CA . LEU A 1 505 ? 7.545 12.509 17.027 1.00 94.88 505 LEU A CA 1
ATOM 4052 C C . LEU A 1 505 ? 8.552 11.701 17.863 1.00 94.88 505 LEU A C 1
ATOM 4054 O O . LEU A 1 505 ? 8.402 11.623 19.083 1.00 94.88 505 LEU A O 1
ATOM 4058 N N . ASP A 1 506 ? 9.572 11.109 17.235 1.00 95.06 506 ASP A N 1
ATOM 4059 C CA . ASP A 1 506 ? 10.652 10.387 17.922 1.00 95.06 506 ASP A CA 1
ATOM 4060 C C . ASP A 1 506 ? 11.429 11.336 18.849 1.00 95.06 506 ASP A C 1
ATOM 4062 O O . ASP A 1 506 ? 11.579 11.044 20.038 1.00 95.06 506 ASP A O 1
ATOM 4066 N N . GLU A 1 507 ? 11.829 12.513 18.351 1.00 96.06 507 GLU A N 1
ATOM 4067 C CA . GLU A 1 507 ? 12.494 13.547 19.154 1.00 96.06 507 GLU A CA 1
ATOM 4068 C C . GLU A 1 507 ? 11.612 14.007 20.322 1.00 96.06 507 GLU A C 1
ATOM 4070 O O . GLU A 1 507 ? 12.067 14.082 21.468 1.00 96.06 507 GLU A O 1
ATOM 4075 N N . TYR A 1 508 ? 10.328 14.246 20.056 1.00 96.19 508 TYR A N 1
ATOM 4076 C CA . TYR A 1 508 ? 9.369 14.651 21.075 1.00 96.19 508 TYR A CA 1
ATOM 4077 C C . TYR A 1 508 ? 9.243 13.609 22.199 1.00 96.19 508 TYR A C 1
ATOM 4079 O O . TYR A 1 508 ? 9.374 13.935 23.383 1.00 96.19 508 TYR A O 1
ATOM 4087 N N . LEU A 1 509 ? 9.037 12.335 21.846 1.00 95.75 509 LEU A N 1
ATOM 4088 C CA . LEU A 1 509 ? 8.874 11.256 22.822 1.00 95.75 509 LEU A CA 1
ATOM 4089 C C . LEU A 1 509 ? 10.157 10.985 23.615 1.00 95.75 509 LEU A C 1
ATOM 4091 O O . LEU A 1 509 ? 10.063 10.660 24.800 1.00 95.75 509 LEU A O 1
ATOM 4095 N N . ARG A 1 510 ? 11.347 11.175 23.026 1.00 96.56 510 ARG A N 1
ATOM 4096 C CA . ARG A 1 510 ? 12.623 11.096 23.764 1.00 96.56 510 ARG A CA 1
ATOM 4097 C C . ARG A 1 510 ? 12.666 12.074 24.929 1.00 96.56 510 ARG A C 1
ATOM 4099 O O . ARG A 1 510 ? 13.034 11.683 26.037 1.00 96.56 510 ARG A O 1
ATOM 4106 N N . VAL A 1 511 ? 12.267 13.324 24.697 1.00 96.06 511 VAL A N 1
ATOM 4107 C CA . VAL A 1 511 ? 12.235 14.355 25.744 1.00 96.06 511 VAL A CA 1
ATOM 4108 C C . VAL A 1 511 ? 11.237 13.975 26.838 1.00 96.06 511 VAL A C 1
ATOM 4110 O O . VAL A 1 511 ? 11.577 14.020 28.022 1.00 96.06 511 VAL A O 1
ATOM 4113 N N . VAL A 1 512 ? 10.032 13.540 26.456 1.00 95.81 512 VAL A N 1
ATOM 4114 C CA . VAL A 1 512 ? 8.987 13.132 27.410 1.00 95.81 512 VAL A CA 1
ATOM 4115 C C . VAL A 1 512 ? 9.446 11.951 28.270 1.00 95.81 512 VAL A C 1
ATOM 4117 O O . VAL A 1 512 ? 9.318 11.988 29.494 1.00 95.81 512 VAL A O 1
ATOM 4120 N N . ILE A 1 513 ? 10.032 10.917 27.666 1.00 96.50 513 ILE A N 1
ATOM 4121 C CA . ILE A 1 513 ? 10.461 9.709 28.385 1.00 96.50 513 ILE A CA 1
ATOM 4122 C C . ILE A 1 513 ? 11.637 10.006 29.318 1.00 96.50 513 ILE A C 1
ATOM 4124 O O . ILE A 1 513 ? 11.628 9.552 30.466 1.00 96.50 513 ILE A O 1
ATOM 4128 N N . ALA A 1 514 ? 12.591 10.842 28.895 1.00 96.06 514 ALA A N 1
ATOM 4129 C CA . ALA A 1 514 ? 13.667 11.309 29.768 1.00 96.06 514 ALA A CA 1
ATOM 4130 C C . ALA A 1 514 ? 13.122 12.057 30.998 1.00 96.06 514 ALA A C 1
ATOM 4132 O O . ALA A 1 514 ? 13.596 11.846 32.115 1.00 96.06 514 ALA A O 1
ATOM 4133 N N . GLN A 1 515 ? 12.082 12.881 30.828 1.00 95.19 515 GLN A N 1
ATOM 4134 C CA . GLN A 1 515 ? 11.421 13.547 31.952 1.00 95.19 515 GLN A CA 1
ATOM 4135 C C . GLN A 1 515 ? 10.700 12.554 32.872 1.00 95.19 515 GLN A C 1
ATOM 4137 O O . GLN A 1 515 ? 10.847 12.655 34.090 1.00 95.19 515 GLN A O 1
ATOM 4142 N N . ARG A 1 516 ? 9.971 11.570 32.326 1.00 95.12 516 ARG A N 1
ATOM 4143 C CA . ARG A 1 516 ? 9.248 10.558 33.123 1.00 95.12 516 ARG A CA 1
ATOM 4144 C C . ARG A 1 516 ? 10.161 9.603 33.886 1.00 95.12 516 ARG A C 1
ATOM 4146 O O . ARG A 1 516 ? 9.773 9.119 34.944 1.00 95.12 516 ARG A O 1
ATOM 4153 N N . ARG A 1 517 ? 11.391 9.381 33.415 1.00 93.38 517 ARG A N 1
ATOM 4154 C CA . ARG A 1 517 ? 12.432 8.655 34.168 1.00 93.38 517 ARG A CA 1
ATOM 4155 C C . ARG A 1 517 ? 12.827 9.366 35.464 1.00 93.38 517 ARG A C 1
ATOM 4157 O O . ARG A 1 517 ? 13.160 8.692 36.434 1.00 93.38 517 ARG A O 1
ATOM 4164 N N . ILE A 1 518 ? 12.790 10.699 35.480 1.00 95.38 518 ILE A N 1
ATOM 4165 C CA . ILE A 1 518 ? 13.167 11.518 36.642 1.00 95.38 518 ILE A CA 1
ATOM 4166 C C . ILE A 1 518 ? 11.937 11.822 37.511 1.00 95.38 518 ILE A C 1
ATOM 4168 O O . ILE A 1 518 ? 12.005 11.740 38.734 1.00 95.38 518 ILE A O 1
ATOM 4172 N N . HIS A 1 519 ? 10.809 12.145 36.875 1.00 93.50 519 HIS A N 1
ATOM 4173 C CA . HIS A 1 519 ? 9.557 12.537 37.518 1.00 93.50 519 HIS A CA 1
ATOM 4174 C C . HIS A 1 519 ? 8.382 11.748 36.909 1.00 93.50 519 HIS A C 1
ATOM 4176 O O . HIS A 1 519 ? 7.691 12.264 36.024 1.00 93.50 519 HIS A O 1
ATOM 4182 N N . PRO A 1 520 ? 8.167 10.486 37.328 1.00 91.75 520 PRO A N 1
ATOM 4183 C CA . PRO A 1 520 ? 7.046 9.690 36.837 1.00 91.75 520 PRO A CA 1
ATOM 4184 C C . PRO A 1 520 ? 5.711 10.281 37.314 1.00 91.75 520 PRO A C 1
ATOM 4186 O O . PRO A 1 520 ? 5.577 10.684 38.469 1.00 91.75 520 PRO A O 1
ATOM 4189 N N . GLY A 1 521 ? 4.731 10.331 36.412 1.00 89.56 521 GLY A N 1
ATOM 4190 C CA . GLY A 1 521 ? 3.344 10.702 36.691 1.00 89.56 521 GLY A CA 1
ATOM 4191 C C . GLY A 1 521 ? 2.414 9.486 36.758 1.00 89.56 521 GLY A C 1
ATOM 4192 O O . GLY A 1 521 ? 2.851 8.351 36.939 1.00 89.56 521 GLY A O 1
ATOM 4193 N N . GLU A 1 522 ? 1.115 9.723 36.573 1.00 88.12 522 GLU A N 1
ATOM 4194 C CA . GLU A 1 522 ? 0.079 8.672 36.554 1.00 88.12 522 GLU A CA 1
ATOM 4195 C C . GLU A 1 522 ? -0.284 8.195 35.131 1.00 88.12 522 GLU A C 1
ATOM 4197 O O . GLU A 1 522 ? -1.187 7.375 34.943 1.00 88.12 522 GLU A O 1
ATOM 4202 N N . ASP A 1 523 ? 0.417 8.694 34.112 1.00 91.81 523 ASP A N 1
ATOM 4203 C CA . ASP A 1 523 ? 0.196 8.346 32.708 1.00 91.81 523 ASP A CA 1
ATOM 4204 C C . ASP A 1 523 ? 0.810 6.996 32.299 1.00 91.81 523 ASP A C 1
ATOM 4206 O O . ASP A 1 523 ? 1.605 6.383 33.020 1.00 91.81 523 ASP A O 1
ATOM 4210 N N . LEU A 1 524 ? 0.419 6.508 31.118 1.00 92.00 524 LEU A N 1
ATOM 4211 C CA . LEU A 1 524 ? 0.885 5.228 30.588 1.00 92.00 524 LEU A CA 1
ATOM 4212 C C . LEU A 1 524 ? 2.405 5.199 30.380 1.00 92.00 524 LEU A C 1
ATOM 4214 O O . LEU A 1 524 ? 3.027 4.180 30.675 1.00 92.00 524 LEU A O 1
ATOM 4218 N N . LEU A 1 525 ? 3.014 6.291 29.903 1.00 94.62 525 LEU A N 1
ATOM 4219 C CA . LEU A 1 525 ? 4.463 6.350 29.676 1.00 94.62 525 LEU A CA 1
ATOM 4220 C C . LEU A 1 525 ? 5.234 6.223 30.995 1.00 94.62 525 LEU A C 1
ATOM 4222 O O . LEU A 1 525 ? 6.215 5.486 31.068 1.00 94.62 525 LEU A O 1
ATOM 4226 N N . SER A 1 526 ? 4.745 6.860 32.056 1.00 93.81 526 SER A N 1
ATOM 4227 C CA . SER A 1 526 ? 5.269 6.725 33.418 1.00 93.81 526 SER A CA 1
ATOM 4228 C C . SER A 1 526 ? 5.139 5.288 33.920 1.00 93.81 526 SER A C 1
ATOM 4230 O O . SER A 1 526 ? 6.100 4.721 34.438 1.00 93.81 526 SER A O 1
ATOM 4232 N N . GLY A 1 527 ? 3.985 4.656 33.678 1.00 92.25 527 GLY A N 1
ATOM 4233 C CA . GLY A 1 527 ? 3.775 3.237 33.962 1.00 92.25 527 GLY A CA 1
ATOM 4234 C C . GLY A 1 527 ? 4.796 2.337 33.259 1.00 92.25 527 GLY A C 1
ATOM 4235 O O . GLY A 1 527 ? 5.414 1.497 33.910 1.00 92.25 527 GLY A O 1
ATOM 4236 N N . LEU A 1 528 ? 5.025 2.536 31.959 1.00 93.56 528 LEU A N 1
ATOM 4237 C CA . LEU A 1 528 ? 5.976 1.749 31.162 1.00 93.56 528 LEU A CA 1
ATOM 4238 C C . LEU A 1 528 ? 7.427 1.943 31.621 1.00 93.56 528 LEU A C 1
ATOM 4240 O O . LEU A 1 528 ? 8.191 0.982 31.679 1.00 93.56 528 LEU A O 1
ATOM 4244 N N . VAL A 1 529 ? 7.796 3.170 31.993 1.00 94.75 529 VAL A N 1
ATOM 4245 C CA . VAL A 1 529 ? 9.120 3.505 32.536 1.00 94.75 529 VAL A CA 1
ATOM 4246 C C . VAL A 1 529 ? 9.379 2.801 33.874 1.00 94.75 529 VAL A C 1
ATOM 4248 O O . VAL A 1 529 ? 10.505 2.360 34.129 1.00 94.75 529 VAL A O 1
ATOM 4251 N N . SER A 1 530 ? 8.359 2.694 34.729 1.00 90.56 530 SER A N 1
ATOM 4252 C CA . SER A 1 530 ? 8.475 2.126 36.078 1.00 90.56 530 SER A CA 1
ATOM 4253 C C . SER A 1 530 ? 8.222 0.619 36.160 1.00 90.56 530 SER A C 1
ATOM 4255 O O . SER A 1 530 ? 8.579 0.011 37.167 1.00 90.56 530 SER A O 1
ATOM 4257 N N . THR A 1 531 ? 7.606 0.011 35.143 1.00 91.25 531 THR A N 1
ATOM 4258 C CA . THR A 1 531 ? 7.220 -1.406 35.179 1.00 91.25 531 THR A CA 1
ATOM 4259 C C . THR A 1 531 ? 8.440 -2.320 35.091 1.00 91.25 531 THR A C 1
ATOM 4261 O O . THR A 1 531 ? 9.266 -2.203 34.187 1.00 91.25 531 THR A O 1
ATOM 4264 N N . GLU A 1 532 ? 8.512 -3.269 36.021 1.00 91.31 532 GLU A N 1
ATOM 4265 C CA . GLU A 1 532 ? 9.483 -4.358 36.039 1.00 91.31 532 GLU A CA 1
ATOM 4266 C C . GLU A 1 532 ? 8.741 -5.673 36.278 1.00 91.31 532 GLU A C 1
ATOM 4268 O O . GLU A 1 532 ? 7.938 -5.779 37.207 1.00 91.31 532 GLU A O 1
ATOM 4273 N N . LEU A 1 533 ? 9.003 -6.673 35.439 1.00 89.50 533 LEU A N 1
ATOM 4274 C CA . LEU A 1 533 ? 8.470 -8.025 35.593 1.00 89.50 533 LEU A CA 1
ATOM 4275 C C . LEU A 1 533 ? 9.623 -9.010 35.507 1.00 89.50 533 LEU A C 1
ATOM 4277 O O . LEU A 1 533 ? 10.364 -8.995 34.533 1.00 89.50 533 LEU A O 1
ATOM 4281 N N . GLU A 1 534 ? 9.770 -9.871 36.514 1.00 88.25 534 GLU A N 1
ATOM 4282 C CA . GLU A 1 534 ? 10.810 -10.914 36.535 1.00 88.25 534 GLU A CA 1
ATOM 4283 C C . GLU A 1 534 ? 12.244 -10.371 36.327 1.00 88.25 534 GLU A C 1
ATOM 4285 O O . GLU A 1 534 ? 13.100 -11.051 35.772 1.00 88.25 534 GLU A O 1
ATOM 4290 N N . GLY A 1 535 ? 12.519 -9.139 36.780 1.00 90.31 535 GLY A N 1
ATOM 4291 C CA . GLY A 1 535 ? 13.815 -8.468 36.601 1.00 90.31 535 GLY A CA 1
ATOM 4292 C C . GLY A 1 535 ? 14.008 -7.798 35.235 1.00 90.31 535 GLY A C 1
ATOM 4293 O O . GLY A 1 535 ? 15.027 -7.148 35.009 1.00 90.31 535 GLY A O 1
ATOM 4294 N N . GLU A 1 536 ? 13.037 -7.920 34.329 1.00 92.31 536 GLU A N 1
ATOM 4295 C CA . GLU A 1 536 ? 13.056 -7.321 32.997 1.00 92.31 536 GLU A CA 1
ATOM 4296 C C . GLU A 1 536 ? 12.321 -5.979 32.977 1.00 92.31 536 GLU A C 1
ATOM 4298 O O . GLU A 1 536 ? 11.291 -5.792 33.632 1.00 92.31 536 GLU A O 1
ATOM 4303 N N . ARG A 1 537 ? 12.828 -5.048 32.164 1.00 94.00 537 ARG A N 1
ATOM 4304 C CA . ARG A 1 537 ? 12.227 -3.732 31.914 1.00 94.00 537 ARG A CA 1
ATOM 4305 C C . ARG A 1 537 ? 12.227 -3.422 30.421 1.00 94.00 537 ARG A C 1
ATOM 4307 O O . ARG A 1 537 ? 13.019 -3.979 29.657 1.00 94.00 537 ARG A O 1
ATOM 4314 N N . LEU A 1 538 ? 11.358 -2.499 30.016 1.00 94.56 538 LEU A N 1
ATOM 4315 C CA . LEU A 1 538 ? 11.451 -1.888 28.693 1.00 94.56 538 LEU A CA 1
ATOM 4316 C C . LEU A 1 538 ? 12.592 -0.863 28.683 1.00 94.56 538 LEU A C 1
ATOM 4318 O O . LEU A 1 538 ? 12.718 -0.031 29.591 1.00 94.56 538 LEU A O 1
ATOM 4322 N N . SER A 1 539 ? 13.416 -0.932 27.644 1.00 94.81 539 SER A N 1
ATOM 4323 C CA . SER A 1 539 ? 14.387 0.113 27.323 1.00 94.81 539 SER A CA 1
ATOM 4324 C C . SER A 1 539 ? 13.687 1.386 26.843 1.00 94.81 539 SER A C 1
ATOM 4326 O O . SER A 1 539 ? 12.539 1.350 26.403 1.00 94.81 539 SER A O 1
ATOM 4328 N N . ASP A 1 540 ? 14.385 2.521 26.895 1.00 94.50 540 ASP A N 1
ATOM 4329 C CA . ASP A 1 540 ? 13.807 3.796 26.458 1.00 94.50 540 ASP A CA 1
ATOM 4330 C C . ASP A 1 540 ? 13.401 3.765 24.980 1.00 94.50 540 ASP A C 1
ATOM 4332 O O . ASP A 1 540 ? 12.330 4.264 24.648 1.00 94.50 540 ASP A O 1
ATOM 4336 N N . ASP A 1 541 ? 14.187 3.120 24.107 1.00 94.56 541 ASP A N 1
ATOM 4337 C CA . ASP A 1 541 ? 13.797 2.963 22.701 1.00 94.56 541 ASP A CA 1
ATOM 4338 C C . ASP A 1 541 ? 12.525 2.115 22.576 1.00 94.56 541 ASP A C 1
ATOM 4340 O O . ASP A 1 541 ? 11.580 2.559 21.938 1.00 94.56 541 ASP A O 1
ATOM 4344 N N . GLU A 1 542 ? 12.410 0.980 23.276 1.00 94.88 542 GLU A N 1
ATOM 4345 C CA . GLU A 1 542 ? 11.181 0.166 23.250 1.00 94.88 542 GLU A CA 1
ATOM 4346 C C . GLU A 1 542 ? 9.937 0.957 23.704 1.00 94.88 542 GLU A C 1
ATOM 4348 O O . GLU A 1 542 ? 8.864 0.802 23.116 1.00 94.88 542 GLU A O 1
ATOM 4353 N N . ILE A 1 543 ? 10.074 1.843 24.700 1.00 95.50 543 ILE A N 1
ATOM 4354 C CA . ILE A 1 543 ? 8.982 2.718 25.160 1.00 95.50 543 ILE A CA 1
ATOM 4355 C C . ILE A 1 543 ? 8.651 3.781 24.101 1.00 95.50 543 ILE A C 1
ATOM 4357 O O . ILE A 1 543 ? 7.471 4.003 23.824 1.00 95.50 543 ILE A O 1
ATOM 4361 N N . ILE A 1 544 ? 9.658 4.398 23.468 1.00 95.44 544 ILE A N 1
ATOM 4362 C CA . ILE A 1 544 ? 9.468 5.360 22.364 1.00 95.44 544 ILE A CA 1
ATOM 4363 C C . ILE A 1 544 ? 8.720 4.691 21.209 1.00 95.44 544 ILE A C 1
ATOM 4365 O O . ILE A 1 544 ? 7.681 5.195 20.782 1.00 95.44 544 ILE A O 1
ATOM 4369 N N . ARG A 1 545 ? 9.193 3.528 20.736 1.00 94.31 545 ARG A N 1
ATOM 4370 C CA . ARG A 1 545 ? 8.573 2.772 19.633 1.00 94.31 545 ARG A CA 1
ATOM 4371 C C . ARG A 1 545 ? 7.131 2.398 19.954 1.00 94.31 545 ARG A C 1
ATOM 4373 O O . ARG A 1 545 ? 6.259 2.499 19.091 1.00 94.31 545 ARG A O 1
ATOM 4380 N N . PHE A 1 546 ? 6.852 2.006 21.196 1.00 93.19 546 PHE A N 1
ATOM 4381 C CA . PHE A 1 546 ? 5.487 1.731 21.628 1.00 93.19 546 PHE A CA 1
ATOM 4382 C C . PHE A 1 546 ? 4.614 2.997 21.659 1.00 93.19 546 PHE A C 1
ATOM 4384 O O . PHE A 1 546 ? 3.486 2.960 21.171 1.00 93.19 546 PHE A O 1
ATOM 4391 N N . GLY A 1 547 ? 5.130 4.128 22.151 1.00 92.94 547 GLY A N 1
ATOM 4392 C CA . GLY A 1 547 ? 4.432 5.418 22.117 1.00 92.94 547 GLY A CA 1
ATOM 4393 C C . GLY A 1 547 ? 4.092 5.865 20.691 1.00 92.94 547 GLY A C 1
ATOM 4394 O O . GLY A 1 547 ? 2.947 6.222 20.413 1.00 92.94 547 GLY A O 1
ATOM 4395 N N . MET A 1 548 ? 5.047 5.750 19.762 1.00 92.62 548 MET A N 1
ATOM 4396 C CA . MET A 1 548 ? 4.823 6.006 18.333 1.00 92.62 548 MET A CA 1
ATOM 4397 C C . MET A 1 548 ? 3.741 5.087 17.757 1.00 92.62 548 MET A C 1
ATOM 4399 O O . MET A 1 548 ? 2.847 5.556 17.053 1.00 92.62 548 MET A O 1
ATOM 4403 N N . LEU A 1 549 ? 3.780 3.789 18.089 1.00 92.12 549 LEU A N 1
ATOM 4404 C CA . LEU A 1 549 ? 2.761 2.828 17.665 1.00 92.12 549 LEU A CA 1
ATOM 4405 C C . LEU A 1 549 ? 1.369 3.196 18.194 1.00 92.12 549 LEU A C 1
ATOM 4407 O O . LEU A 1 549 ? 0.397 3.026 17.465 1.00 92.12 549 LEU A O 1
ATOM 4411 N N . MET A 1 550 ? 1.246 3.696 19.426 1.00 91.00 550 MET A N 1
ATOM 4412 C CA . MET A 1 550 ? -0.047 4.115 19.982 1.00 91.00 550 MET A CA 1
ATOM 4413 C C . MET A 1 550 ? -0.610 5.341 19.267 1.00 91.00 550 MET A C 1
ATOM 4415 O O . MET A 1 550 ? -1.782 5.331 18.900 1.00 91.00 550 MET A O 1
ATOM 4419 N N . VAL A 1 551 ? 0.217 6.352 18.986 1.00 88.44 551 VAL A N 1
ATOM 4420 C CA . VAL A 1 551 ? -0.204 7.525 18.198 1.00 88.44 551 VAL A CA 1
ATOM 4421 C C . VAL A 1 551 ? -0.630 7.110 16.783 1.00 88.44 551 VAL A C 1
ATOM 4423 O O . VAL A 1 551 ? -1.662 7.562 16.294 1.00 88.44 551 VAL A O 1
ATOM 4426 N N . PHE A 1 552 ? 0.118 6.203 16.149 1.00 87.94 552 PHE A N 1
ATOM 4427 C CA . PHE A 1 552 ? -0.193 5.666 14.822 1.00 87.94 552 PHE A CA 1
ATOM 4428 C C . PHE A 1 552 ? -1.481 4.826 14.794 1.00 87.94 552 PHE A C 1
ATOM 4430 O O . PHE A 1 552 ? -2.325 5.010 13.922 1.00 87.94 552 PHE A O 1
ATOM 4437 N N . ALA A 1 553 ? -1.640 3.885 15.729 1.00 86.31 553 ALA A N 1
ATOM 4438 C CA . ALA A 1 553 ? -2.703 2.883 15.678 1.00 86.31 553 ALA A CA 1
ATOM 4439 C C . ALA A 1 553 ? -4.039 3.376 16.250 1.00 86.31 553 ALA A C 1
ATOM 4441 O O . ALA A 1 553 ? -5.088 2.912 15.802 1.00 86.31 553 ALA A O 1
ATOM 4442 N N . ALA A 1 554 ? -4.018 4.282 17.233 1.00 80.88 554 ALA A N 1
ATOM 4443 C CA . ALA A 1 554 ? -5.211 4.674 17.987 1.00 80.88 554 ALA A CA 1
ATOM 4444 C C . ALA A 1 554 ? -6.024 5.812 17.356 1.00 80.88 554 ALA A C 1
ATOM 4446 O O . ALA A 1 554 ? -7.146 6.051 17.790 1.00 80.88 554 ALA A O 1
ATOM 4447 N N . GLY A 1 555 ? -5.482 6.508 16.352 1.00 81.06 555 GLY A N 1
ATOM 4448 C CA . GLY A 1 555 ? -6.200 7.564 15.638 1.00 81.06 555 GLY A CA 1
ATOM 4449 C C . GLY A 1 555 ? -7.287 6.987 14.731 1.00 81.06 555 GLY A C 1
ATOM 4450 O O . GLY A 1 555 ? -8.423 6.749 15.138 1.00 81.06 555 GLY A O 1
ATOM 4451 N N . GLU A 1 556 ? -6.924 6.712 13.481 1.00 87.44 556 GLU A N 1
ATOM 4452 C CA . GLU A 1 556 ? -7.895 6.463 12.411 1.00 87.44 556 GLU A CA 1
ATOM 4453 C C . GLU A 1 556 ? -8.752 5.190 12.599 1.00 87.44 556 GLU A C 1
ATOM 4455 O O . GLU A 1 556 ? -9.890 5.132 12.131 1.00 87.44 556 GLU A O 1
ATOM 4460 N N . THR A 1 557 ? -8.251 4.163 13.298 1.00 91.12 557 THR A N 1
ATOM 4461 C CA . THR A 1 557 ? -9.011 2.914 13.508 1.00 91.12 557 THR A CA 1
ATOM 4462 C C . THR A 1 557 ? -10.229 3.129 14.408 1.00 91.12 557 THR A C 1
ATOM 4464 O O . THR A 1 557 ? -11.339 2.731 14.044 1.00 91.12 557 THR A O 1
ATOM 4467 N N . THR A 1 558 ? -10.051 3.803 15.548 1.00 92.19 558 THR A N 1
ATOM 4468 C CA . THR A 1 558 ? -11.139 4.153 16.468 1.00 92.19 558 THR A CA 1
ATOM 4469 C C . THR A 1 558 ? -12.075 5.179 15.836 1.00 92.19 558 THR A C 1
ATOM 4471 O O . THR A 1 558 ? -13.293 5.038 15.961 1.00 92.19 558 THR A O 1
ATOM 4474 N N . GLU A 1 559 ? -11.534 6.163 15.105 1.00 91.62 559 GLU A N 1
ATOM 4475 C CA . GLU A 1 559 ? -12.334 7.138 14.352 1.00 91.62 559 GLU A CA 1
ATOM 4476 C C . GLU A 1 559 ? -13.347 6.423 13.445 1.00 91.62 559 GLU A C 1
ATOM 4478 O O . GLU A 1 559 ? -14.562 6.613 13.554 1.00 91.62 559 GLU A O 1
ATOM 4483 N N . LYS A 1 560 ? -12.853 5.514 12.598 1.00 93.69 560 LYS A N 1
ATOM 4484 C CA . LYS A 1 560 ? -13.687 4.744 11.669 1.00 93.69 560 LYS A CA 1
ATOM 4485 C C . LYS A 1 560 ? -14.639 3.795 12.392 1.00 93.69 560 LYS A C 1
ATOM 4487 O O . LYS A 1 560 ? -15.786 3.670 11.968 1.00 93.69 560 LYS A O 1
ATOM 4492 N N . ALA A 1 561 ? -14.229 3.168 13.497 1.00 95.25 561 ALA A N 1
ATOM 4493 C CA . ALA A 1 561 ? -15.109 2.291 14.278 1.00 95.25 561 ALA A CA 1
ATOM 4494 C C . ALA A 1 561 ? -16.319 3.054 14.837 1.00 95.25 561 ALA A C 1
ATOM 4496 O O . ALA A 1 561 ? -17.454 2.580 14.766 1.00 95.25 561 ALA A O 1
ATOM 4497 N N . LEU A 1 562 ? -16.085 4.259 15.358 1.00 95.75 562 LEU A N 1
ATOM 4498 C CA . LEU A 1 562 ? -17.126 5.111 15.921 1.00 95.75 562 LEU A CA 1
ATOM 4499 C C . LEU A 1 562 ? -18.061 5.633 14.830 1.00 95.75 562 LEU A C 1
ATOM 4501 O O . LEU A 1 562 ? -19.280 5.496 14.944 1.00 95.75 562 LEU A O 1
ATOM 4505 N N . ALA A 1 563 ? -17.494 6.165 13.745 1.00 95.75 563 ALA A N 1
ATOM 4506 C CA . ALA A 1 563 ? -18.271 6.694 12.630 1.00 95.75 563 ALA A CA 1
ATOM 4507 C C . ALA A 1 563 ? -19.143 5.616 11.970 1.00 95.75 563 ALA A C 1
ATOM 4509 O O . ALA A 1 563 ? -20.330 5.843 11.729 1.00 95.75 563 ALA A O 1
ATOM 4510 N N . THR A 1 564 ? -18.589 4.425 11.725 1.00 95.44 564 THR A N 1
ATOM 4511 C CA . THR A 1 564 ? -19.340 3.309 11.132 1.00 95.44 564 THR A CA 1
ATOM 4512 C C . THR A 1 564 ? -20.420 2.781 12.070 1.00 95.44 564 THR A C 1
ATOM 4514 O O . THR A 1 564 ? -21.531 2.535 11.609 1.00 95.44 564 THR A O 1
ATOM 4517 N N . THR A 1 565 ? -20.164 2.692 13.381 1.00 96.56 565 THR A N 1
ATOM 4518 C CA . THR A 1 565 ? -21.183 2.285 14.367 1.00 96.56 565 THR A CA 1
ATOM 4519 C C . THR A 1 565 ? -22.377 3.240 14.366 1.00 96.56 565 THR A C 1
ATOM 4521 O O . THR A 1 565 ? -23.528 2.805 14.288 1.00 96.56 565 THR A O 1
ATOM 4524 N N . ILE A 1 566 ? -22.117 4.550 14.387 1.00 96.44 566 ILE A N 1
ATOM 4525 C CA . ILE A 1 566 ? -23.168 5.575 14.373 1.00 96.44 566 ILE A CA 1
ATOM 4526 C C . ILE A 1 566 ? -23.929 5.546 13.047 1.00 96.44 566 ILE A C 1
ATOM 4528 O O . ILE A 1 566 ? -25.159 5.506 13.047 1.00 96.44 566 ILE A O 1
ATOM 4532 N N . ARG A 1 567 ? -23.215 5.497 11.915 1.00 96.38 567 ARG A N 1
ATOM 4533 C CA . ARG A 1 567 ? -23.830 5.389 10.586 1.00 96.38 567 ARG A CA 1
ATOM 4534 C C . ARG A 1 567 ? -24.728 4.158 10.485 1.00 96.38 567 ARG A C 1
ATOM 4536 O O . ARG A 1 567 ? -25.855 4.281 10.015 1.00 96.38 567 ARG A O 1
ATOM 4543 N N . ASN A 1 568 ? -24.250 2.990 10.916 1.00 96.38 568 ASN A N 1
ATOM 4544 C CA . ASN A 1 568 ? -25.011 1.747 10.830 1.00 96.38 568 ASN A CA 1
ATOM 4545 C C . ASN A 1 568 ? -26.300 1.832 11.653 1.00 96.38 568 ASN A C 1
ATOM 4547 O O . ASN A 1 568 ? -27.344 1.413 11.168 1.00 96.38 568 ASN A O 1
ATOM 4551 N N . LEU A 1 569 ? -26.267 2.423 12.849 1.00 96.88 569 LEU A N 1
ATOM 4552 C CA . LEU A 1 569 ? -27.479 2.628 13.644 1.00 96.88 569 LEU A CA 1
ATOM 4553 C C . LEU A 1 569 ? -28.458 3.611 12.989 1.00 96.88 569 LEU A C 1
ATOM 4555 O O . LEU A 1 569 ? -29.645 3.311 12.919 1.00 96.88 569 LEU A O 1
ATOM 4559 N N . ILE A 1 570 ? -27.985 4.747 12.464 1.00 96.44 570 ILE A N 1
ATOM 4560 C CA . ILE A 1 570 ? -28.853 5.720 11.769 1.00 96.44 570 ILE A CA 1
ATOM 4561 C C . ILE A 1 570 ? -29.479 5.098 10.510 1.00 96.44 570 ILE A C 1
ATOM 4563 O O . ILE A 1 570 ? -30.645 5.345 10.213 1.00 96.44 570 ILE A O 1
ATOM 4567 N N . ALA A 1 571 ? -28.740 4.240 9.801 1.00 95.75 571 ALA A N 1
ATOM 4568 C CA . ALA A 1 571 ? -29.247 3.497 8.648 1.00 95.75 571 ALA A CA 1
ATOM 4569 C C . ALA A 1 571 ? -30.278 2.406 9.013 1.00 95.75 571 ALA A C 1
ATOM 4571 O O . ALA A 1 571 ? -30.992 1.939 8.129 1.00 95.75 571 ALA A O 1
ATOM 4572 N N . HIS A 1 572 ? -30.382 2.020 10.292 1.00 96.69 572 HIS A N 1
ATOM 4573 C CA . HIS A 1 572 ? -31.309 1.001 10.801 1.00 96.69 572 HIS A CA 1
ATOM 4574 C C . HIS A 1 572 ? -32.129 1.562 11.979 1.00 96.69 572 HIS A C 1
ATOM 4576 O O . HIS A 1 572 ? -31.923 1.165 13.134 1.00 96.69 572 HIS A O 1
ATOM 4582 N N . PRO A 1 573 ? -33.059 2.504 11.714 1.00 95.56 573 PRO A N 1
ATOM 4583 C CA . PRO A 1 573 ? -33.759 3.249 12.759 1.00 95.56 573 PRO A CA 1
ATOM 4584 C C . PRO A 1 573 ? -34.552 2.352 13.722 1.00 95.56 573 PRO A C 1
ATOM 4586 O O . PRO A 1 573 ? -34.638 2.655 14.906 1.00 95.56 573 PRO A O 1
ATOM 4589 N N . ASP A 1 574 ? -35.070 1.208 13.269 1.00 97.19 574 ASP A N 1
ATOM 4590 C CA . ASP A 1 574 ? -35.770 0.244 14.128 1.00 97.19 574 ASP A CA 1
ATOM 4591 C C . ASP A 1 574 ? -34.851 -0.388 15.192 1.00 97.19 574 ASP A C 1
ATOM 4593 O O . ASP A 1 574 ? -35.285 -0.684 16.309 1.00 97.19 574 ASP A O 1
ATOM 4597 N N . GLN A 1 575 ? -33.575 -0.594 14.860 1.00 97.94 575 GLN A N 1
ATOM 4598 C CA . GLN A 1 575 ? -32.564 -1.098 15.787 1.00 97.94 575 GLN A CA 1
ATOM 4599 C C . GLN A 1 575 ? -32.016 0.029 16.666 1.00 97.94 575 GLN A C 1
ATOM 4601 O O . GLN A 1 575 ? -31.821 -0.189 17.863 1.00 97.94 575 GLN A O 1
ATOM 4606 N N . LEU A 1 576 ? -31.853 1.240 16.121 1.00 97.75 576 LEU A N 1
ATOM 4607 C CA . LEU A 1 576 ? -31.509 2.433 16.900 1.00 97.75 576 LEU A CA 1
ATOM 4608 C C . LEU A 1 576 ? -32.543 2.707 17.999 1.00 97.75 576 LEU A C 1
ATOM 4610 O O . LEU A 1 576 ? -32.151 2.919 19.143 1.00 97.75 576 LEU A O 1
ATOM 4614 N N . GLU A 1 577 ? -33.842 2.619 17.705 1.00 96.75 577 GLU A N 1
ATOM 4615 C CA . GLU A 1 577 ? -34.897 2.795 18.713 1.00 96.75 577 GLU A CA 1
ATOM 4616 C C . GLU A 1 577 ? -34.832 1.739 19.828 1.00 96.75 577 GLU A C 1
ATOM 4618 O O . GLU A 1 577 ? -35.041 2.046 21.003 1.00 96.75 577 GLU A O 1
ATOM 4623 N N . LYS A 1 578 ? -34.450 0.496 19.511 1.00 97.88 578 LYS A N 1
ATOM 4624 C CA . LYS A 1 578 ? -34.242 -0.551 20.529 1.00 97.88 578 LYS A CA 1
ATOM 4625 C C . LYS A 1 578 ? -33.040 -0.248 21.423 1.00 97.88 578 LYS A C 1
ATOM 4627 O O . LYS A 1 578 ? -33.141 -0.406 22.638 1.00 97.88 578 LYS A O 1
ATOM 4632 N N . VAL A 1 579 ? -31.929 0.223 20.849 1.00 97.81 579 VAL A N 1
ATOM 4633 C CA . VAL A 1 579 ? -30.767 0.713 21.619 1.00 97.81 579 VAL A CA 1
ATOM 4634 C C . VAL A 1 579 ? -31.144 1.958 22.431 1.00 97.81 579 VAL A C 1
ATOM 4636 O O . VAL A 1 579 ? -30.636 2.160 23.538 1.00 97.81 579 VAL A O 1
ATOM 4639 N N . ARG A 1 580 ? -32.087 2.772 21.932 1.00 95.88 580 ARG A N 1
ATOM 4640 C CA . ARG A 1 580 ? -32.643 3.901 22.679 1.00 95.88 580 ARG A CA 1
ATOM 4641 C C . ARG A 1 580 ? -33.414 3.478 23.916 1.00 95.88 580 ARG A C 1
ATOM 4643 O O . ARG A 1 580 ? -33.120 3.964 25.004 1.00 95.88 580 ARG A O 1
ATOM 4650 N N . ALA A 1 581 ? -34.332 2.536 23.748 1.00 96.44 581 ALA A N 1
ATOM 4651 C CA . ALA A 1 581 ? -35.139 1.994 24.830 1.00 96.44 581 ALA A CA 1
ATOM 4652 C C . ALA A 1 581 ? -34.321 1.168 25.841 1.00 96.44 581 ALA A C 1
ATOM 4654 O O . ALA A 1 581 ? -34.672 1.116 27.017 1.00 96.44 581 ALA A O 1
ATOM 4655 N N . ASN A 1 582 ? -33.234 0.522 25.403 1.00 97.00 582 ASN A N 1
ATOM 4656 C CA . ASN A 1 582 ? -32.374 -0.293 26.254 1.00 97.00 582 ASN A CA 1
ATOM 4657 C C . ASN A 1 582 ? -30.886 -0.074 25.934 1.00 97.00 582 ASN A C 1
ATOM 4659 O O . ASN A 1 582 ? -30.320 -0.721 25.048 1.00 97.00 582 ASN A O 1
ATOM 4663 N N . ARG A 1 583 ? -30.227 0.774 26.736 1.00 95.06 583 ARG A N 1
ATOM 4664 C CA . ARG A 1 583 ? -28.787 1.079 26.630 1.00 95.06 583 ARG A CA 1
ATOM 4665 C C . ARG A 1 583 ? -27.876 -0.141 26.806 1.00 95.06 583 ARG A C 1
ATOM 4667 O O . ARG A 1 583 ? -26.748 -0.121 26.326 1.00 95.06 583 ARG A O 1
ATOM 4674 N N . GLY A 1 584 ? -28.366 -1.239 27.391 1.00 94.25 584 GLY A N 1
ATOM 4675 C CA . GLY A 1 584 ? -27.635 -2.510 27.427 1.00 94.25 584 GLY A CA 1
ATOM 4676 C C . GLY A 1 584 ? -27.289 -3.060 26.034 1.00 94.25 584 GLY A C 1
ATOM 4677 O O . GLY A 1 584 ? -26.323 -3.803 25.895 1.00 94.25 584 GLY A O 1
ATOM 4678 N N . LEU A 1 585 ? -28.019 -2.646 24.989 1.00 96.81 585 LEU A N 1
ATOM 4679 C CA . LEU A 1 585 ? -27.791 -3.049 23.596 1.00 96.81 585 LEU A CA 1
ATOM 4680 C C . LEU A 1 585 ? -26.718 -2.219 22.867 1.00 96.81 585 LEU A C 1
ATOM 4682 O O . LEU A 1 585 ? -26.405 -2.511 21.713 1.00 96.81 585 LEU A O 1
ATOM 4686 N N . VAL A 1 586 ? -26.107 -1.220 23.513 1.00 96.88 586 VAL A N 1
ATOM 4687 C CA . VAL A 1 586 ? -24.956 -0.494 22.942 1.00 96.88 586 VAL A CA 1
ATOM 4688 C C . VAL A 1 586 ? -23.833 -1.469 22.579 1.00 96.88 586 VAL A C 1
ATOM 4690 O O . VAL A 1 586 ? -23.287 -1.411 21.479 1.00 96.88 586 VAL A O 1
ATOM 4693 N N . GLN A 1 587 ? -23.563 -2.446 23.444 1.00 94.25 587 GLN A N 1
ATOM 4694 C CA . GLN A 1 587 ? -22.532 -3.459 23.209 1.00 94.25 587 GLN A CA 1
ATOM 4695 C C . GLN A 1 587 ? -22.819 -4.323 21.982 1.00 94.25 587 GLN A C 1
ATOM 4697 O O . GLN A 1 587 ? -21.923 -4.603 21.186 1.00 94.25 587 GLN A O 1
ATOM 4702 N N . ASN A 1 588 ? -24.083 -4.703 21.805 1.00 95.69 588 ASN A N 1
ATOM 4703 C CA . ASN A 1 588 ? -24.549 -5.431 20.635 1.00 95.69 588 ASN A CA 1
ATOM 4704 C C . ASN A 1 588 ? -24.311 -4.633 19.347 1.00 95.69 588 ASN A C 1
ATOM 4706 O O . ASN A 1 588 ? -23.811 -5.180 18.366 1.00 95.69 588 ASN A O 1
ATOM 4710 N N . SER A 1 589 ? -24.621 -3.333 19.367 1.00 96.62 589 SER A N 1
ATOM 4711 C CA . SER A 1 589 ? -24.429 -2.457 18.207 1.00 96.62 589 SER A CA 1
ATOM 4712 C C . SER A 1 589 ? -22.962 -2.284 17.816 1.00 96.62 589 SER A C 1
ATOM 4714 O O . SER A 1 589 ? -22.643 -2.304 16.628 1.00 96.62 589 SER A O 1
ATOM 4716 N N . ILE A 1 590 ? -22.067 -2.194 18.804 1.00 95.88 590 ILE A N 1
ATOM 4717 C CA . ILE A 1 590 ? -20.619 -2.107 18.588 1.00 95.88 590 ILE A CA 1
ATOM 4718 C C . ILE A 1 590 ? -20.100 -3.423 18.005 1.00 95.88 590 ILE A C 1
ATOM 4720 O O . ILE A 1 590 ? -19.403 -3.418 16.993 1.00 95.88 590 ILE A O 1
ATOM 4724 N N . SER A 1 591 ? -20.479 -4.554 18.608 1.00 95.06 591 SER A N 1
ATOM 4725 C CA . SER A 1 591 ? -20.059 -5.889 18.167 1.00 95.06 591 SER A CA 1
ATOM 4726 C C . SER A 1 591 ? -20.470 -6.174 16.721 1.00 95.06 591 SER A C 1
ATOM 4728 O O . SER A 1 591 ? -19.642 -6.585 15.906 1.00 95.06 591 SER A O 1
ATOM 4730 N N . GLU A 1 592 ? -21.731 -5.901 16.372 1.00 96.56 592 GLU A N 1
ATOM 4731 C CA . GLU A 1 592 ? -22.205 -6.097 15.002 1.00 96.56 592 GLU A CA 1
ATOM 4732 C C . GLU A 1 592 ? -21.581 -5.083 14.034 1.00 96.56 592 GLU A C 1
ATOM 4734 O O . GLU A 1 592 ? -21.271 -5.451 12.906 1.00 96.56 592 GLU A O 1
ATOM 4739 N N . SER A 1 593 ? -21.320 -3.838 14.448 1.00 95.88 593 SER A N 1
ATOM 4740 C CA . SER A 1 593 ? -20.669 -2.845 13.575 1.00 95.88 593 SER A CA 1
ATOM 4741 C C . SER A 1 593 ? -19.221 -3.211 13.257 1.00 95.88 593 SER A C 1
ATOM 4743 O O . SER A 1 593 ? -18.810 -3.109 12.103 1.00 95.88 593 SER A O 1
ATOM 4745 N N . LEU A 1 594 ? -18.469 -3.721 14.238 1.00 95.00 594 LEU A N 1
ATOM 4746 C CA . LEU A 1 594 ? -17.106 -4.216 14.031 1.00 95.00 594 LEU A CA 1
ATOM 4747 C C . LEU A 1 594 ? -17.062 -5.438 13.104 1.00 95.00 594 LEU A C 1
ATOM 4749 O O . LEU A 1 594 ? -16.082 -5.623 12.388 1.00 95.00 594 LEU A O 1
ATOM 4753 N N . ARG A 1 595 ? -18.110 -6.268 13.074 1.00 95.19 595 ARG A N 1
ATOM 4754 C CA . ARG A 1 595 ? -18.231 -7.339 12.074 1.00 95.19 595 ARG A CA 1
ATOM 4755 C C . ARG A 1 595 ? -18.621 -6.780 10.710 1.00 95.19 595 ARG A C 1
ATOM 4757 O O . ARG A 1 595 ? -17.957 -7.058 9.716 1.00 95.19 595 ARG A O 1
ATOM 4764 N N . PHE A 1 596 ? -19.710 -6.020 10.663 1.00 93.94 596 PHE A N 1
ATOM 4765 C CA . PHE A 1 596 ? -20.356 -5.588 9.431 1.00 93.94 596 PHE A CA 1
ATOM 4766 C C . PHE A 1 596 ? -19.474 -4.630 8.623 1.00 93.94 596 PHE A C 1
ATOM 4768 O O . PHE A 1 596 ? -19.366 -4.791 7.409 1.00 93.94 596 PHE A O 1
ATOM 4775 N N . THR A 1 597 ? -18.825 -3.669 9.277 1.00 91.19 597 THR A N 1
ATOM 4776 C CA . THR A 1 597 ? -18.035 -2.589 8.660 1.00 91.19 597 THR A CA 1
ATOM 4777 C C . THR A 1 597 ? -16.780 -2.339 9.501 1.00 91.19 597 THR A C 1
ATOM 4779 O O . THR A 1 597 ? -16.667 -1.311 10.170 1.00 91.19 597 THR A O 1
ATOM 4782 N N . ALA A 1 598 ? -15.867 -3.315 9.552 1.00 91.19 598 ALA A N 1
ATOM 4783 C CA . ALA A 1 598 ? -14.665 -3.180 10.374 1.00 91.19 598 ALA A CA 1
ATOM 4784 C C . ALA A 1 598 ? -13.733 -2.087 9.816 1.00 91.19 598 ALA A C 1
ATOM 4786 O O . ALA A 1 598 ? -13.536 -2.038 8.606 1.00 91.19 598 ALA A O 1
ATOM 4787 N N . PRO A 1 599 ? -13.075 -1.281 10.668 1.00 91.75 599 PRO A N 1
ATOM 4788 C CA . PRO A 1 599 ? -12.126 -0.266 10.209 1.00 91.75 599 PRO A CA 1
ATOM 4789 C C . PRO A 1 599 ? -10.962 -0.839 9.405 1.00 91.75 599 PRO A C 1
ATOM 4791 O O . PRO A 1 599 ? -10.571 -0.267 8.394 1.00 91.75 599 PRO A O 1
ATOM 4794 N N . THR A 1 600 ? -10.405 -1.964 9.859 1.00 91.00 600 THR A N 1
ATOM 4795 C CA . THR A 1 600 ? -9.239 -2.611 9.252 1.00 91.00 600 THR A CA 1
ATOM 4796 C C . THR A 1 600 ? -9.695 -3.760 8.373 1.00 91.00 600 THR A C 1
ATOM 4798 O O . THR A 1 600 ? -10.178 -4.781 8.863 1.00 91.00 600 THR A O 1
ATOM 4801 N N . HIS A 1 601 ? -9.519 -3.602 7.066 1.00 89.81 601 HIS A N 1
ATOM 4802 C CA . HIS A 1 601 ? -9.986 -4.575 6.085 1.00 89.81 601 HIS A CA 1
ATOM 4803 C C . HIS A 1 601 ? -9.016 -5.732 5.882 1.00 89.81 601 HIS A C 1
ATOM 4805 O O . HIS A 1 601 ? -9.443 -6.853 5.599 1.00 89.81 601 HIS A O 1
ATOM 4811 N N . MET A 1 602 ? -7.722 -5.465 6.036 1.00 88.50 602 MET A N 1
ATOM 4812 C CA . MET A 1 602 ? -6.663 -6.377 5.636 1.00 88.50 602 MET A CA 1
ATOM 4813 C C . MET A 1 602 ? -5.530 -6.410 6.658 1.00 88.50 602 MET A C 1
ATOM 4815 O O . MET A 1 602 ? -5.163 -5.380 7.225 1.00 88.50 602 MET A O 1
ATOM 4819 N N . VAL A 1 603 ? -4.951 -7.592 6.866 1.00 91.12 603 VAL A N 1
ATOM 4820 C CA . VAL A 1 603 ? -3.819 -7.799 7.773 1.00 91.12 603 VAL A CA 1
ATOM 4821 C C . VAL A 1 603 ? -2.685 -8.511 7.021 1.00 91.12 603 VAL A C 1
ATOM 4823 O O . VAL A 1 603 ? -2.871 -9.661 6.615 1.00 91.12 603 VAL A O 1
ATOM 4826 N N . PRO A 1 604 ? -1.512 -7.877 6.841 1.00 91.50 604 PRO A N 1
ATOM 4827 C CA . PRO A 1 604 ? -0.400 -8.486 6.123 1.00 91.50 604 PRO A CA 1
ATOM 4828 C C . PRO A 1 604 ? 0.298 -9.568 6.960 1.00 91.50 604 PRO A C 1
ATOM 4830 O O . PRO A 1 604 ? 0.428 -9.469 8.190 1.00 91.50 604 PRO A O 1
ATOM 4833 N N . ARG A 1 605 ? 0.760 -10.611 6.278 1.00 93.19 605 ARG A N 1
ATOM 4834 C CA . ARG A 1 605 ? 1.537 -11.732 6.808 1.00 93.19 605 ARG A CA 1
ATOM 4835 C C . ARG A 1 605 ? 2.583 -12.164 5.793 1.00 93.19 605 ARG A C 1
ATOM 4837 O O . ARG A 1 605 ? 2.385 -12.006 4.596 1.00 93.19 605 ARG A O 1
ATOM 4844 N N . LYS A 1 606 ? 3.654 -12.788 6.279 1.00 92.75 606 LYS A N 1
ATOM 4845 C CA . LYS A 1 606 ? 4.645 -13.458 5.435 1.00 92.75 606 LYS A CA 1
ATOM 4846 C C . LYS A 1 606 ? 4.804 -14.903 5.862 1.00 92.75 606 LYS A C 1
ATOM 4848 O O . LYS A 1 606 ? 5.117 -15.151 7.030 1.00 92.75 606 LYS A O 1
ATOM 4853 N N . THR A 1 607 ? 4.616 -15.849 4.955 1.00 94.69 607 THR A N 1
ATOM 4854 C CA . THR A 1 607 ? 4.809 -17.269 5.270 1.00 94.69 607 THR A CA 1
ATOM 4855 C C . THR A 1 607 ? 6.290 -17.581 5.500 1.00 94.69 607 THR A C 1
ATOM 4857 O O . THR A 1 607 ? 7.170 -16.947 4.921 1.00 94.69 607 THR A O 1
ATOM 4860 N N . ASN A 1 608 ? 6.600 -18.540 6.371 1.00 93.25 608 ASN A N 1
ATOM 4861 C CA . ASN A 1 608 ? 7.959 -19.088 6.544 1.00 93.25 608 ASN A CA 1
ATOM 4862 C C . ASN A 1 608 ? 8.073 -20.562 6.114 1.00 93.25 608 ASN A C 1
ATOM 4864 O O . ASN A 1 608 ? 9.145 -21.155 6.187 1.00 93.25 608 ASN A O 1
ATOM 4868 N N . ALA A 1 609 ? 6.961 -21.142 5.677 1.00 90.12 609 ALA A N 1
ATOM 4869 C CA . ALA A 1 609 ? 6.834 -22.500 5.188 1.00 90.12 609 ALA A CA 1
ATOM 4870 C C . ALA A 1 609 ? 5.750 -22.522 4.108 1.00 90.12 609 ALA A C 1
ATOM 4872 O O . ALA A 1 609 ? 4.976 -21.574 3.979 1.00 90.12 609 ALA A O 1
ATOM 4873 N N . GLU A 1 610 ? 5.703 -23.603 3.344 1.00 90.88 610 GLU A N 1
ATOM 4874 C CA . GLU A 1 610 ? 4.583 -23.881 2.456 1.00 90.88 610 GLU A CA 1
ATOM 4875 C C . GLU A 1 610 ? 3.337 -24.232 3.286 1.00 90.88 610 GLU A C 1
ATOM 4877 O O . GLU A 1 610 ? 3.428 -25.005 4.244 1.00 90.88 610 GLU A O 1
ATOM 4882 N N . ILE A 1 611 ? 2.183 -23.639 2.963 1.00 92.94 611 ILE A N 1
ATOM 4883 C CA . ILE A 1 611 ? 0.954 -23.791 3.753 1.00 92.94 611 ILE A CA 1
ATOM 4884 C C . ILE A 1 611 ? -0.238 -24.049 2.835 1.00 92.94 611 ILE A C 1
ATOM 4886 O O . ILE A 1 611 ? -0.549 -23.238 1.965 1.00 92.94 611 ILE A O 1
ATOM 4890 N N . ALA A 1 612 ? -0.938 -25.157 3.071 1.00 91.62 612 ALA A N 1
ATOM 4891 C CA . ALA A 1 612 ? -2.205 -25.454 2.414 1.00 91.62 612 ALA A CA 1
ATOM 4892 C C . ALA A 1 612 ? -3.358 -24.670 3.063 1.00 91.62 612 ALA A C 1
ATOM 4894 O O . ALA A 1 612 ? -3.482 -24.640 4.289 1.00 91.62 612 ALA A O 1
ATOM 4895 N N . VAL A 1 613 ? -4.203 -24.071 2.227 1.00 93.31 613 VAL A N 1
ATOM 4896 C CA . VAL A 1 613 ? -5.427 -23.340 2.596 1.00 93.31 613 VAL A CA 1
ATOM 4897 C C . VAL A 1 613 ? -6.532 -23.663 1.584 1.00 93.31 613 VAL A C 1
ATOM 4899 O O . VAL A 1 613 ? -6.289 -24.346 0.582 1.00 93.31 613 VAL A O 1
ATOM 4902 N N . SER A 1 614 ? -7.754 -23.170 1.790 1.00 85.75 614 SER A N 1
ATOM 4903 C CA . SER A 1 614 ? -8.775 -23.254 0.739 1.00 85.75 614 SER A CA 1
ATOM 4904 C C . SER A 1 614 ? -8.287 -22.604 -0.559 1.00 85.75 614 SER A C 1
ATOM 4906 O O . SER A 1 614 ? -7.882 -21.447 -0.566 1.00 85.75 614 SER A O 1
ATOM 4908 N N . GLY A 1 615 ? -8.388 -23.323 -1.678 1.00 84.00 615 GLY A N 1
ATOM 4909 C CA . GLY A 1 615 ? -8.018 -22.806 -3.002 1.00 84.00 615 GLY A CA 1
ATOM 4910 C C . GLY A 1 615 ? -6.584 -23.098 -3.439 1.00 84.00 615 GLY A C 1
ATOM 4911 O O . GLY A 1 615 ? -6.272 -22.869 -4.602 1.00 84.00 615 GLY A O 1
ATOM 4912 N N . GLY A 1 616 ? -5.728 -23.649 -2.570 1.00 87.88 616 GLY A N 1
ATOM 4913 C CA . GLY A 1 616 ? -4.407 -24.111 -2.988 1.00 87.88 616 GLY A CA 1
ATOM 4914 C C . GLY A 1 616 ? -3.347 -24.065 -1.897 1.00 87.88 616 GLY A C 1
ATOM 4915 O O . GLY A 1 616 ? -3.611 -24.267 -0.712 1.00 87.88 616 GLY A O 1
ATOM 4916 N N . ILE A 1 617 ? -2.115 -23.836 -2.335 1.00 87.19 617 ILE A N 1
ATOM 4917 C CA . ILE A 1 617 ? -0.926 -23.837 -1.495 1.00 87.19 617 ILE A CA 1
ATOM 4918 C C . ILE A 1 617 ? -0.259 -22.468 -1.600 1.00 87.19 617 ILE A C 1
ATOM 4920 O O . ILE A 1 617 ? 0.041 -22.002 -2.696 1.00 87.19 617 ILE A O 1
ATOM 4924 N N . ILE A 1 618 ? -0.001 -21.845 -0.452 1.00 89.88 618 ILE A N 1
ATOM 4925 C CA . ILE A 1 618 ? 0.810 -20.634 -0.355 1.00 89.88 618 ILE A CA 1
ATOM 4926 C C . ILE A 1 618 ? 2.279 -21.064 -0.217 1.00 89.88 618 ILE A C 1
ATOM 4928 O O . ILE A 1 618 ? 2.594 -21.801 0.723 1.00 89.88 618 ILE A O 1
ATOM 4932 N N . PRO A 1 619 ? 3.191 -20.612 -1.097 1.00 84.75 619 PRO A N 1
ATOM 4933 C CA . PRO A 1 619 ? 4.616 -20.918 -0.989 1.00 84.75 619 PRO A CA 1
ATOM 4934 C C . PRO A 1 619 ? 5.240 -20.374 0.302 1.00 84.75 619 PRO A C 1
ATOM 4936 O O . PRO A 1 619 ? 4.714 -19.446 0.917 1.00 84.75 619 PRO A O 1
ATOM 4939 N N . ALA A 1 620 ? 6.405 -20.898 0.684 1.00 85.62 620 ALA A N 1
ATOM 4940 C CA . ALA A 1 620 ? 7.233 -20.287 1.725 1.00 85.62 620 ALA A CA 1
ATOM 4941 C C . ALA A 1 620 ? 7.753 -18.901 1.295 1.00 85.62 620 ALA A C 1
ATOM 4943 O O . ALA A 1 620 ? 7.950 -18.647 0.108 1.00 85.62 620 ALA A O 1
ATOM 4944 N N . GLU A 1 621 ? 8.015 -18.020 2.267 1.00 87.62 621 GLU A N 1
ATOM 4945 C CA . GLU A 1 621 ? 8.515 -16.650 2.055 1.00 87.62 621 GLU A CA 1
ATOM 4946 C C . GLU A 1 621 ? 7.603 -15.759 1.188 1.00 87.62 621 GLU A C 1
ATOM 4948 O O . GLU A 1 621 ? 8.038 -14.732 0.661 1.00 87.62 621 GLU A O 1
ATOM 4953 N N . ALA A 1 622 ? 6.321 -16.109 1.088 1.00 85.75 622 ALA A N 1
ATOM 4954 C CA . ALA A 1 622 ? 5.329 -15.375 0.321 1.00 85.75 622 ALA A CA 1
ATOM 4955 C C . ALA A 1 622 ? 4.646 -14.296 1.172 1.00 85.75 622 ALA A C 1
ATOM 4957 O O . ALA A 1 622 ? 4.307 -14.526 2.335 1.00 85.75 622 ALA A O 1
ATOM 4958 N N . GLU A 1 623 ? 4.416 -13.122 0.581 1.00 88.19 623 GLU A N 1
ATOM 4959 C CA . GLU A 1 623 ? 3.569 -12.086 1.175 1.00 88.19 623 GLU A CA 1
ATOM 4960 C C . GLU A 1 623 ? 2.094 -12.475 1.011 1.00 88.19 623 GLU A C 1
ATOM 4962 O O . GLU A 1 623 ? 1.663 -12.880 -0.070 1.00 88.19 623 GLU A O 1
ATOM 4967 N N . VAL A 1 624 ? 1.323 -12.348 2.086 1.00 93.25 624 VAL A N 1
ATOM 4968 C CA . VAL A 1 624 ? -0.086 -12.734 2.175 1.00 93.25 624 VAL A CA 1
ATOM 4969 C C . VAL A 1 624 ? -0.881 -11.592 2.793 1.00 93.25 624 VAL A C 1
ATOM 4971 O O . VAL A 1 624 ? -0.515 -11.052 3.836 1.00 93.25 624 VAL A O 1
ATOM 4974 N N . MET A 1 625 ? -2.011 -11.257 2.189 1.00 92.12 625 MET A N 1
ATOM 4975 C CA . MET A 1 625 ? -2.982 -10.313 2.707 1.00 92.12 625 MET A CA 1
ATOM 4976 C C . MET A 1 625 ? -4.217 -11.061 3.206 1.00 92.12 625 MET A C 1
ATOM 4978 O O . MET A 1 625 ? -4.982 -11.635 2.432 1.00 92.12 625 MET A O 1
ATOM 4982 N N . CYS A 1 626 ? -4.413 -11.048 4.521 1.00 94.38 626 CYS A N 1
ATOM 4983 C CA . CYS A 1 626 ? -5.560 -11.675 5.168 1.00 94.38 626 CYS A CA 1
ATOM 4984 C C . CYS A 1 626 ? -6.745 -10.693 5.180 1.00 94.38 626 CYS A C 1
ATOM 4986 O O . CYS A 1 626 ? -6.712 -9.709 5.923 1.00 94.38 626 CYS A O 1
ATOM 4988 N N . PHE A 1 627 ? -7.785 -10.940 4.377 1.00 90.12 627 PHE A N 1
ATOM 4989 C CA . PHE A 1 627 ? -8.961 -10.066 4.243 1.00 90.12 627 PHE A CA 1
ATOM 4990 C C . PHE A 1 627 ? -9.971 -10.275 5.386 1.00 90.12 627 PHE A C 1
ATOM 4992 O O . PHE A 1 627 ? -10.955 -11.007 5.268 1.00 90.12 627 PHE A O 1
ATOM 4999 N N . GLY A 1 628 ? -9.748 -9.593 6.510 1.00 81.56 628 GLY A N 1
ATOM 5000 C CA . GLY A 1 628 ? -10.574 -9.694 7.717 1.00 81.56 628 GLY A CA 1
ATOM 5001 C C . GLY A 1 628 ? -12.036 -9.269 7.529 1.00 81.56 628 GLY A C 1
ATOM 5002 O O . GLY A 1 628 ? -12.928 -9.916 8.074 1.00 81.56 628 GLY A O 1
ATOM 5003 N N . VAL A 1 629 ? -12.318 -8.225 6.741 1.00 81.00 629 VAL A N 1
ATOM 5004 C CA . VAL A 1 629 ? -13.711 -7.778 6.512 1.00 81.00 629 VAL A CA 1
ATOM 5005 C C . VAL A 1 629 ? -14.458 -8.688 5.542 1.00 81.00 629 VAL A C 1
ATOM 5007 O O . VAL A 1 629 ? -15.628 -8.986 5.776 1.00 81.00 629 VAL A O 1
ATOM 5010 N N . GLY A 1 630 ? -13.777 -9.206 4.516 1.00 83.69 630 GLY A N 1
ATOM 5011 C CA . GLY A 1 630 ? -14.336 -10.248 3.653 1.00 83.69 630 GLY A CA 1
ATOM 5012 C C . GLY A 1 630 ? -14.704 -11.500 4.454 1.00 83.69 630 GLY A C 1
ATOM 5013 O O . GLY A 1 630 ? -15.812 -12.017 4.302 1.00 83.69 630 GLY A O 1
ATOM 5014 N N . ALA A 1 631 ? -13.828 -11.909 5.377 1.00 88.88 631 ALA A N 1
ATOM 5015 C CA . ALA A 1 631 ? -14.063 -12.993 6.329 1.00 88.88 631 ALA A CA 1
ATOM 5016 C C . ALA A 1 631 ? -15.229 -12.709 7.296 1.00 88.88 631 ALA A C 1
ATOM 5018 O O . ALA A 1 631 ? -16.064 -13.577 7.535 1.00 88.88 631 ALA A O 1
ATOM 5019 N N . ASN A 1 632 ? -15.357 -11.485 7.818 1.00 93.44 632 ASN A N 1
ATOM 5020 C CA . ASN A 1 632 ? -16.493 -11.092 8.667 1.00 93.44 632 ASN A CA 1
ATOM 5021 C C . ASN A 1 632 ? -17.848 -11.106 7.933 1.00 93.44 632 ASN A C 1
ATOM 5023 O O . ASN A 1 632 ? -18.903 -11.032 8.573 1.00 93.44 632 ASN A O 1
ATOM 5027 N N . ARG A 1 633 ? -17.824 -11.187 6.598 1.00 92.62 633 ARG A N 1
ATOM 5028 C CA . ARG A 1 633 ? -18.992 -11.325 5.728 1.00 92.62 633 ARG A CA 1
ATOM 5029 C C . ARG A 1 633 ? -19.159 -12.743 5.160 1.00 92.62 633 ARG A C 1
ATOM 5031 O O . ARG A 1 633 ? -19.958 -12.922 4.255 1.00 92.62 633 ARG A O 1
ATOM 5038 N N . ASP A 1 634 ? -18.431 -13.744 5.657 1.00 94.62 634 ASP A N 1
ATOM 5039 C CA . ASP A 1 634 ? -18.520 -15.116 5.142 1.00 94.62 634 ASP A CA 1
ATOM 5040 C C . ASP A 1 634 ? -19.828 -15.806 5.551 1.00 94.62 634 ASP A C 1
ATOM 5042 O O . ASP A 1 634 ? -20.087 -16.038 6.734 1.00 94.62 634 ASP A O 1
ATOM 5046 N N . GLU A 1 635 ? -20.636 -16.175 4.558 1.00 93.31 635 GLU A N 1
ATOM 5047 C CA . GLU A 1 635 ? -21.912 -16.880 4.695 1.00 93.31 635 GLU A CA 1
ATOM 5048 C C . GLU A 1 635 ? -21.752 -18.255 5.362 1.00 93.31 635 GLU A C 1
ATOM 5050 O O . GLU A 1 635 ? -22.699 -18.771 5.954 1.00 93.31 635 GLU A O 1
ATOM 5055 N N . ARG A 1 636 ? -20.552 -18.847 5.290 1.00 92.94 636 ARG A N 1
ATOM 5056 C CA . ARG A 1 636 ? -20.218 -20.121 5.949 1.00 92.94 636 ARG A CA 1
ATOM 5057 C C . ARG A 1 636 ? -20.120 -19.971 7.469 1.00 92.94 636 ARG A C 1
ATOM 5059 O O . ARG A 1 636 ? -20.282 -20.956 8.183 1.00 92.94 636 ARG A O 1
ATOM 5066 N N . GLN A 1 637 ? -19.856 -18.754 7.952 1.00 93.81 637 GLN A N 1
ATOM 5067 C CA . GLN A 1 637 ? -19.679 -18.443 9.371 1.00 93.81 637 GLN A CA 1
ATOM 5068 C C . GLN A 1 637 ? -20.832 -17.618 9.962 1.00 93.81 637 GLN A C 1
ATOM 5070 O O . GLN A 1 637 ? -21.160 -17.792 11.138 1.00 93.81 637 GLN A O 1
ATOM 5075 N N . PHE A 1 638 ? -21.431 -16.713 9.187 1.00 93.75 638 PHE A N 1
ATOM 5076 C CA . PHE A 1 638 ? -22.471 -15.795 9.648 1.00 93.75 638 PHE A CA 1
ATOM 5077 C C . PHE A 1 638 ? -23.708 -15.896 8.753 1.00 93.75 638 PHE A C 1
ATOM 5079 O O . PHE A 1 638 ? -23.634 -15.638 7.553 1.00 93.75 638 PHE A O 1
ATOM 5086 N N . THR A 1 639 ? -24.872 -16.192 9.331 1.00 93.50 639 THR A N 1
ATOM 5087 C CA . THR A 1 639 ? -26.135 -16.254 8.580 1.00 93.50 639 THR A CA 1
ATOM 5088 C C . THR A 1 639 ? -26.528 -14.866 8.074 1.00 93.50 639 THR A C 1
ATOM 5090 O O . THR A 1 639 ? -26.533 -13.915 8.853 1.00 93.50 639 THR A O 1
ATOM 5093 N N . ALA A 1 640 ? -26.893 -14.726 6.794 1.00 93.50 640 ALA A N 1
ATOM 5094 C CA . ALA A 1 640 ? -27.208 -13.426 6.179 1.00 93.50 640 ALA A CA 1
ATOM 5095 C C . ALA A 1 640 ? -26.145 -12.351 6.531 1.00 93.50 640 ALA A C 1
ATOM 5097 O O . ALA A 1 640 ? -26.443 -11.363 7.216 1.00 93.50 640 ALA A O 1
ATOM 5098 N N . PRO A 1 641 ? -24.877 -12.559 6.130 1.00 93.50 641 PRO A N 1
ATOM 5099 C CA . PRO A 1 641 ? -23.754 -11.747 6.598 1.00 93.50 641 PRO A CA 1
ATOM 5100 C C . PRO A 1 641 ? -23.842 -10.287 6.143 1.00 93.50 641 PRO A C 1
ATOM 5102 O O . PRO A 1 641 ? -23.302 -9.403 6.814 1.00 93.50 641 PRO A O 1
ATOM 5105 N N . ASP A 1 642 ? -24.559 -10.040 5.045 1.00 93.25 642 ASP A N 1
ATOM 5106 C CA . ASP A 1 642 ? -24.782 -8.715 4.468 1.00 93.25 642 ASP A CA 1
ATOM 5107 C C . ASP A 1 642 ? -25.953 -7.947 5.086 1.00 93.25 642 ASP A C 1
ATOM 5109 O O . ASP A 1 642 ? -26.246 -6.826 4.681 1.00 93.25 642 ASP A O 1
ATOM 5113 N N . THR A 1 643 ? -26.597 -8.510 6.108 1.00 94.88 643 THR A N 1
ATOM 5114 C CA . THR A 1 643 ? -27.599 -7.813 6.918 1.00 94.88 643 THR A CA 1
ATOM 5115 C C . THR A 1 643 ? -26.986 -7.370 8.243 1.00 94.88 643 THR A C 1
ATOM 5117 O O . THR A 1 643 ? -26.415 -8.187 8.972 1.00 94.88 643 THR A O 1
ATOM 5120 N N . PHE A 1 644 ? -27.128 -6.085 8.571 1.00 96.12 644 PHE A N 1
ATOM 5121 C CA . PHE A 1 644 ? -26.774 -5.555 9.885 1.00 96.12 644 PHE A CA 1
ATOM 5122 C C . PHE A 1 644 ? -27.838 -5.955 10.914 1.00 96.12 644 PHE A C 1
ATOM 5124 O O . PHE A 1 644 ? -29.008 -5.582 10.795 1.00 96.12 644 PHE A O 1
ATOM 5131 N N . ASN A 1 645 ? -27.446 -6.729 11.926 1.00 97.06 645 ASN A N 1
ATOM 5132 C CA . ASN A 1 645 ? -28.350 -7.207 12.970 1.00 97.06 645 ASN A CA 1
ATOM 5133 C C . ASN A 1 645 ? -27.669 -7.229 14.346 1.00 97.06 645 ASN A C 1
ATOM 5135 O O . ASN A 1 645 ? -26.868 -8.116 14.632 1.00 97.06 645 ASN A O 1
ATOM 5139 N N . ILE A 1 646 ? -28.045 -6.311 15.242 1.00 96.81 646 ILE A N 1
ATOM 5140 C CA . ILE A 1 646 ? -27.501 -6.257 16.611 1.00 96.81 646 ILE A CA 1
ATOM 5141 C C . ILE A 1 646 ? -27.917 -7.469 17.474 1.00 96.81 646 ILE A C 1
ATOM 5143 O O . ILE A 1 646 ? -27.344 -7.712 18.533 1.00 96.81 646 ILE A O 1
ATOM 5147 N N . PHE A 1 647 ? -28.902 -8.258 17.038 1.00 95.25 647 PHE A N 1
ATOM 5148 C CA . PHE A 1 647 ? -29.367 -9.479 17.711 1.00 95.25 647 PHE A CA 1
ATOM 5149 C C . PHE A 1 647 ? -28.854 -10.755 17.035 1.00 95.25 647 PHE A C 1
ATOM 5151 O O . PHE A 1 647 ? -29.490 -11.806 17.123 1.00 95.25 647 PHE A O 1
ATOM 5158 N N . ARG A 1 648 ? -27.732 -10.664 16.316 1.00 92.94 648 ARG A N 1
ATOM 5159 C CA . ARG A 1 648 ? -27.112 -11.797 15.631 1.00 92.94 648 ARG A CA 1
ATOM 5160 C C . ARG A 1 648 ? -26.817 -12.942 16.620 1.00 92.94 648 ARG A C 1
ATOM 5162 O O . ARG A 1 648 ? -26.044 -12.731 17.553 1.00 92.94 648 ARG A O 1
ATOM 5169 N N . PRO A 1 649 ? -27.393 -14.145 16.434 1.00 88.25 649 PRO A N 1
ATOM 5170 C CA . PRO A 1 649 ? -27.270 -15.236 17.402 1.00 88.25 649 PRO A CA 1
ATOM 5171 C C . PRO A 1 649 ? -25.865 -15.841 17.451 1.00 88.25 649 PRO A C 1
ATOM 5173 O O . PRO A 1 649 ? -25.469 -16.376 18.481 1.00 88.25 649 PRO A O 1
ATOM 5176 N N . GLU A 1 650 ? -25.100 -15.748 16.362 1.00 86.81 650 GLU A N 1
ATOM 5177 C CA . GLU A 1 650 ? -23.721 -16.232 16.319 1.00 86.81 650 GLU A CA 1
ATOM 5178 C C . GLU A 1 650 ? -22.759 -15.322 17.104 1.00 86.81 650 GLU A C 1
ATOM 5180 O O . GLU A 1 650 ? -21.629 -15.707 17.377 1.00 86.81 650 GLU A O 1
ATOM 5185 N N . HIS A 1 651 ? -23.172 -14.109 17.481 1.00 82.19 651 HIS A N 1
ATOM 5186 C CA . HIS A 1 651 ? -22.319 -13.159 18.189 1.00 82.19 651 HIS A CA 1
ATOM 5187 C C . HIS A 1 651 ? -22.456 -13.268 19.709 1.00 82.19 651 HIS A C 1
ATOM 5189 O O . HIS A 1 651 ? -23.440 -12.815 20.292 1.00 82.19 651 HIS A O 1
ATOM 5195 N N . ASP A 1 652 ? -21.406 -13.755 20.375 1.00 86.62 652 ASP A N 1
ATOM 5196 C CA . ASP A 1 652 ? -21.246 -13.543 21.813 1.00 86.62 652 ASP A CA 1
ATOM 5197 C C . ASP A 1 652 ? -20.644 -12.155 22.083 1.00 86.62 652 ASP A C 1
ATOM 5199 O O . ASP A 1 652 ? -19.442 -11.908 21.936 1.00 86.62 652 ASP A O 1
ATOM 5203 N N . VAL A 1 653 ? -21.503 -11.234 22.514 1.00 86.56 653 VAL A N 1
ATOM 5204 C CA . VAL A 1 653 ? -21.149 -9.842 22.812 1.00 86.56 653 VAL A CA 1
ATOM 5205 C C . VAL A 1 653 ? -20.110 -9.735 23.938 1.00 86.56 653 VAL A C 1
ATOM 5207 O O . VAL A 1 653 ? -19.296 -8.796 23.936 1.00 86.56 653 VAL A O 1
ATOM 5210 N N . ALA A 1 654 ? -20.067 -10.698 24.866 1.00 85.50 654 ALA A N 1
ATOM 5211 C CA . ALA A 1 654 ? -19.066 -10.729 25.929 1.00 85.50 654 ALA A CA 1
ATOM 5212 C C . ALA A 1 654 ? -17.648 -10.934 25.371 1.00 85.50 654 ALA A C 1
ATOM 5214 O O . ALA A 1 654 ? -16.690 -10.385 25.917 1.00 85.50 654 ALA A O 1
ATOM 5215 N N . LEU A 1 655 ? -17.521 -11.630 24.237 1.00 86.25 655 LEU A N 1
ATOM 5216 C CA . LEU A 1 655 ? -16.246 -11.948 23.590 1.00 86.25 655 LEU A CA 1
ATOM 5217 C C . LEU A 1 655 ? -15.802 -10.925 22.532 1.00 86.25 655 LEU A C 1
ATOM 5219 O O . LEU A 1 655 ? -14.743 -11.100 21.941 1.00 86.25 655 LEU A O 1
ATOM 5223 N N . THR A 1 656 ? -16.551 -9.835 22.324 1.00 84.38 656 THR A N 1
ATOM 5224 C CA . THR A 1 656 ? -16.248 -8.781 21.321 1.00 84.38 656 THR A CA 1
ATOM 5225 C C . THR A 1 656 ? -14.806 -8.253 21.400 1.00 84.38 656 THR A C 1
ATOM 5227 O O . THR A 1 656 ? -14.171 -8.000 20.382 1.00 84.38 656 THR A O 1
ATOM 5230 N N . SER A 1 657 ? -14.260 -8.108 22.612 1.00 83.31 657 SER A N 1
ATOM 5231 C CA . SER A 1 657 ? -12.887 -7.620 22.841 1.00 83.31 657 SER A CA 1
ATOM 5232 C C . SER A 1 657 ? -11.932 -8.722 23.304 1.00 83.31 657 SER A C 1
ATOM 5234 O O . SER A 1 657 ? -10.898 -8.432 23.904 1.00 83.31 657 SER A O 1
ATOM 5236 N N . ALA A 1 658 ? -12.275 -9.983 23.046 1.00 82.69 658 ALA A N 1
ATOM 5237 C CA . ALA A 1 658 ? -11.463 -11.145 23.376 1.00 82.69 658 ALA A CA 1
ATOM 5238 C C . ALA A 1 658 ? -10.953 -11.823 22.099 1.00 82.69 658 ALA A C 1
ATOM 5240 O O . ALA A 1 658 ? -11.614 -11.806 21.062 1.00 82.69 658 ALA A O 1
ATOM 5241 N N . SER A 1 659 ? -9.797 -12.484 22.174 1.00 79.44 659 SER A N 1
ATOM 5242 C CA . SER A 1 659 ? -9.205 -13.178 21.019 1.00 79.44 659 SER A CA 1
ATOM 5243 C C . SER A 1 659 ? -10.018 -14.387 20.543 1.00 79.44 659 SER A C 1
ATOM 5245 O O . SER A 1 659 ? -9.793 -14.891 19.441 1.00 79.44 659 SER A O 1
ATOM 5247 N N . GLN A 1 660 ? -10.956 -14.858 21.368 1.00 82.06 660 GLN A N 1
ATOM 5248 C CA . GLN A 1 660 ? -11.924 -15.902 21.038 1.00 82.06 660 GLN A CA 1
ATOM 5249 C C . GLN A 1 660 ? -13.160 -15.368 20.302 1.00 82.06 660 GLN A C 1
ATOM 5251 O O . GLN A 1 660 ? -13.932 -16.181 19.789 1.00 82.06 660 GLN A O 1
ATOM 5256 N N . GLY A 1 661 ? -13.342 -14.043 20.246 1.00 82.44 661 GLY A N 1
ATOM 5257 C CA . GLY A 1 661 ? -14.442 -13.392 19.546 1.00 82.44 661 GLY A CA 1
ATOM 5258 C C . GLY A 1 661 ? -14.543 -13.828 18.086 1.00 82.44 661 GLY A C 1
ATOM 5259 O O . GLY A 1 661 ? -13.566 -14.257 17.467 1.00 82.44 661 GLY A O 1
ATOM 5260 N N . MET A 1 662 ? -15.758 -13.764 17.542 1.00 85.25 662 MET A N 1
ATOM 5261 C CA . MET A 1 662 ? -16.019 -14.274 16.199 1.00 85.25 662 MET A CA 1
ATOM 5262 C C . MET A 1 662 ? -15.621 -13.306 15.090 1.00 85.25 662 MET A C 1
ATOM 5264 O O . MET A 1 662 ? -15.129 -13.767 14.068 1.00 85.25 662 MET A O 1
ATOM 5268 N N . HIS A 1 663 ? -15.779 -11.995 15.257 1.00 91.50 663 HIS A N 1
ATOM 5269 C CA . HIS A 1 663 ? -15.320 -11.046 14.241 1.00 91.50 663 HIS A CA 1
ATOM 5270 C C . HIS A 1 663 ? -13.799 -10.842 14.310 1.00 91.50 663 HIS A C 1
ATOM 5272 O O . HIS A 1 663 ? -13.192 -10.855 15.378 1.00 91.50 663 HIS A O 1
ATOM 5278 N N . LEU A 1 664 ? -13.181 -10.569 13.165 1.00 93.31 664 LEU A N 1
ATOM 5279 C CA . LEU A 1 664 ? -11.732 -10.419 13.008 1.00 93.31 664 LEU A CA 1
ATOM 5280 C C . LEU A 1 664 ? -11.265 -8.955 12.969 1.00 93.31 664 LEU A C 1
ATOM 5282 O O . LEU A 1 664 ? -10.116 -8.684 12.634 1.00 93.31 664 LEU A O 1
ATOM 5286 N N . ALA A 1 665 ? -12.126 -8.001 13.348 1.00 92.56 665 ALA A N 1
ATOM 5287 C CA . ALA A 1 665 ? -11.797 -6.565 13.389 1.00 92.56 665 ALA A CA 1
ATOM 5288 C C . ALA A 1 665 ? -10.564 -6.223 14.251 1.00 92.56 665 ALA A C 1
ATOM 5290 O O . ALA A 1 665 ? -9.838 -5.282 13.950 1.00 92.56 665 ALA A O 1
ATOM 5291 N N . PHE A 1 666 ? -10.312 -7.001 15.310 1.00 92.62 666 PHE A N 1
ATOM 5292 C CA . PHE A 1 666 ? -9.149 -6.856 16.195 1.00 92.62 666 PHE A CA 1
ATOM 5293 C C . PHE A 1 666 ? -8.015 -7.846 15.871 1.00 92.62 666 PHE A C 1
ATOM 5295 O O . PHE A 1 666 ? -7.073 -7.998 16.655 1.00 92.62 666 PHE A O 1
ATOM 5302 N N . GLY A 1 667 ? -8.106 -8.532 14.729 1.00 91.69 667 GLY A N 1
ATOM 5303 C CA . GLY A 1 667 ? -7.273 -9.681 14.400 1.00 91.69 667 GLY A CA 1
ATOM 5304 C C . GLY A 1 667 ? -7.578 -10.896 15.281 1.00 91.69 667 GLY A C 1
ATOM 5305 O O . GLY A 1 667 ? -8.596 -10.960 15.967 1.00 91.69 667 GLY A O 1
ATOM 5306 N N . ALA A 1 668 ? -6.674 -11.873 15.269 1.00 90.50 668 ALA A N 1
ATOM 5307 C CA . ALA A 1 668 ? -6.748 -13.069 16.100 1.00 90.50 668 ALA A CA 1
ATOM 5308 C C . ALA A 1 668 ? -5.338 -13.536 16.497 1.00 90.50 668 ALA A C 1
ATOM 5310 O O . ALA A 1 668 ? -4.334 -13.083 15.945 1.00 90.50 668 ALA A O 1
ATOM 5311 N N . GLY A 1 669 ? -5.265 -14.449 17.467 1.00 88.75 669 GLY A N 1
ATOM 5312 C CA . GLY A 1 669 ? -4.008 -15.075 17.877 1.00 88.75 669 GLY A CA 1
ATOM 5313 C C . GLY A 1 669 ? -3.092 -14.156 18.690 1.00 88.75 669 GLY A C 1
ATOM 5314 O O . GLY A 1 669 ? -3.549 -13.314 19.464 1.00 88.75 669 GLY A O 1
ATOM 5315 N N . ARG A 1 670 ? -1.775 -14.345 18.545 1.00 87.56 670 ARG A N 1
ATOM 5316 C CA . ARG A 1 670 ? -0.750 -13.685 19.381 1.00 87.56 670 ARG A CA 1
ATOM 5317 C C . ARG A 1 670 ? -0.748 -12.162 19.241 1.00 87.56 670 ARG A C 1
ATOM 5319 O O . ARG A 1 670 ? -0.498 -11.465 20.219 1.00 87.56 670 ARG A O 1
ATOM 5326 N N . HIS A 1 671 ? -1.070 -11.669 18.047 1.00 90.12 671 HIS A N 1
ATOM 5327 C CA . HIS A 1 671 ? -1.136 -10.244 17.727 1.00 90.12 671 HIS A CA 1
ATOM 5328 C C . HIS A 1 671 ? -2.549 -9.664 17.846 1.00 90.12 671 HIS A C 1
ATOM 5330 O O . HIS A 1 671 ? -2.811 -8.594 17.304 1.00 90.12 671 HIS A O 1
ATOM 5336 N N . PHE A 1 672 ? -3.459 -10.337 18.563 1.00 90.81 672 PHE A N 1
ATOM 5337 C CA . PHE A 1 672 ? -4.759 -9.758 18.896 1.00 90.81 672 PHE A CA 1
ATOM 5338 C C . PHE A 1 672 ? -4.585 -8.364 19.516 1.00 90.81 672 PHE A C 1
ATOM 5340 O O . PHE A 1 672 ? -3.711 -8.171 20.379 1.00 90.81 672 PHE A O 1
ATOM 5347 N N . CYS A 1 673 ? -5.409 -7.416 19.058 1.00 91.25 673 CYS A N 1
ATOM 5348 C CA . CYS A 1 673 ? -5.275 -5.995 19.360 1.00 91.25 673 CYS A CA 1
ATOM 5349 C C . CYS A 1 673 ? -5.135 -5.743 20.874 1.00 91.25 673 CYS A C 1
ATOM 5351 O O . CYS A 1 673 ? -6.040 -6.088 21.639 1.00 91.25 673 CYS A O 1
ATOM 5353 N N . PRO A 1 674 ? -4.032 -5.119 21.335 1.00 86.06 674 PRO A N 1
ATOM 5354 C CA . PRO A 1 674 ? -3.861 -4.801 22.752 1.00 86.06 674 PRO A CA 1
ATOM 5355 C C . PRO A 1 674 ? -4.856 -3.733 23.237 1.00 86.06 674 PRO A C 1
ATOM 5357 O O . PRO A 1 674 ? -5.214 -3.722 24.410 1.00 86.06 674 PRO A O 1
ATOM 5360 N N . GLY A 1 675 ? -5.347 -2.877 22.334 1.00 87.94 675 GLY A N 1
ATOM 5361 C CA . GLY A 1 675 ? -6.312 -1.815 22.626 1.00 87.94 675 GLY A CA 1
ATOM 5362 C C . GLY A 1 675 ? -7.784 -2.234 22.550 1.00 87.94 675 GLY A C 1
ATOM 5363 O O . GLY A 1 675 ? -8.648 -1.379 22.707 1.00 87.94 675 GLY A O 1
ATOM 5364 N N . ALA A 1 676 ? -8.111 -3.514 22.319 1.00 90.25 676 ALA A N 1
ATOM 5365 C CA . ALA A 1 676 ? -9.493 -3.951 22.068 1.00 90.25 676 ALA A CA 1
ATOM 5366 C C . ALA A 1 676 ? -10.475 -3.605 23.206 1.00 90.25 676 ALA A C 1
ATOM 5368 O O . ALA A 1 676 ? -11.640 -3.291 22.954 1.00 90.25 676 ALA A O 1
ATOM 5369 N N . MET A 1 677 ? -10.018 -3.656 24.462 1.00 89.75 677 MET A N 1
ATOM 5370 C CA . MET A 1 677 ? -10.835 -3.293 25.629 1.00 89.75 677 MET A CA 1
ATOM 5371 C C . MET A 1 677 ? -11.043 -1.780 25.744 1.00 89.75 677 MET A C 1
ATOM 5373 O O . MET A 1 677 ? -12.147 -1.342 26.056 1.00 89.75 677 MET A O 1
ATOM 5377 N N . LEU A 1 678 ? -10.000 -0.993 25.465 1.00 91.44 678 LEU A N 1
ATOM 5378 C CA . LEU A 1 678 ? -10.070 0.468 25.472 1.00 91.44 678 LEU A CA 1
ATOM 5379 C C . LEU A 1 678 ? -10.963 0.976 24.334 1.00 91.44 678 LEU A C 1
ATOM 5381 O O . LEU A 1 678 ? -11.876 1.749 24.589 1.00 91.44 678 LEU A O 1
ATOM 5385 N N . SER A 1 679 ? -10.780 0.462 23.115 1.00 92.56 679 SER A N 1
ATOM 5386 C CA . SER A 1 679 ? -11.607 0.811 21.955 1.00 92.56 679 SER A CA 1
ATOM 5387 C C . SER A 1 679 ? -13.091 0.530 22.214 1.00 92.56 679 SER A C 1
ATOM 5389 O O . SER A 1 679 ? -13.941 1.381 21.971 1.00 92.56 679 SER A O 1
ATOM 5391 N N . LYS A 1 680 ? -13.424 -0.628 22.802 1.00 92.44 680 LYS A N 1
ATOM 5392 C CA . LYS A 1 680 ? -14.808 -0.947 23.189 1.00 92.44 680 LYS A CA 1
ATOM 5393 C C . LYS A 1 680 ? -15.369 0.045 24.212 1.00 92.44 680 LYS A C 1
ATOM 5395 O O . LYS A 1 680 ? -16.510 0.470 24.062 1.00 92.44 680 LYS A O 1
ATOM 5400 N N . LEU A 1 681 ? -14.580 0.424 25.219 1.00 94.31 681 LEU A N 1
ATOM 5401 C CA . LEU A 1 681 ? -14.974 1.413 26.226 1.00 94.31 681 LEU A CA 1
ATOM 5402 C C . LEU A 1 681 ? -15.198 2.804 25.610 1.00 94.31 681 LEU A C 1
ATOM 5404 O O . LEU A 1 681 ? -16.195 3.455 25.912 1.00 94.31 681 LEU A O 1
ATOM 5408 N N . GLU A 1 682 ? -14.293 3.244 24.736 1.00 95.62 682 GLU A N 1
ATOM 5409 C CA . GLU A 1 682 ? -14.390 4.511 24.006 1.00 95.62 682 GLU A CA 1
ATOM 5410 C C . GLU A 1 682 ? -15.667 4.577 23.162 1.00 95.62 682 GLU A C 1
ATOM 5412 O O . GLU A 1 682 ? -16.413 5.554 23.253 1.00 95.62 682 GLU A O 1
ATOM 5417 N N . LEU A 1 683 ? -15.949 3.523 22.388 1.00 96.00 683 LEU A N 1
ATOM 5418 C CA . LEU A 1 683 ? -17.158 3.410 21.567 1.00 96.00 683 LEU A CA 1
ATOM 5419 C C . LEU A 1 683 ? -18.428 3.402 22.421 1.00 96.00 683 LEU A C 1
ATOM 5421 O O . LEU A 1 683 ? -19.398 4.081 22.093 1.00 96.00 683 LEU A O 1
ATOM 5425 N N . GLU A 1 684 ? -18.420 2.660 23.527 1.00 96.50 684 GLU A N 1
ATOM 5426 C CA . GLU A 1 684 ? -19.554 2.563 24.441 1.00 96.50 684 GLU A CA 1
ATOM 5427 C C . GLU A 1 684 ? -19.893 3.908 25.083 1.00 96.50 684 GLU A C 1
ATOM 5429 O O . GLU A 1 684 ? -21.050 4.328 25.038 1.00 96.50 684 GLU A O 1
ATOM 5434 N N . ILE A 1 685 ? -18.912 4.588 25.682 1.00 97.81 685 ILE A N 1
ATOM 5435 C CA . ILE A 1 685 ? -19.139 5.886 26.329 1.00 97.81 685 ILE A CA 1
ATOM 5436 C C . ILE A 1 685 ? -19.577 6.912 25.282 1.00 97.81 685 ILE A C 1
ATOM 5438 O O . ILE A 1 685 ? -20.585 7.588 25.477 1.00 97.81 685 ILE A O 1
ATOM 5442 N N . SER A 1 686 ? -18.880 6.974 24.143 1.00 97.25 686 SER A N 1
ATOM 5443 C CA . SER A 1 686 ? -19.210 7.907 23.061 1.00 97.25 686 SER A CA 1
ATOM 5444 C C . SER A 1 686 ? -20.639 7.721 22.565 1.00 97.25 686 SER A C 1
ATOM 5446 O O . SER A 1 686 ? -21.375 8.697 22.428 1.00 97.25 686 SER A O 1
ATOM 5448 N N . LEU A 1 687 ? -21.057 6.472 22.333 1.00 97.19 687 LEU A N 1
ATOM 5449 C CA . LEU A 1 687 ? -22.401 6.186 21.848 1.00 97.19 687 LEU A CA 1
ATOM 5450 C C . LEU A 1 687 ? -23.467 6.521 22.896 1.00 97.19 687 LEU A C 1
ATOM 5452 O O . LEU A 1 687 ? -24.471 7.135 22.548 1.00 97.19 687 LEU A O 1
ATOM 5456 N N . ASN A 1 688 ? -23.252 6.178 24.170 1.00 97.56 688 ASN A N 1
ATOM 5457 C CA . ASN A 1 688 ? -24.182 6.544 25.242 1.00 97.56 688 ASN A CA 1
ATOM 5458 C C . ASN A 1 688 ? -24.352 8.067 25.345 1.00 97.56 688 ASN A C 1
ATOM 5460 O O . ASN A 1 688 ? -25.476 8.555 25.256 1.00 97.56 688 ASN A O 1
ATOM 5464 N N . CYS A 1 689 ? -23.254 8.824 25.427 1.00 96.88 689 CYS A N 1
ATOM 5465 C CA . CYS A 1 689 ? -23.305 10.284 25.517 1.00 96.88 689 CYS A CA 1
ATOM 5466 C C . CYS A 1 689 ? -23.983 10.928 24.296 1.00 96.88 689 CYS A C 1
ATOM 5468 O O . CYS A 1 689 ? -24.789 11.845 24.451 1.00 96.88 689 CYS A O 1
ATOM 5470 N N . LEU A 1 690 ? -23.710 10.439 23.079 1.00 95.88 690 LEU A N 1
ATOM 5471 C CA . LEU A 1 690 ? -24.382 10.923 21.867 1.00 95.88 690 LEU A CA 1
ATOM 5472 C C . LEU A 1 690 ? -25.886 10.638 21.895 1.00 95.88 690 LEU A C 1
ATOM 5474 O O . LEU A 1 690 ? -26.682 11.515 21.570 1.00 95.88 690 LEU A O 1
ATOM 5478 N N . LEU A 1 691 ? -26.295 9.431 22.292 1.00 95.25 691 LEU A N 1
ATOM 5479 C CA . LEU A 1 691 ? -27.712 9.066 22.371 1.00 95.25 691 LEU A CA 1
ATOM 5480 C C . LEU A 1 691 ? -28.452 9.787 23.507 1.00 95.25 691 LEU A C 1
ATOM 5482 O O . LEU A 1 691 ? -29.682 9.889 23.458 1.00 95.25 691 LEU A O 1
ATOM 5486 N N . ASP A 1 692 ? -27.732 10.253 24.525 1.00 94.50 692 ASP A N 1
ATOM 5487 C CA . ASP A 1 692 ? -28.276 11.047 25.624 1.00 94.50 692 ASP A CA 1
ATOM 5488 C C . ASP A 1 692 ? -28.428 12.522 25.253 1.00 94.50 692 ASP A C 1
ATOM 5490 O O . ASP A 1 692 ? -29.415 13.139 25.654 1.00 94.50 692 ASP A O 1
ATOM 5494 N N . ALA A 1 693 ? -27.502 13.072 24.464 1.00 94.31 693 ALA A N 1
ATOM 5495 C CA . ALA A 1 693 ? -27.517 14.473 24.052 1.00 94.31 693 ALA A CA 1
ATOM 5496 C C . ALA A 1 693 ? -28.365 14.744 22.800 1.00 94.31 693 ALA A C 1
ATOM 5498 O O . ALA A 1 693 ? -28.905 15.839 22.647 1.00 94.31 693 ALA A O 1
ATOM 5499 N N . LEU A 1 694 ? -28.471 13.768 21.896 1.00 94.44 694 LEU A N 1
ATOM 5500 C CA . LEU A 1 694 ? -29.060 13.943 20.570 1.00 94.44 694 LEU A CA 1
ATOM 5501 C C . LEU A 1 694 ? -30.281 13.035 20.420 1.00 94.44 694 LEU A C 1
ATOM 5503 O O . LEU A 1 694 ? -30.180 11.819 20.615 1.00 94.44 694 LEU A O 1
ATOM 5507 N N . ASP A 1 695 ? -31.425 13.598 20.029 1.00 92.75 695 ASP A N 1
ATOM 5508 C CA . ASP A 1 695 ? -32.629 12.824 19.705 1.00 92.75 695 ASP A CA 1
ATOM 5509 C C . ASP A 1 695 ? -32.940 12.819 18.209 1.00 92.75 695 ASP A C 1
ATOM 5511 O O . ASP A 1 695 ? -32.477 13.693 17.485 1.00 92.75 695 ASP A O 1
ATOM 5515 N N . ASN A 1 696 ? -33.735 11.855 17.736 1.00 92.19 696 ASN A N 1
ATOM 5516 C CA . ASN A 1 696 ? -34.159 11.769 16.328 1.00 92.19 696 ASN A CA 1
ATOM 5517 C C . ASN A 1 696 ? -32.994 11.905 15.317 1.00 92.19 696 ASN A C 1
ATOM 5519 O O . ASN A 1 696 ? -33.056 12.723 14.399 1.00 92.19 696 ASN A O 1
ATOM 5523 N N . LEU A 1 697 ? -31.915 11.137 15.511 1.00 94.50 697 LEU A N 1
ATOM 5524 C CA . LEU A 1 697 ? -30.735 11.151 14.633 1.00 94.50 697 LEU A CA 1
ATOM 5525 C C . LEU A 1 697 ? -31.099 10.710 13.208 1.00 94.50 697 LEU A C 1
ATOM 5527 O O . LEU A 1 697 ? -31.638 9.620 13.020 1.00 94.50 697 LEU A O 1
ATOM 5531 N N . GLN A 1 698 ? -30.761 11.528 12.213 1.00 94.44 698 GLN A N 1
ATOM 5532 C CA . GLN A 1 698 ? -30.990 11.257 10.790 1.00 94.44 698 GLN A CA 1
ATOM 5533 C C . GLN A 1 698 ? -29.804 11.743 9.952 1.00 94.44 698 GLN A C 1
ATOM 5535 O O . GLN A 1 698 ? -29.074 12.640 10.369 1.00 94.44 698 GLN A O 1
ATOM 5540 N N . PHE A 1 699 ? -29.608 11.173 8.762 1.00 95.62 699 PHE A N 1
ATOM 5541 C CA . PHE A 1 699 ? -28.684 11.748 7.780 1.00 95.62 699 PHE A CA 1
ATOM 5542 C C . PHE A 1 699 ? -29.243 13.074 7.251 1.00 95.62 699 PHE A C 1
ATOM 5544 O O . PHE A 1 699 ? -30.440 13.160 6.987 1.00 95.62 699 PHE A O 1
ATOM 5551 N N . GLU A 1 700 ? -28.387 14.084 7.055 1.00 90.56 700 GLU A N 1
ATOM 5552 C CA . GLU A 1 700 ? -28.804 15.385 6.495 1.00 90.56 700 GLU A CA 1
ATOM 5553 C C . GLU A 1 700 ? -29.412 15.233 5.088 1.00 90.56 700 GLU A C 1
ATOM 5555 O O . GLU A 1 700 ? -30.378 15.909 4.738 1.00 90.56 700 GLU A O 1
ATOM 5560 N N . ALA A 1 701 ? -28.873 14.312 4.285 1.00 83.25 701 ALA A N 1
ATOM 5561 C CA . ALA A 1 701 ? -29.373 13.985 2.957 1.00 83.25 701 ALA A CA 1
ATOM 5562 C C . ALA A 1 701 ? -29.164 12.497 2.638 1.00 83.25 701 ALA A C 1
ATOM 5564 O O . ALA A 1 701 ? -28.255 11.859 3.167 1.00 83.25 701 ALA A O 1
ATOM 5565 N N . ALA A 1 702 ? -29.998 11.957 1.745 1.00 73.94 702 ALA A N 1
ATOM 5566 C CA . ALA A 1 702 ? -29.783 10.652 1.120 1.00 73.94 702 ALA A CA 1
ATOM 5567 C C . ALA A 1 702 ? -28.864 10.793 -0.113 1.00 73.94 702 ALA A C 1
ATOM 5569 O O . ALA A 1 702 ? -28.941 11.822 -0.794 1.00 73.94 702 ALA A O 1
ATOM 5570 N N . PRO A 1 703 ? -28.056 9.771 -0.464 1.00 80.25 703 PRO A N 1
ATOM 5571 C CA . PRO A 1 703 ? -27.968 8.423 0.123 1.00 80.25 703 PRO A CA 1
ATOM 5572 C C . PRO A 1 703 ? -27.109 8.343 1.402 1.00 80.25 703 PRO A C 1
ATOM 5574 O O . PRO A 1 703 ? -26.482 9.318 1.803 1.00 80.25 703 PRO A O 1
ATOM 5577 N N . VAL A 1 704 ? -27.076 7.161 2.037 1.00 84.00 704 VAL A N 1
ATOM 5578 C CA . VAL A 1 704 ? -26.170 6.856 3.164 1.00 84.00 704 VAL A CA 1
ATOM 5579 C C . VAL A 1 704 ? -24.722 7.179 2.759 1.00 84.00 704 VAL A C 1
ATOM 5581 O O . VAL A 1 704 ? -24.313 6.761 1.673 1.00 84.00 704 VAL A O 1
ATOM 5584 N N . PRO A 1 705 ? -23.931 7.881 3.596 1.00 85.75 705 PRO A N 1
ATOM 5585 C CA . PRO A 1 705 ? -22.561 8.237 3.245 1.00 85.75 705 PRO A CA 1
ATOM 5586 C C . PRO A 1 705 ? -21.693 7.008 2.919 1.00 85.75 705 PRO A C 1
ATOM 5588 O O . PRO A 1 705 ? -21.660 6.062 3.725 1.00 85.75 705 PRO A O 1
ATOM 5591 N N . PRO A 1 706 ? -20.997 7.009 1.764 1.00 87.44 706 PRO A N 1
ATOM 5592 C CA . PRO A 1 706 ? -20.167 5.890 1.344 1.00 87.44 706 PRO A CA 1
ATOM 5593 C C . PRO A 1 706 ? -18.925 5.760 2.227 1.00 87.44 706 PRO A C 1
ATOM 5595 O O . PRO A 1 706 ? -18.503 6.703 2.896 1.00 87.44 706 PRO A O 1
ATOM 5598 N N . ASP A 1 707 ? -18.342 4.567 2.211 1.00 88.62 707 ASP A N 1
ATOM 5599 C CA . ASP A 1 707 ? -17.025 4.322 2.784 1.00 88.62 707 ASP A CA 1
ATOM 5600 C C . ASP A 1 707 ? -15.922 4.674 1.775 1.00 88.62 707 ASP A C 1
ATOM 5602 O O . ASP A 1 707 ? -16.068 4.420 0.581 1.00 88.62 707 ASP A O 1
ATOM 5606 N N . GLU A 1 708 ? -14.783 5.166 2.259 1.00 86.06 708 GLU A N 1
ATOM 5607 C CA . GLU A 1 708 ? -13.569 5.365 1.462 1.00 86.06 708 GLU A CA 1
ATOM 5608 C C . GLU A 1 708 ? -12.374 4.644 2.094 1.00 86.06 708 GLU A C 1
ATOM 5610 O O . GLU A 1 708 ? -12.318 4.450 3.310 1.00 86.06 708 GLU A O 1
ATOM 5615 N N . GLY A 1 709 ? -11.394 4.280 1.263 1.00 82.25 709 GLY A N 1
ATOM 5616 C CA . GLY A 1 709 ? -10.148 3.630 1.675 1.00 82.25 709 GLY A CA 1
ATOM 5617 C C . GLY A 1 709 ? -10.098 2.125 1.391 1.00 82.25 709 GLY A C 1
ATOM 5618 O O . GLY A 1 709 ? -11.129 1.471 1.225 1.00 82.25 709 GLY A O 1
ATOM 5619 N N . LEU A 1 710 ? -8.871 1.596 1.312 1.00 80.44 710 LEU A N 1
ATOM 5620 C CA . LEU A 1 710 ? -8.575 0.192 0.987 1.00 80.44 710 LEU A CA 1
ATOM 5621 C C . LEU A 1 710 ? -8.152 -0.616 2.225 1.00 80.44 710 LEU A C 1
ATOM 5623 O O . LEU A 1 710 ? -8.781 -1.612 2.561 1.00 80.44 710 LEU A O 1
ATOM 5627 N N . PHE A 1 711 ? -7.095 -0.178 2.918 1.00 82.69 711 PHE A N 1
ATOM 5628 C CA . PHE A 1 711 ? -6.595 -0.829 4.140 1.00 82.69 711 PHE A CA 1
ATOM 5629 C C . PHE A 1 711 ? -7.424 -0.469 5.372 1.00 82.69 711 PHE A C 1
ATOM 5631 O O . PHE A 1 711 ? -7.873 -1.349 6.110 1.00 82.69 711 PHE A O 1
ATOM 5638 N N . LEU A 1 712 ? -7.610 0.836 5.576 1.00 87.88 712 LEU A N 1
ATOM 5639 C CA . LEU A 1 712 ? -8.480 1.397 6.594 1.00 87.88 712 LEU A CA 1
ATOM 5640 C C . LEU A 1 712 ? -9.670 2.038 5.895 1.00 87.88 712 LEU A C 1
ATOM 5642 O O . LEU A 1 712 ? -9.470 2.964 5.105 1.00 87.88 712 LEU A O 1
ATOM 5646 N N . ARG A 1 713 ? -10.887 1.595 6.200 1.00 89.25 713 ARG A N 1
ATOM 5647 C CA . ARG A 1 713 ? -12.089 2.013 5.477 1.00 89.25 713 ARG A CA 1
ATOM 5648 C C . ARG A 1 713 ? -13.199 2.488 6.412 1.00 89.25 713 ARG A C 1
ATOM 5650 O O . ARG A 1 713 ? -13.402 1.939 7.491 1.00 89.25 713 ARG A O 1
ATOM 5657 N N . GLY A 1 714 ? -13.874 3.556 6.009 1.00 91.25 714 GLY A N 1
ATOM 5658 C CA . GLY A 1 714 ? -14.968 4.178 6.751 1.00 91.25 714 GLY A CA 1
ATOM 5659 C C . GLY A 1 714 ? -15.457 5.445 6.046 1.00 91.25 714 GLY A C 1
ATOM 5660 O O . GLY A 1 714 ? -14.832 5.867 5.069 1.00 91.25 714 GLY A O 1
ATOM 5661 N N . PRO A 1 715 ? -16.542 6.077 6.515 1.00 92.19 715 PRO A N 1
ATOM 5662 C CA . PRO A 1 715 ? -16.996 7.339 5.947 1.00 92.19 715 PRO A CA 1
ATOM 5663 C C . PRO A 1 715 ? -15.970 8.451 6.208 1.00 92.19 715 PRO A C 1
ATOM 5665 O O . PRO A 1 715 ? -15.360 8.502 7.275 1.00 92.19 715 PRO A O 1
ATOM 5668 N N . THR A 1 716 ? -15.800 9.358 5.247 1.00 89.88 716 THR A N 1
ATOM 5669 C CA . THR A 1 716 ? -14.974 10.583 5.367 1.00 89.88 716 THR A CA 1
ATOM 5670 C C . THR A 1 716 ? -15.803 11.818 5.709 1.00 89.88 716 THR A C 1
ATOM 5672 O O . THR A 1 716 ? -15.272 12.814 6.197 1.00 89.88 716 THR A O 1
ATOM 5675 N N . ARG A 1 717 ? -17.123 11.724 5.514 1.00 92.38 717 ARG A N 1
ATOM 5676 C CA . ARG A 1 717 ? -18.125 12.703 5.933 1.00 92.38 717 ARG A CA 1
ATOM 5677 C C . ARG A 1 717 ? -19.357 11.989 6.489 1.00 92.38 717 ARG A C 1
ATOM 5679 O O . ARG A 1 717 ? -19.819 11.005 5.918 1.00 92.38 717 ARG A O 1
ATOM 5686 N N . LEU A 1 718 ? -19.918 12.509 7.576 1.00 95.06 718 LEU A N 1
ATOM 5687 C CA . LEU A 1 718 ? -21.144 12.020 8.206 1.00 95.06 718 LEU A CA 1
ATOM 5688 C C . LEU A 1 718 ? -21.955 13.211 8.722 1.00 95.06 718 LEU A C 1
ATOM 5690 O O . LEU A 1 718 ? -21.956 13.531 9.910 1.00 95.06 718 LEU A O 1
ATOM 5694 N N . ALA A 1 719 ? -22.635 13.884 7.797 1.00 96.06 719 ALA A N 1
ATOM 5695 C CA . ALA A 1 719 ? -23.504 15.000 8.130 1.00 96.06 719 ALA A CA 1
ATOM 5696 C C . ALA A 1 719 ? -24.869 14.492 8.615 1.00 96.06 719 ALA A C 1
ATOM 5698 O O . ALA A 1 719 ? -25.550 13.737 7.911 1.00 96.06 719 ALA A O 1
ATOM 5699 N N . ILE A 1 720 ? -25.238 14.873 9.837 1.00 96.19 720 ILE A N 1
ATOM 5700 C CA . ILE A 1 720 ? -26.445 14.395 10.511 1.00 96.19 720 ILE A CA 1
ATOM 5701 C C . ILE A 1 720 ? -27.266 15.553 11.074 1.00 96.19 720 ILE A C 1
ATOM 5703 O O . ILE A 1 720 ? -26.729 16.576 11.507 1.00 96.19 720 ILE A O 1
ATOM 5707 N N . THR A 1 721 ? -28.576 15.348 11.124 1.00 96.31 721 THR A N 1
ATOM 5708 C CA . THR A 1 721 ? -29.545 16.213 11.800 1.00 96.31 721 THR A CA 1
ATOM 5709 C C . THR A 1 721 ? -30.123 15.499 13.014 1.00 96.31 721 THR A C 1
ATOM 5711 O O . THR A 1 721 ? -30.229 14.271 13.036 1.00 96.31 721 THR A O 1
ATOM 5714 N N . PHE A 1 722 ? -30.502 16.262 14.032 1.00 96.06 722 PHE A N 1
ATOM 5715 C CA . PHE A 1 722 ? -31.068 15.745 15.274 1.00 96.06 722 PHE A CA 1
ATOM 5716 C C . PHE A 1 722 ? -31.939 16.804 15.953 1.00 96.06 722 PHE A C 1
ATOM 5718 O O . PHE A 1 722 ? -31.819 18.001 15.701 1.00 96.06 722 PHE A O 1
ATOM 5725 N N . THR A 1 723 ? -32.818 16.372 16.850 1.00 93.88 723 THR A N 1
ATOM 5726 C CA . THR A 1 723 ? -33.557 17.269 17.742 1.00 93.88 723 THR A CA 1
ATOM 5727 C C . THR A 1 723 ? -32.679 17.610 18.951 1.00 93.88 723 THR A C 1
ATOM 5729 O O . THR A 1 723 ? -32.270 16.685 19.663 1.00 93.88 723 THR A O 1
ATOM 5732 N N . PRO A 1 724 ? -32.371 18.898 19.205 1.00 88.44 724 PRO A N 1
ATOM 5733 C CA . PRO A 1 724 ? -31.691 19.312 20.429 1.00 88.44 724 PRO A CA 1
ATOM 5734 C C . PRO A 1 724 ? -32.514 18.921 21.659 1.00 88.44 724 PRO A C 1
ATOM 5736 O O . PRO A 1 724 ? -33.727 19.144 21.686 1.00 88.44 724 PRO A O 1
ATOM 5739 N N . ARG A 1 725 ? -31.868 18.362 22.685 1.00 78.81 725 ARG A N 1
ATOM 5740 C CA . ARG A 1 725 ? -32.502 18.169 23.994 1.00 78.81 725 ARG A CA 1
ATOM 5741 C C . ARG A 1 725 ? -32.368 19.449 24.819 1.00 78.81 725 ARG A C 1
ATOM 5743 O O . ARG A 1 725 ? -31.291 20.038 24.867 1.00 78.81 725 ARG A O 1
ATOM 5750 N N . SER A 1 726 ? -33.495 19.887 25.380 1.00 57.88 726 SER A N 1
ATOM 5751 C CA . SER A 1 726 ? -33.646 21.098 26.200 1.00 57.88 726 SER A CA 1
ATOM 5752 C C . SER A 1 726 ? -32.959 20.994 27.549 1.00 57.88 726 SER A C 1
ATOM 5754 O O . SER A 1 726 ? -33.129 19.915 28.167 1.00 57.88 726 SER A O 1
#

Nearest PDB structures (foldseek):
  7ow9-assembly1_A  TM=9.389E-01  e=3.372E-26  Staphylococcus aureus
  8a91-assembly1_A  TM=9.427E-01  e=3.690E-26  Staphylococcus aureus
  8ae8-assembly1_A  TM=9.457E-01  e=5.790E-26  Staphylococcus aureus
  7pq1-assembly1_A  TM=9.429E-01  e=5.790E-26  Staphylococcus aureus
  3nc6-assembly2_B  TM=9.378E-01  e=5.766E-25  Bacillus subtilis